Protein AF-0000000066158275 (afdb_homodimer)

Foldseek 3Di:
DVLVVLLVVLLVLLCVLLVHDFPDCVLLLQLQEDVQFDVSHQQVLLVVLLVLLLVLLLVLLVVLCVPDDPVRSVVLSPVCQDLVNQLVLLVVSQSLSNHGHHPVCVVVVVSNDSNSSSSSSSSVLSSQCVRPHSVSSSVSSCSSCVVVSVVVSVVVVLQVLQVLLQVLCVVVPFDHKDKDFDDWDDDDQAIKTKMWIHRPPVGDIDIAIDSDPSSRVSVNSNVVNVVCCVVPPDPPPDD/DVLVVLLVVLLVLLCVLLVHDFPDCVLLLQLQEDVQFDVSHQQVLLVVLLVLLLVLLLVLLVVLCVPDDPVRSVVLSPVCQDLVNQLVLLVVSQSLSNHGHHPVCVVVVVSNDSNSSSSSSSSVLSSQCVRPHSVRSSVSSCSSCVVVSVVVSVVVVLQVLQVLLQVLCVVVPFDHKDKDFDDWDDDDQQIKTKMWIHRPPVGDIDIAIDSDPSSRVSVNSNVVNVVCCVVPPDPPPDD

Structure (mmCIF, N/CA/C/O backbone):
data_AF-0000000066158275-model_v1
#
loop_
_entity.id
_entity.type
_entity.pdbx_description
1 polymer 'Ribonuclease 3'
#
loop_
_atom_site.group_PDB
_atom_site.id
_atom_site.type_symbol
_atom_site.label_atom_id
_atom_site.label_alt_id
_atom_site.label_comp_id
_atom_site.label_asym_id
_atom_site.label_entity_id
_atom_site.label_seq_id
_atom_site.pdbx_PDB_ins_code
_atom_site.Cartn_x
_atom_site.Cartn_y
_atom_site.Cartn_z
_atom_site.occupancy
_atom_site.B_iso_or_equiv
_atom_site.auth_seq_id
_atom_site.auth_comp_id
_atom_site.auth_asym_id
_atom_site.auth_atom_id
_atom_site.pdbx_PDB_model_num
ATOM 1 N N . MET A 1 1 ? -32.5 9.344 20.281 1 56.97 1 MET A N 1
ATOM 2 C CA . MET A 1 1 ? -32.469 8.188 21.172 1 56.97 1 MET A CA 1
ATOM 3 C C . MET A 1 1 ? -32.5 6.891 20.359 1 56.97 1 MET A C 1
ATOM 5 O O . MET A 1 1 ? -31.609 6.039 20.547 1 56.97 1 MET A O 1
ATOM 9 N N . LYS A 1 2 ? -33.594 6.691 19.531 1 63.56 2 LYS A N 1
ATOM 10 C CA . LYS A 1 2 ? -33.75 5.477 18.734 1 63.56 2 LYS A CA 1
ATOM 11 C C . LYS A 1 2 ? -32.625 5.32 17.734 1 63.56 2 LYS A C 1
ATOM 13 O O . LYS A 1 2 ? -32.062 4.219 17.562 1 63.56 2 LYS A O 1
ATOM 18 N N . ASP A 1 3 ? -32.125 6.441 17.109 1 70.88 3 ASP A N 1
ATOM 19 C CA . ASP A 1 3 ? -31.062 6.426 16.109 1 70.88 3 ASP A CA 1
ATOM 20 C C . ASP A 1 3 ? -29.734 5.965 16.719 1 70.88 3 ASP A C 1
ATOM 22 O O . ASP A 1 3 ? -28.984 5.219 16.094 1 70.88 3 ASP A O 1
ATOM 26 N N . ASP A 1 4 ? -29.734 6.188 17.953 1 82.56 4 ASP A N 1
ATOM 27 C CA . ASP A 1 4 ? -28.516 5.805 18.656 1 82.56 4 ASP A CA 1
ATOM 28 C C . ASP A 1 4 ? -28.469 4.301 18.906 1 82.56 4 ASP A C 1
ATOM 30 O O . ASP A 1 4 ? -27.422 3.672 18.766 1 82.56 4 ASP A O 1
ATOM 34 N N . VAL A 1 5 ? -29.672 3.799 19.188 1 88.19 5 VAL A N 1
ATOM 35 C CA . VAL A 1 5 ? -29.75 2.365 19.438 1 88.19 5 VAL A CA 1
ATOM 36 C C . VAL A 1 5 ? -29.469 1.595 18.156 1 88.19 5 VAL A C 1
ATOM 38 O O . VAL A 1 5 ? -28.766 0.575 18.172 1 88.19 5 VAL A O 1
ATOM 41 N N . LEU A 1 6 ? -30.031 2.031 17.047 1 92 6 LEU A N 1
ATOM 42 C CA . LEU A 1 6 ? -29.828 1.384 15.758 1 92 6 LEU A CA 1
ATOM 43 C C . LEU A 1 6 ? -28.359 1.425 15.344 1 92 6 LEU A C 1
ATOM 45 O O . LEU A 1 6 ? -27.844 0.452 14.797 1 92 6 LEU A O 1
ATOM 49 N N . LYS A 1 7 ? -27.766 2.514 15.617 1 95.25 7 LYS A N 1
ATOM 50 C CA . LYS A 1 7 ? -26.344 2.637 15.312 1 95.25 7 LYS A CA 1
ATOM 51 C C . LYS A 1 7 ? -25.516 1.698 16.172 1 95.25 7 LYS A C 1
ATOM 53 O O . LYS A 1 7 ? -24.562 1.087 15.695 1 95.25 7 LYS A O 1
ATOM 58 N N . GLN A 1 8 ? -25.875 1.58 17.438 1 95.62 8 GLN A N 1
ATOM 59 C CA . GLN A 1 8 ? -25.172 0.686 18.344 1 95.62 8 GLN A CA 1
ATOM 60 C C . GLN A 1 8 ? -25.297 -0.768 17.891 1 95.62 8 GLN A C 1
ATOM 62 O O . GLN A 1 8 ? -24.328 -1.535 17.984 1 95.62 8 GLN A O 1
ATOM 67 N N . GLN A 1 9 ? -26.469 -1.091 17.453 1 96.5 9 GLN A N 1
ATOM 68 C CA . GLN A 1 9 ? -26.688 -2.436 16.938 1 96.5 9 GLN A CA 1
ATOM 69 C C . GLN A 1 9 ? -25.875 -2.68 15.68 1 96.5 9 GLN A C 1
ATOM 71 O O . GLN A 1 9 ? -25.312 -3.762 15.492 1 96.5 9 GLN A O 1
ATOM 76 N N . ALA A 1 10 ? -25.859 -1.699 14.859 1 97.44 10 ALA A N 1
ATOM 77 C CA . ALA A 1 10 ? -25.078 -1.792 13.633 1 97.44 10 ALA A CA 1
ATOM 78 C C . ALA A 1 10 ? -23.594 -1.952 13.953 1 97.44 10 ALA A C 1
ATOM 80 O O . ALA A 1 10 ? -22.906 -2.758 13.32 1 97.44 10 ALA A O 1
ATOM 81 N N . HIS A 1 11 ? -23.109 -1.174 14.93 1 98.06 11 HIS A N 1
ATOM 82 C CA . HIS A 1 11 ? -21.719 -1.278 15.344 1 98.06 11 HIS A CA 1
ATOM 83 C C . HIS A 1 11 ? -21.391 -2.686 15.836 1 98.06 11 HIS A C 1
ATOM 85 O O . HIS A 1 11 ? -20.344 -3.234 15.508 1 98.06 11 HIS A O 1
ATOM 91 N N . ALA A 1 12 ? -22.297 -3.225 16.594 1 97.81 12 ALA A N 1
ATOM 92 C CA . ALA A 1 12 ? -22.078 -4.566 17.141 1 97.81 12 ALA A CA 1
ATOM 93 C C . ALA A 1 12 ? -22.031 -5.605 16.016 1 97.81 12 ALA A C 1
ATOM 95 O O . ALA A 1 12 ? -21.188 -6.508 16.047 1 97.81 12 ALA A O 1
ATOM 96 N N . ALA A 1 13 ? -22.906 -5.496 15.109 1 97.88 13 ALA A N 1
ATOM 97 C CA . ALA A 1 13 ? -22.953 -6.426 13.984 1 97.88 13 ALA A CA 1
ATOM 98 C C . ALA A 1 13 ? -21.703 -6.336 13.141 1 97.88 13 ALA A C 1
ATOM 100 O O . ALA A 1 13 ? -21.156 -7.355 12.703 1 97.88 13 ALA A O 1
ATOM 101 N N . ILE A 1 14 ? -21.266 -5.133 12.883 1 98.56 14 ILE A N 1
ATOM 102 C CA . ILE A 1 14 ? -20.062 -4.898 12.078 1 98.56 14 ILE A CA 1
ATOM 103 C C . ILE A 1 14 ? -18.844 -5.496 12.781 1 98.56 14 ILE A C 1
ATOM 105 O O . ILE A 1 14 ? -18.031 -6.168 12.156 1 98.56 14 ILE A O 1
ATOM 109 N N . GLN A 1 15 ? -18.75 -5.262 14.078 1 98.75 15 GLN A N 1
ATOM 110 C CA . GLN A 1 15 ? -17.641 -5.809 14.852 1 98.75 15 GLN A CA 1
ATOM 111 C C . GLN A 1 15 ? -17.625 -7.332 14.797 1 98.75 15 GLN A C 1
ATOM 113 O O . GLN A 1 15 ? -16.562 -7.949 14.719 1 98.75 15 GLN A O 1
ATOM 118 N N . LYS A 1 16 ? -18.797 -7.93 14.828 1 98.38 16 LYS A N 1
ATOM 119 C CA . LYS A 1 16 ? -18.906 -9.383 14.727 1 98.38 16 LYS A CA 1
ATOM 120 C C . LYS A 1 16 ? -18.375 -9.883 13.383 1 98.38 16 LYS A C 1
ATOM 122 O O . LYS A 1 16 ? -17.625 -10.859 13.328 1 98.38 16 LYS A O 1
ATOM 127 N N . LYS A 1 17 ? -18.734 -9.227 12.352 1 98.25 17 LYS A N 1
ATOM 128 C CA . LYS A 1 17 ? -18.297 -9.617 11.016 1 98.25 17 LYS A CA 1
ATOM 129 C C . LYS A 1 17 ? -16.797 -9.383 10.828 1 98.25 17 LYS A C 1
ATOM 131 O O . LYS A 1 17 ? -16.125 -10.148 10.125 1 98.25 17 LYS A O 1
ATOM 136 N N . LEU A 1 18 ? -16.281 -8.312 11.438 1 98.38 18 LEU A N 1
ATOM 137 C CA . LEU A 1 18 ? -14.852 -8.047 11.406 1 98.38 18 LEU A CA 1
ATOM 138 C C . LEU A 1 18 ? -14.086 -9.094 12.195 1 98.38 18 LEU A C 1
ATOM 140 O O . LEU A 1 18 ? -12.898 -9.32 11.953 1 98.38 18 LEU A O 1
ATOM 144 N N . GLY A 1 19 ? -14.805 -9.727 13.133 1 98.25 19 GLY A N 1
ATOM 145 C CA . GLY A 1 19 ? -14.117 -10.586 14.078 1 98.25 19 GLY A CA 1
ATOM 146 C C . GLY A 1 19 ? -13.25 -9.812 15.062 1 98.25 19 GLY A C 1
ATOM 147 O O . GLY A 1 19 ? -12.188 -10.289 15.469 1 98.25 19 GLY A O 1
ATOM 148 N N . TYR A 1 20 ? -13.625 -8.586 15.32 1 98.69 20 TYR A N 1
ATOM 149 C CA . TYR A 1 20 ? -12.836 -7.719 16.188 1 98.69 20 TYR A CA 1
ATOM 150 C C . TYR A 1 20 ? -13.742 -6.797 17 1 98.69 20 TYR A C 1
ATOM 152 O O . TYR A 1 20 ? -14.633 -6.152 16.453 1 98.69 20 TYR A O 1
ATOM 160 N N . ALA A 1 21 ? -13.531 -6.703 18.281 1 98.56 21 ALA A N 1
ATOM 161 C CA . ALA A 1 21 ? -14.25 -5.797 19.172 1 98.56 21 ALA A CA 1
ATOM 162 C C . ALA A 1 21 ? -13.367 -4.633 19.594 1 98.56 21 ALA A C 1
ATOM 164 O O . ALA A 1 21 ? -12.344 -4.832 20.266 1 98.56 21 ALA A O 1
ATOM 165 N N . PHE A 1 22 ? -13.805 -3.465 19.312 1 98.69 22 PHE A N 1
ATOM 166 C CA . PHE A 1 22 ? -13.008 -2.277 19.578 1 98.69 22 PHE A CA 1
ATOM 167 C C . PHE A 1 22 ? -12.945 -1.997 21.078 1 98.69 22 PHE A C 1
ATOM 169 O O . PHE A 1 22 ? -13.961 -2.059 21.766 1 98.69 22 PHE A O 1
ATOM 176 N N . ARG A 1 23 ? -11.766 -1.675 21.531 1 98.38 23 ARG A N 1
ATOM 177 C CA . ARG A 1 23 ? -11.602 -1.161 22.891 1 98.38 23 ARG A CA 1
ATOM 178 C C . ARG A 1 23 ? -12.109 0.275 23 1 98.38 23 ARG A C 1
ATOM 180 O O . ARG A 1 23 ? -12.75 0.64 23.984 1 98.38 23 ARG A O 1
ATOM 187 N N . ASP A 1 24 ? -11.773 1.077 22.062 1 98.31 24 ASP A N 1
ATOM 188 C CA . ASP A 1 24 ? -12.258 2.447 21.906 1 98.31 24 ASP A CA 1
ATOM 189 C C . ASP A 1 24 ? -13.227 2.559 20.734 1 98.31 24 ASP A C 1
ATOM 191 O O . ASP A 1 24 ? -12.812 2.764 19.594 1 98.31 24 ASP A O 1
ATOM 195 N N . ILE A 1 25 ? -14.438 2.555 21.047 1 97.94 25 ILE A N 1
ATOM 196 C CA . ILE A 1 25 ? -15.508 2.5 20.047 1 97.94 25 ILE A CA 1
ATOM 197 C C . ILE A 1 25 ? -15.484 3.766 19.188 1 97.94 25 ILE A C 1
ATOM 199 O O . ILE A 1 25 ? -16.031 3.785 18.094 1 97.94 25 ILE A O 1
ATOM 203 N N . SER A 1 26 ? -14.867 4.832 19.688 1 98.12 26 SER A N 1
ATOM 204 C CA . SER A 1 26 ? -14.836 6.082 18.938 1 98.12 26 SER A CA 1
ATOM 205 C C . SER A 1 26 ? -14.055 5.922 17.625 1 98.12 26 SER A C 1
ATOM 207 O O . SER A 1 26 ? -14.312 6.637 16.656 1 98.12 26 SER A O 1
ATOM 209 N N . LEU A 1 27 ? -13.125 4.977 17.578 1 98.56 27 LEU A N 1
ATOM 210 C CA . LEU A 1 27 ? -12.359 4.715 16.375 1 98.56 27 LEU A CA 1
ATOM 211 C C . LEU A 1 27 ? -13.242 4.105 15.289 1 98.56 27 LEU A C 1
ATOM 213 O O . LEU A 1 27 ? -13.148 4.484 14.117 1 98.56 27 LEU A O 1
ATOM 217 N N . LEU A 1 28 ? -14.125 3.156 15.695 1 98.75 28 LEU A N 1
ATOM 218 C CA . LEU A 1 28 ? -15.078 2.605 14.742 1 98.75 28 LEU A CA 1
ATOM 219 C C . LEU A 1 28 ? -16.047 3.68 14.258 1 98.75 28 LEU A C 1
ATOM 221 O O . LEU A 1 28 ? -16.359 3.76 13.07 1 98.75 28 LEU A O 1
ATOM 225 N N . ARG A 1 29 ? -16.5 4.473 15.195 1 98.44 29 ARG A N 1
ATOM 226 C CA . ARG A 1 29 ? -17.406 5.551 14.844 1 98.44 29 ARG A CA 1
ATOM 227 C C . ARG A 1 29 ? -16.781 6.492 13.82 1 98.44 29 ARG A C 1
ATOM 229 O O . ARG A 1 29 ? -17.438 6.867 12.836 1 98.44 29 ARG A O 1
ATOM 236 N N . GLN A 1 30 ? -15.562 6.836 14.047 1 98.56 30 GLN A N 1
ATOM 237 C CA . GLN A 1 30 ? -14.883 7.719 13.102 1 98.56 30 GLN A CA 1
ATOM 238 C C . GLN A 1 30 ? -14.711 7.043 11.75 1 98.56 30 GLN A C 1
ATOM 240 O O . GLN A 1 30 ? -14.883 7.676 10.703 1 98.56 30 GLN A O 1
ATOM 245 N N . ALA A 1 31 ? -14.359 5.789 11.727 1 98.88 31 ALA A N 1
ATOM 246 C CA . ALA A 1 31 ? -14.18 5.043 10.484 1 98.88 31 ALA A CA 1
ATOM 247 C C . ALA A 1 31 ? -15.469 5.012 9.672 1 98.88 31 ALA A C 1
ATOM 249 O O . ALA A 1 31 ? -15.438 4.938 8.445 1 98.88 31 ALA A O 1
ATOM 250 N N . LEU A 1 32 ? -16.609 5.133 10.375 1 98.75 32 LEU A N 1
ATOM 251 C CA . LEU A 1 32 ? -17.922 5.039 9.734 1 98.75 32 LEU A CA 1
ATOM 252 C C . LEU A 1 32 ? -18.516 6.426 9.492 1 98.75 32 LEU A C 1
ATOM 254 O O . LEU A 1 32 ? -19.672 6.551 9.07 1 98.75 32 LEU A O 1
ATOM 258 N N . THR A 1 33 ? -17.75 7.422 9.766 1 98.69 33 THR A N 1
ATOM 259 C CA . THR A 1 33 ? -18.234 8.789 9.609 1 98.69 33 THR A CA 1
ATOM 260 C C . THR A 1 33 ? -17.766 9.391 8.289 1 98.69 33 THR A C 1
ATOM 262 O O . THR A 1 33 ? -16.562 9.5 8.047 1 98.69 33 THR A O 1
ATOM 265 N N . HIS A 1 34 ? -18.703 9.688 7.465 1 98.31 34 HIS A N 1
ATOM 266 C CA . HIS A 1 34 ? -18.438 10.344 6.188 1 98.31 34 HIS A CA 1
ATOM 267 C C . HIS A 1 34 ? -18.203 11.836 6.371 1 98.31 34 HIS A C 1
ATOM 269 O O . HIS A 1 34 ? -18.703 12.438 7.324 1 98.31 34 HIS A O 1
ATOM 275 N N . ARG A 1 35 ? -17.453 12.422 5.457 1 95.5 35 ARG A N 1
ATOM 276 C CA . ARG A 1 35 ? -17.078 13.828 5.57 1 95.5 35 ARG A CA 1
ATOM 277 C C . ARG A 1 35 ? -18.297 14.727 5.574 1 95.5 35 ARG A C 1
ATOM 279 O O . ARG A 1 35 ? -18.25 15.852 6.074 1 95.5 35 ARG A O 1
ATOM 286 N N . SER A 1 36 ? -19.422 14.289 5.016 1 95.12 36 SER A N 1
ATOM 287 C CA . SER A 1 36 ? -20.641 15.086 4.973 1 95.12 36 SER A CA 1
ATOM 288 C C . SER A 1 36 ? -21.234 15.25 6.363 1 95.12 36 SER A C 1
ATOM 290 O O . SER A 1 36 ? -22.094 16.109 6.578 1 95.12 36 SER A O 1
ATOM 292 N N . HIS A 1 37 ? -20.844 14.438 7.297 1 95.25 37 HIS A N 1
ATOM 293 C CA . HIS A 1 37 ? -21.484 14.391 8.609 1 95.25 37 HIS A CA 1
ATOM 294 C C . HIS A 1 37 ? -20.703 15.211 9.625 1 95.25 37 HIS A C 1
ATOM 296 O O . HIS A 1 37 ? -21.297 15.914 10.445 1 95.25 37 HIS A O 1
ATOM 302 N N . HIS A 1 38 ? -19.406 15.023 9.555 1 91.31 38 HIS A N 1
ATOM 303 C CA . HIS A 1 38 ? -18.594 15.648 10.594 1 91.31 38 HIS A CA 1
ATOM 304 C C . HIS A 1 38 ? -17.188 15.953 10.086 1 91.31 38 HIS A C 1
ATOM 306 O O . HIS A 1 38 ? -16.734 15.344 9.117 1 91.31 38 HIS A O 1
ATOM 312 N N . ALA A 1 39 ? -16.516 16.844 10.859 1 87.38 39 ALA A N 1
ATOM 313 C CA . ALA A 1 39 ? -15.133 17.188 10.523 1 87.38 39 ALA A CA 1
ATOM 314 C C . ALA A 1 39 ? -14.172 16.047 10.859 1 87.38 39 ALA A C 1
ATOM 316 O O . ALA A 1 39 ? -13.188 15.836 10.148 1 87.38 39 ALA A O 1
ATOM 317 N N . LYS A 1 40 ? -14.477 15.422 11.945 1 93.19 40 LYS A N 1
ATOM 318 C CA . LYS A 1 40 ? -13.727 14.219 12.281 1 93.19 40 LYS A CA 1
ATOM 319 C C . LYS A 1 40 ? -14.297 13 11.555 1 93.19 40 LYS A C 1
ATOM 321 O O . LYS A 1 40 ? -15.156 12.297 12.094 1 93.19 40 LYS A O 1
ATOM 326 N N . HIS A 1 41 ? -13.844 12.781 10.352 1 97.19 41 HIS A N 1
ATOM 327 C CA . HIS A 1 41 ? -14.391 11.758 9.469 1 97.19 41 HIS A CA 1
ATOM 328 C C . HIS A 1 41 ? -13.32 10.758 9.055 1 97.19 41 HIS A C 1
ATOM 330 O O . HIS A 1 41 ? -12.188 10.82 9.531 1 97.19 41 HIS A O 1
ATOM 336 N N . ASN A 1 42 ? -13.617 9.906 8.141 1 98.38 42 ASN A N 1
ATOM 337 C CA . ASN A 1 42 ? -12.828 8.688 8 1 98.38 42 ASN A CA 1
ATOM 338 C C . ASN A 1 42 ? -11.805 8.812 6.875 1 98.38 42 ASN A C 1
ATOM 340 O O . ASN A 1 42 ? -11.055 7.871 6.602 1 98.38 42 ASN A O 1
ATOM 344 N N . GLU A 1 43 ? -11.617 9.984 6.289 1 97.56 43 GLU A N 1
ATOM 345 C CA . GLU A 1 43 ? -10.781 10.109 5.094 1 97.56 43 GLU A CA 1
ATOM 346 C C . GLU A 1 43 ? -9.32 9.797 5.406 1 97.56 43 GLU A C 1
ATOM 348 O O . GLU A 1 43 ? -8.664 9.078 4.656 1 97.56 43 GLU A O 1
ATOM 353 N N . ARG A 1 44 ? -8.859 10.312 6.512 1 97.69 44 ARG A N 1
ATOM 354 C CA . ARG A 1 44 ? -7.469 10.062 6.871 1 97.69 44 ARG A CA 1
ATOM 355 C C . ARG A 1 44 ? -7.262 8.609 7.285 1 97.69 44 ARG A C 1
ATOM 357 O O . ARG A 1 44 ? -6.191 8.039 7.062 1 97.69 44 ARG A O 1
ATOM 364 N N . PHE A 1 45 ? -8.336 7.984 7.914 1 98.56 45 PHE A N 1
ATOM 365 C CA . PHE A 1 45 ? -8.273 6.562 8.227 1 98.56 45 PHE A CA 1
ATOM 366 C C . PHE A 1 45 ? -8.18 5.73 6.949 1 98.56 45 PHE A C 1
ATOM 368 O O . PHE A 1 45 ? -7.41 4.766 6.891 1 98.56 45 PHE A O 1
ATOM 375 N N . GLU A 1 46 ? -9.008 6.133 5.977 1 98.31 46 GLU A N 1
ATOM 376 C CA . GLU A 1 46 ? -8.992 5.453 4.688 1 98.31 46 GLU A CA 1
ATOM 377 C C . GLU A 1 46 ? -7.594 5.434 4.086 1 98.31 46 GLU A C 1
ATOM 379 O O . GLU A 1 46 ? -7.18 4.438 3.494 1 98.31 46 GLU A O 1
ATOM 384 N N . PHE A 1 47 ? -6.883 6.523 4.262 1 98.38 47 PHE A N 1
ATOM 385 C CA . PHE A 1 47 ? -5.527 6.684 3.75 1 98.38 47 PHE A CA 1
ATOM 386 C C . PHE A 1 47 ? -4.605 5.609 4.316 1 98.38 47 PHE A C 1
ATOM 388 O O . PHE A 1 47 ? -3.877 4.949 3.57 1 98.38 47 PHE A O 1
ATOM 395 N N . VAL A 1 48 ? -4.66 5.34 5.57 1 98.31 48 VAL A N 1
ATOM 396 C CA . VAL A 1 48 ? -3.844 4.32 6.219 1 98.31 48 VAL A CA 1
ATOM 397 C C . VAL A 1 48 ? -4.414 2.934 5.926 1 98.31 48 VAL A C 1
ATOM 399 O O . VAL A 1 48 ? -3.666 1.993 5.648 1 98.31 48 VAL A O 1
ATOM 402 N N . GLY A 1 49 ? -5.695 2.818 5.938 1 98.62 49 GLY A N 1
ATOM 403 C CA . GLY A 1 49 ? -6.371 1.546 5.758 1 98.62 49 GLY A CA 1
ATOM 404 C C . GLY A 1 49 ? -6.141 0.934 4.391 1 98.62 49 GLY A C 1
ATOM 405 O O . GLY A 1 49 ? -6.039 -0.288 4.258 1 98.62 49 GLY A O 1
ATOM 406 N N . ASP A 1 50 ? -6.121 1.807 3.41 1 98.06 50 ASP A N 1
ATOM 407 C CA . ASP A 1 50 ? -5.848 1.328 2.059 1 98.06 50 ASP A CA 1
ATOM 408 C C . ASP A 1 50 ? -4.492 0.627 1.988 1 98.06 50 ASP A C 1
ATOM 410 O O . ASP A 1 50 ? -4.352 -0.399 1.319 1 98.06 50 ASP A O 1
ATOM 414 N N . SER A 1 51 ? -3.549 1.16 2.668 1 97.81 51 SER A N 1
ATOM 415 C CA . SER A 1 51 ? -2.211 0.581 2.662 1 97.81 51 SER A CA 1
ATOM 416 C C . SER A 1 51 ? -2.178 -0.744 3.416 1 97.81 51 SER A C 1
ATOM 418 O O . SER A 1 51 ? -1.447 -1.662 3.037 1 97.81 51 SER A O 1
ATOM 420 N N . ILE A 1 52 ? -2.936 -0.876 4.492 1 98.5 52 ILE A N 1
ATOM 421 C CA . ILE A 1 52 ? -3.029 -2.125 5.242 1 98.5 52 ILE A CA 1
ATOM 422 C C . ILE A 1 52 ? -3.631 -3.213 4.355 1 98.5 52 ILE A C 1
ATOM 424 O O . ILE A 1 52 ? -3.115 -4.332 4.301 1 98.5 52 ILE A O 1
ATOM 428 N N . LEU A 1 53 ? -4.68 -2.811 3.703 1 98.69 53 LEU A N 1
ATOM 429 C CA . LEU A 1 53 ? -5.391 -3.723 2.812 1 98.69 53 LEU A CA 1
ATOM 430 C C . LEU A 1 53 ? -4.477 -4.207 1.691 1 98.69 53 LEU A C 1
ATOM 432 O O . LEU A 1 53 ? -4.379 -5.41 1.442 1 98.69 53 LEU A O 1
ATOM 436 N N . ASN A 1 54 ? -3.795 -3.287 1.063 1 97.94 54 ASN A N 1
ATOM 437 C CA . ASN A 1 54 ? -2.926 -3.611 -0.062 1 97.94 54 ASN A CA 1
ATOM 438 C C . ASN A 1 54 ? -1.792 -4.547 0.357 1 97.94 54 ASN A C 1
ATOM 440 O O . ASN A 1 54 ? -1.503 -5.527 -0.331 1 97.94 54 ASN A O 1
ATOM 444 N N . TYR A 1 55 ? -1.194 -4.273 1.406 1 98.31 55 TYR A N 1
ATOM 445 C CA . TYR A 1 55 ? -0.11 -5.129 1.877 1 98.31 55 TYR A CA 1
ATOM 446 C C . TYR A 1 55 ? -0.619 -6.527 2.199 1 98.31 55 TYR A C 1
ATOM 448 O O . TYR A 1 55 ? -0.019 -7.523 1.79 1 98.31 55 TYR A O 1
ATOM 456 N N . THR A 1 56 ? -1.7 -6.562 2.984 1 98.62 56 THR A N 1
ATOM 457 C CA . THR A 1 56 ? -2.191 -7.84 3.492 1 98.62 56 THR A CA 1
ATOM 458 C C . THR A 1 56 ? -2.604 -8.758 2.344 1 98.62 56 THR A C 1
ATOM 460 O O . THR A 1 56 ? -2.223 -9.93 2.311 1 98.62 56 THR A O 1
ATOM 463 N N . VAL A 1 57 ? -3.344 -8.203 1.411 1 98.5 57 VAL A N 1
ATOM 464 C CA . VAL A 1 57 ? -3.795 -9.023 0.291 1 98.5 57 VAL A CA 1
ATOM 465 C C . VAL A 1 57 ? -2.602 -9.422 -0.574 1 98.5 57 VAL A C 1
ATOM 467 O O . VAL A 1 57 ? -2.527 -10.547 -1.063 1 98.5 57 VAL A O 1
ATOM 470 N N . ALA A 1 58 ? -1.648 -8.477 -0.774 1 97.94 58 ALA A N 1
ATOM 471 C CA . ALA A 1 58 ? -0.426 -8.812 -1.5 1 97.94 58 ALA A CA 1
ATOM 472 C C . ALA A 1 58 ? 0.283 -10 -0.856 1 97.94 58 ALA A C 1
ATOM 474 O O . ALA A 1 58 ? 0.708 -10.93 -1.55 1 97.94 58 ALA A O 1
ATOM 475 N N . ARG A 1 59 ? 0.404 -9.961 0.444 1 97.88 59 ARG A N 1
ATOM 476 C CA . ARG A 1 59 ? 1.07 -11.031 1.176 1 97.88 59 ARG A CA 1
ATOM 477 C C . ARG A 1 59 ? 0.302 -12.344 1.047 1 97.88 59 ARG A C 1
ATOM 479 O O . ARG A 1 59 ? 0.9 -13.398 0.849 1 97.88 59 ARG A O 1
ATOM 486 N N . MET A 1 60 ? -1.029 -12.281 1.124 1 97.75 60 MET A N 1
ATOM 487 C CA . MET A 1 60 ? -1.863 -13.461 0.955 1 97.75 60 MET A CA 1
ATOM 488 C C . MET A 1 60 ? -1.642 -14.094 -0.416 1 97.75 60 MET A C 1
ATOM 490 O O . MET A 1 60 ? -1.483 -15.312 -0.526 1 97.75 60 MET A O 1
ATOM 494 N N . LEU A 1 61 ? -1.641 -13.258 -1.411 1 97.12 61 LEU A N 1
ATOM 495 C CA . LEU A 1 61 ? -1.484 -13.742 -2.781 1 97.12 61 LEU A CA 1
ATOM 496 C C . LEU A 1 61 ? -0.083 -14.297 -3.004 1 97.12 61 LEU A C 1
ATOM 498 O O . LEU A 1 61 ? 0.081 -15.344 -3.643 1 97.12 61 LEU A O 1
ATOM 502 N N . PHE A 1 62 ? 0.926 -13.594 -2.484 1 97.69 62 PHE A N 1
ATOM 503 C CA . PHE A 1 62 ? 2.307 -14.055 -2.57 1 97.69 62 PHE A CA 1
ATOM 504 C C . PHE A 1 62 ? 2.443 -15.469 -2.016 1 97.69 62 PHE A C 1
ATOM 506 O O . PHE A 1 62 ? 3.111 -16.312 -2.613 1 97.69 62 PHE A O 1
ATOM 513 N N . ASP A 1 63 ? 1.799 -15.711 -0.945 1 96 63 ASP A N 1
ATOM 514 C CA . ASP A 1 63 ? 1.887 -17 -0.264 1 96 63 ASP A CA 1
ATOM 515 C C . ASP A 1 63 ? 1.082 -18.062 -1.001 1 96 63 ASP A C 1
ATOM 517 O O . ASP A 1 63 ? 1.526 -19.203 -1.129 1 96 63 ASP A O 1
ATOM 521 N N . ALA A 1 64 ? -0.046 -17.719 -1.499 1 93.69 64 ALA A N 1
ATOM 522 C CA . ALA A 1 64 ? -0.986 -18.672 -2.078 1 93.69 64 ALA A CA 1
ATOM 523 C C . ALA A 1 64 ? -0.577 -19.047 -3.496 1 93.69 64 ALA A C 1
ATOM 525 O O . ALA A 1 64 ? -0.898 -20.141 -3.971 1 93.69 64 ALA A O 1
ATOM 526 N N . PHE A 1 65 ? 0.2 -18.172 -4.152 1 93 65 PHE A N 1
ATOM 527 C CA . PHE A 1 65 ? 0.497 -18.375 -5.566 1 93 65 PHE A CA 1
ATOM 528 C C . PHE A 1 65 ? 1.996 -18.281 -5.824 1 93 65 PHE A C 1
ATOM 530 O O . PHE A 1 65 ? 2.459 -17.359 -6.496 1 93 65 PHE A O 1
ATOM 537 N N . PRO A 1 66 ? 2.707 -19.266 -5.484 1 90.69 66 PRO A N 1
ATOM 538 C CA . PRO A 1 66 ? 4.168 -19.219 -5.594 1 90.69 66 PRO A CA 1
ATOM 539 C C . PRO A 1 66 ? 4.648 -19.219 -7.043 1 90.69 66 PRO A C 1
ATOM 541 O O . PRO A 1 66 ? 5.789 -18.828 -7.316 1 90.69 66 PRO A O 1
ATOM 544 N N . LYS A 1 67 ? 3.779 -19.5 -8 1 87.19 67 LYS A N 1
ATOM 545 C CA . LYS A 1 67 ? 4.215 -19.656 -9.383 1 87.19 67 LYS A CA 1
ATOM 546 C C . LYS A 1 67 ? 3.84 -18.438 -10.219 1 87.19 67 LYS A C 1
ATOM 548 O O . LYS A 1 67 ? 4.293 -18.281 -11.352 1 87.19 67 LYS A O 1
ATOM 553 N N . LEU A 1 68 ? 3.025 -17.547 -9.688 1 90.81 68 LEU A N 1
ATOM 554 C CA . LEU A 1 68 ? 2.602 -16.375 -10.445 1 90.81 68 LEU A CA 1
ATOM 555 C C . LEU A 1 68 ? 3.703 -15.32 -10.484 1 90.81 68 LEU A C 1
ATOM 557 O O . LEU A 1 68 ? 4.391 -15.102 -9.484 1 90.81 68 LEU A O 1
ATOM 561 N N . THR A 1 69 ? 3.801 -14.664 -11.594 1 91.81 69 THR A N 1
ATOM 562 C CA . THR A 1 69 ? 4.75 -13.57 -11.766 1 91.81 69 THR A CA 1
ATOM 563 C C . THR A 1 69 ? 4.277 -12.32 -11.023 1 91.81 69 THR A C 1
ATOM 565 O O . THR A 1 69 ? 3.129 -12.25 -10.586 1 91.81 69 THR A O 1
ATOM 568 N N . GLU A 1 70 ? 5.164 -11.359 -10.883 1 93.62 70 GLU A N 1
ATOM 569 C CA . GLU A 1 70 ? 4.82 -10.086 -10.266 1 93.62 70 GLU A CA 1
ATOM 570 C C . GLU A 1 70 ? 3.641 -9.43 -10.977 1 93.62 70 GLU A C 1
ATOM 572 O O . GLU A 1 70 ? 2.73 -8.906 -10.336 1 93.62 70 GLU A O 1
ATOM 577 N N . GLY A 1 71 ? 3.717 -9.453 -12.266 1 93.44 71 GLY A N 1
ATOM 578 C CA . GLY A 1 71 ? 2.629 -8.883 -13.047 1 93.44 71 GLY A CA 1
ATOM 579 C C . GLY A 1 71 ? 1.298 -9.57 -12.797 1 93.44 71 GLY A C 1
ATOM 580 O O . GLY A 1 71 ? 0.267 -8.906 -12.664 1 93.44 71 GLY A O 1
ATOM 581 N N . GLU A 1 72 ? 1.276 -10.844 -12.734 1 91.31 72 GLU A N 1
ATOM 582 C CA . GLU A 1 72 ? 0.068 -11.617 -12.469 1 91.31 72 GLU A CA 1
ATOM 583 C C . GLU A 1 72 ? -0.447 -11.375 -11.055 1 91.31 72 GLU A C 1
ATOM 585 O O . GLU A 1 72 ? -1.653 -11.242 -10.844 1 91.31 72 GLU A O 1
ATOM 590 N N . LEU A 1 73 ? 0.471 -11.328 -10.094 1 95.69 73 LEU A N 1
ATOM 591 C CA . LEU A 1 73 ? 0.101 -11.023 -8.719 1 95.69 73 LEU A CA 1
ATOM 592 C C . LEU A 1 73 ? -0.54 -9.641 -8.625 1 95.69 73 LEU A C 1
ATOM 594 O O . LEU A 1 73 ? -1.536 -9.461 -7.918 1 95.69 73 LEU A O 1
ATOM 598 N N . SER A 1 74 ? 0.009 -8.703 -9.359 1 95.94 74 SER A N 1
ATOM 599 C CA . SER A 1 74 ? -0.497 -7.332 -9.336 1 95.94 74 SER A CA 1
ATOM 600 C C . SER A 1 74 ? -1.913 -7.258 -9.898 1 95.94 74 SER A C 1
ATOM 602 O O . SER A 1 74 ? -2.771 -6.57 -9.344 1 95.94 74 SER A O 1
ATOM 604 N N . ARG A 1 75 ? -2.135 -7.922 -10.961 1 93.75 75 ARG A N 1
ATOM 605 C CA . ARG A 1 75 ? -3.459 -7.957 -11.578 1 93.75 75 ARG A CA 1
ATOM 606 C C . ARG A 1 75 ? -4.469 -8.633 -10.656 1 93.75 75 ARG A C 1
ATOM 608 O O . ARG A 1 75 ? -5.602 -8.164 -10.516 1 93.75 75 ARG A O 1
ATOM 615 N N . LEU A 1 76 ? -4.016 -9.719 -10.086 1 94.44 76 LEU A N 1
ATOM 616 C CA . LEU A 1 76 ? -4.883 -10.445 -9.164 1 94.44 76 LEU A CA 1
ATOM 617 C C . LEU A 1 76 ? -5.23 -9.586 -7.953 1 94.44 76 LEU A C 1
ATOM 619 O O . LEU A 1 76 ? -6.383 -9.547 -7.52 1 94.44 76 LEU A O 1
ATOM 623 N N . ARG A 1 77 ? -4.254 -8.93 -7.359 1 97.5 77 ARG A N 1
ATOM 624 C CA . ARG A 1 77 ? -4.52 -8.023 -6.25 1 97.5 77 ARG A CA 1
ATOM 625 C C . ARG A 1 77 ? -5.527 -6.949 -6.652 1 97.5 77 ARG A C 1
ATOM 627 O O . ARG A 1 77 ? -6.465 -6.66 -5.906 1 97.5 77 ARG A O 1
ATOM 634 N N . ALA A 1 78 ? -5.328 -6.375 -7.82 1 96.25 78 ALA A N 1
ATOM 635 C CA . ALA A 1 78 ? -6.215 -5.32 -8.305 1 96.25 78 ALA A CA 1
ATOM 636 C C . ALA A 1 78 ? -7.645 -5.832 -8.461 1 96.25 78 ALA A C 1
ATOM 638 O O . ALA A 1 78 ? -8.602 -5.09 -8.234 1 96.25 78 ALA A O 1
ATOM 639 N N . SER A 1 79 ? -7.738 -7.082 -8.836 1 95.19 79 SER A N 1
ATOM 640 C CA . SER A 1 79 ? -9.062 -7.668 -9.031 1 95.19 79 SER A CA 1
ATOM 641 C C . SER A 1 79 ? -9.758 -7.906 -7.695 1 95.19 79 SER A C 1
ATOM 643 O O . SER A 1 79 ? -10.992 -7.914 -7.629 1 95.19 79 SER A O 1
ATOM 645 N N . LEU A 1 80 ? -9 -8.062 -6.676 1 96.88 80 LEU A N 1
ATOM 646 C CA . LEU A 1 80 ? -9.57 -8.383 -5.371 1 96.88 80 LEU A CA 1
ATOM 647 C C . LEU A 1 80 ? -9.719 -7.133 -4.516 1 96.88 80 LEU A C 1
ATOM 649 O O . LEU A 1 80 ? -10.539 -7.098 -3.598 1 96.88 80 LEU A O 1
ATOM 653 N N . VAL A 1 81 ? -8.828 -6.184 -4.742 1 98.06 81 VAL A N 1
ATOM 654 C CA . VAL A 1 81 ? -8.82 -4.949 -3.963 1 98.06 81 VAL A CA 1
ATOM 655 C C . VAL A 1 81 ? -9.234 -3.777 -4.848 1 98.06 81 VAL A C 1
ATOM 657 O O . VAL A 1 81 ? -8.391 -3.102 -5.434 1 98.06 81 VAL A O 1
ATOM 660 N N . ASN A 1 82 ? -10.445 -3.523 -4.891 1 97.25 82 ASN A N 1
ATOM 661 C CA . ASN A 1 82 ? -11.008 -2.408 -5.641 1 97.25 82 ASN A CA 1
ATOM 662 C C . ASN A 1 82 ? -12.336 -1.95 -5.043 1 97.25 82 ASN A C 1
ATOM 664 O O . ASN A 1 82 ? -12.859 -2.584 -4.125 1 97.25 82 ASN A O 1
ATOM 668 N N . GLU A 1 83 ? -12.812 -0.917 -5.543 1 97.69 83 GLU A N 1
ATOM 669 C CA . GLU A 1 83 ? -14.016 -0.304 -4.988 1 97.69 83 GLU A CA 1
ATOM 670 C C . GLU A 1 83 ? -15.195 -1.272 -5.023 1 97.69 83 GLU A C 1
ATOM 672 O O . GLU A 1 83 ? -15.953 -1.373 -4.055 1 97.69 83 GLU A O 1
ATOM 677 N N . GLY A 1 84 ? -15.344 -1.961 -6.102 1 97.69 84 GLY A N 1
ATOM 678 C CA . GLY A 1 84 ? -16.453 -2.889 -6.258 1 97.69 84 GLY A CA 1
ATOM 679 C C . GLY A 1 84 ? -16.453 -3.996 -5.219 1 97.69 84 GLY A C 1
ATOM 680 O O . GLY A 1 84 ? -17.469 -4.227 -4.551 1 97.69 84 GLY A O 1
ATOM 681 N N . VAL A 1 85 ? -15.359 -4.637 -5.051 1 97.25 85 VAL A N 1
ATOM 682 C CA . VAL A 1 85 ? -15.219 -5.75 -4.113 1 97.25 85 VAL A CA 1
ATOM 683 C C . VAL A 1 85 ? -15.43 -5.25 -2.688 1 97.25 85 VAL A C 1
ATOM 685 O O . VAL A 1 85 ? -16.141 -5.879 -1.901 1 97.25 85 VAL A O 1
ATOM 688 N N . LEU A 1 86 ? -14.852 -4.137 -2.357 1 98.69 86 LEU A N 1
ATOM 689 C CA . LEU A 1 86 ? -14.984 -3.58 -1.016 1 98.69 86 LEU A CA 1
ATOM 690 C C . LEU A 1 86 ? -16.438 -3.195 -0.727 1 98.69 86 LEU A C 1
ATOM 692 O O . LEU A 1 86 ? -16.922 -3.402 0.385 1 98.69 86 LEU A O 1
ATOM 696 N N . ALA A 1 87 ? -17.047 -2.625 -1.737 1 98.56 87 ALA A N 1
ATOM 697 C CA . ALA A 1 87 ? -18.453 -2.25 -1.572 1 98.56 87 ALA A CA 1
ATOM 698 C C . ALA A 1 87 ? -19.328 -3.482 -1.365 1 98.56 87 ALA A C 1
ATOM 700 O O . ALA A 1 87 ? -20.25 -3.467 -0.548 1 98.56 87 ALA A O 1
ATOM 701 N N . GLU A 1 88 ? -19.078 -4.48 -2.115 1 98.06 88 GLU A N 1
ATOM 702 C CA . GLU A 1 88 ? -19.812 -5.734 -1.966 1 98.06 88 GLU A CA 1
ATOM 703 C C . GLU A 1 88 ? -19.641 -6.312 -0.565 1 98.06 88 GLU A C 1
ATOM 705 O O . GLU A 1 88 ? -20.609 -6.742 0.062 1 98.06 88 GLU A O 1
ATOM 710 N N . MET A 1 89 ? -18.453 -6.32 -0.073 1 98.19 89 MET A N 1
ATOM 711 C CA . MET A 1 89 ? -18.156 -6.809 1.271 1 98.19 89 MET A CA 1
ATOM 712 C C . MET A 1 89 ? -18.875 -5.977 2.324 1 98.19 89 MET A C 1
ATOM 714 O O . MET A 1 89 ? -19.453 -6.523 3.27 1 98.19 89 MET A O 1
ATOM 718 N N . ALA A 1 90 ? -18.812 -4.699 2.113 1 98.75 90 ALA A N 1
ATOM 719 C CA . ALA A 1 90 ? -19.484 -3.789 3.035 1 98.75 90 ALA A CA 1
ATOM 720 C C . ALA A 1 90 ? -20.984 -4.062 3.078 1 98.75 90 ALA A C 1
ATOM 722 O O . ALA A 1 90 ? -21.594 -4.035 4.148 1 98.75 90 ALA A O 1
ATOM 723 N N . ALA A 1 91 ? -21.516 -4.246 1.939 1 97.75 91 ALA A N 1
ATOM 724 C CA . ALA A 1 91 ? -22.953 -4.523 1.847 1 97.75 91 ALA A CA 1
ATOM 725 C C . ALA A 1 91 ? -23.297 -5.828 2.559 1 97.75 91 ALA A C 1
ATOM 727 O O . ALA A 1 91 ? -24.297 -5.902 3.275 1 97.75 91 ALA A O 1
ATOM 728 N N . GLU A 1 92 ? -22.469 -6.816 2.377 1 96.62 92 GLU A N 1
ATOM 729 C CA . GLU A 1 92 ? -22.672 -8.109 3.033 1 96.62 92 GLU A CA 1
ATOM 730 C C . GLU A 1 92 ? -22.641 -7.965 4.555 1 96.62 92 GLU A C 1
ATOM 732 O O . GLU A 1 92 ? -23.312 -8.703 5.27 1 96.62 92 GLU A O 1
ATOM 737 N N . MET A 1 93 ? -21.938 -6.992 4.996 1 97.62 93 MET A N 1
ATOM 738 C CA . MET A 1 93 ? -21.766 -6.773 6.43 1 97.62 93 MET A CA 1
ATOM 739 C C . MET A 1 93 ? -22.766 -5.742 6.949 1 97.62 93 MET A C 1
ATOM 741 O O . MET A 1 93 ? -22.75 -5.402 8.133 1 97.62 93 MET A O 1
ATOM 745 N N . ASN A 1 94 ? -23.547 -5.152 6.047 1 97.75 94 ASN A N 1
ATOM 746 C CA . ASN A 1 94 ? -24.5 -4.105 6.367 1 97.75 94 ASN A CA 1
ATOM 747 C C . ASN A 1 94 ? -23.828 -2.877 6.961 1 97.75 94 ASN A C 1
ATOM 749 O O . ASN A 1 94 ? -24.297 -2.309 7.945 1 97.75 94 ASN A O 1
ATOM 753 N N . VAL A 1 95 ? -22.734 -2.564 6.395 1 98.62 95 VAL A N 1
ATOM 754 C CA . VAL A 1 95 ? -21.969 -1.421 6.867 1 98.62 95 VAL A CA 1
ATOM 755 C C . VAL A 1 95 ? -22.781 -0.141 6.703 1 98.62 95 VAL A C 1
ATOM 757 O O . VAL A 1 95 ? -22.672 0.781 7.516 1 98.62 95 VAL A O 1
ATOM 760 N N . GLY A 1 96 ? -23.594 -0.086 5.711 1 98.25 96 GLY A N 1
ATOM 761 C CA . GLY A 1 96 ? -24.438 1.072 5.449 1 98.25 96 GLY A CA 1
ATOM 762 C C . GLY A 1 96 ? -25.266 1.496 6.652 1 98.25 96 GLY A C 1
ATOM 763 O O . GLY A 1 96 ? -25.484 2.689 6.871 1 98.25 96 GLY A O 1
ATOM 764 N N . ASP A 1 97 ? -25.672 0.562 7.426 1 97.5 97 ASP A N 1
ATOM 765 C CA . ASP A 1 97 ? -26.5 0.827 8.602 1 97.5 97 ASP A CA 1
ATOM 766 C C . ASP A 1 97 ? -25.703 1.56 9.68 1 97.5 97 ASP A C 1
ATOM 768 O O . ASP A 1 97 ? -26.281 2.232 10.531 1 97.5 97 ASP A O 1
ATOM 772 N N . GLY A 1 98 ? -24.422 1.418 9.633 1 98.06 98 GLY A N 1
ATOM 773 C CA . GLY A 1 98 ? -23.594 2.006 10.672 1 98.06 98 GLY A CA 1
ATOM 774 C C . GLY A 1 98 ? -23 3.346 10.266 1 98.06 98 GLY A C 1
ATOM 775 O O . GLY A 1 98 ? -22.406 4.039 11.094 1 98.06 98 GLY A O 1
ATOM 776 N N . LEU A 1 99 ? -23.25 3.771 9.008 1 98.38 99 LEU A N 1
ATOM 777 C CA . LEU A 1 99 ? -22.625 4.977 8.484 1 98.38 99 LEU A CA 1
ATOM 778 C C . LEU A 1 99 ? -23.25 6.227 9.086 1 98.38 99 LEU A C 1
ATOM 780 O O . LEU A 1 99 ? -24.469 6.277 9.297 1 98.38 99 LEU A O 1
ATOM 784 N N . TYR A 1 100 ? -22.438 7.172 9.391 1 98.19 100 TYR A N 1
ATOM 785 C CA . TYR A 1 100 ? -22.891 8.523 9.734 1 98.19 100 TYR A CA 1
ATOM 786 C C . TYR A 1 100 ? -22.75 9.453 8.539 1 98.19 100 TYR A C 1
ATOM 788 O O . TYR A 1 100 ? -21.641 9.742 8.086 1 98.19 100 TYR A O 1
ATOM 796 N N . LEU A 1 101 ? -23.922 9.922 8.047 1 97.56 101 LEU A N 1
ATOM 797 C CA . LEU A 1 101 ? -23.984 10.75 6.852 1 97.56 101 LEU A CA 1
ATOM 798 C C . LEU A 1 101 ? -24.719 12.055 7.133 1 97.56 101 LEU A C 1
ATOM 800 O O . LEU A 1 101 ? -25.609 12.102 7.988 1 97.56 101 LEU A O 1
ATOM 804 N N . GLY A 1 102 ? -24.25 13.047 6.473 1 96.62 102 GLY A N 1
ATOM 805 C CA . GLY A 1 102 ? -25.031 14.266 6.52 1 96.62 102 GLY A CA 1
ATOM 806 C C . GLY A 1 102 ? -26.422 14.117 5.93 1 96.62 102 GLY A C 1
ATOM 807 O O . GLY A 1 102 ? -26.672 13.164 5.188 1 96.62 102 GLY A O 1
ATOM 808 N N . ALA A 1 103 ? -27.25 15.086 6.199 1 95.31 103 ALA A N 1
ATOM 809 C CA . ALA A 1 103 ? -28.656 15.008 5.785 1 95.31 103 ALA A CA 1
ATOM 810 C C . ALA A 1 103 ? -28.766 14.898 4.27 1 95.31 103 ALA A C 1
ATOM 812 O O . ALA A 1 103 ? -29.547 14.086 3.756 1 95.31 103 ALA A O 1
ATOM 813 N N . GLY A 1 104 ? -28.078 15.688 3.592 1 95.06 104 GLY A N 1
ATOM 814 C CA . GLY A 1 104 ? -28.109 15.648 2.139 1 95.06 104 GLY A CA 1
ATOM 815 C C . GLY A 1 104 ? -27.625 14.328 1.567 1 95.06 104 GLY A C 1
ATOM 816 O O . GLY A 1 104 ? -28.234 13.781 0.652 1 95.06 104 GLY A O 1
ATOM 817 N N . GLU A 1 105 ? -26.531 13.82 2.119 1 95.56 105 GLU A N 1
ATOM 818 C CA . GLU A 1 105 ? -25.938 12.562 1.676 1 95.56 105 GLU A CA 1
ATOM 819 C C . GLU A 1 105 ? -26.859 11.391 1.972 1 95.56 105 GLU A C 1
ATOM 821 O O . GLU A 1 105 ? -26.984 10.461 1.163 1 95.56 105 GLU A O 1
ATOM 826 N N . LEU A 1 106 ? -27.547 11.453 3.045 1 94.81 106 LEU A N 1
ATOM 827 C CA . LEU A 1 106 ? -28.5 10.422 3.43 1 94.81 106 LEU A CA 1
ATOM 828 C C . LEU A 1 106 ? -29.672 10.375 2.455 1 94.81 106 LEU A C 1
ATOM 830 O O . LEU A 1 106 ? -30.062 9.297 2.006 1 94.81 106 LEU A O 1
ATOM 834 N N . LYS A 1 107 ? -30.141 11.516 2.141 1 95.75 107 LYS A N 1
ATOM 835 C CA . LYS A 1 107 ? -31.281 11.617 1.244 1 95.75 107 LYS A CA 1
ATOM 836 C C . LYS A 1 107 ? -30.938 11.094 -0.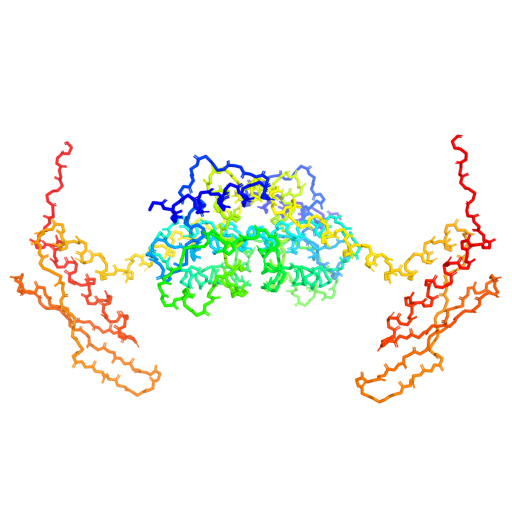149 1 95.75 107 LYS A C 1
ATOM 838 O O . LYS A 1 107 ? -31.812 10.562 -0.846 1 95.75 107 LYS A O 1
ATOM 843 N N . SER A 1 108 ? -29.734 11.203 -0.459 1 96.19 108 SER A N 1
ATOM 844 C CA . SER A 1 108 ? -29.312 10.805 -1.798 1 96.19 108 SER A CA 1
ATOM 845 C C . SER A 1 108 ? -28.922 9.336 -1.839 1 96.19 108 SER A C 1
ATOM 847 O O . SER A 1 108 ? -28.469 8.836 -2.869 1 96.19 108 SER A O 1
ATOM 849 N N . GLY A 1 109 ? -29.062 8.633 -0.707 1 96.44 109 GLY A N 1
ATOM 850 C CA . GLY A 1 109 ? -28.781 7.207 -0.668 1 96.44 109 GLY A CA 1
ATOM 851 C C . GLY A 1 109 ? -27.297 6.902 -0.476 1 96.44 109 GLY A C 1
ATOM 852 O O . GLY A 1 109 ? -26.812 5.863 -0.925 1 96.44 109 GLY A O 1
ATOM 853 N N . GLY A 1 110 ? -26.594 7.773 0.135 1 97.06 110 GLY A N 1
ATOM 854 C CA . GLY A 1 110 ? -25.172 7.613 0.347 1 97.06 110 GLY A CA 1
ATOM 855 C C . GLY A 1 110 ? -24.812 6.332 1.08 1 97.06 110 GLY A C 1
ATOM 856 O O . GLY A 1 110 ? -23.734 5.777 0.885 1 97.06 110 GLY A O 1
ATOM 857 N N . PHE A 1 111 ? -25.703 5.793 1.835 1 96.62 111 PHE A N 1
ATOM 858 C CA . PHE A 1 111 ? -25.453 4.617 2.662 1 96.62 111 PHE A CA 1
ATOM 859 C C . PHE A 1 111 ? -25.359 3.363 1.803 1 96.62 111 PHE A C 1
ATOM 861 O O . PHE A 1 111 ? -24.906 2.314 2.275 1 96.62 111 PHE A O 1
ATOM 868 N N . ARG A 1 112 ? -25.641 3.486 0.535 1 97.19 112 ARG A N 1
ATOM 869 C CA . ARG A 1 112 ? -25.547 2.355 -0.382 1 97.19 112 ARG A CA 1
ATOM 870 C C . ARG A 1 112 ? -24.516 2.635 -1.478 1 97.19 112 ARG A C 1
ATOM 872 O O . ARG A 1 112 ? -24.25 1.771 -2.314 1 97.19 112 ARG A O 1
ATOM 879 N N . ARG A 1 113 ? -23.953 3.793 -1.484 1 98 113 ARG A N 1
ATOM 880 C CA . ARG A 1 113 ? -23.031 4.184 -2.539 1 98 113 ARG A CA 1
ATOM 881 C C . ARG A 1 113 ? -21.734 3.387 -2.445 1 98 113 ARG A C 1
ATOM 883 O O . ARG A 1 113 ? -21.078 3.359 -1.395 1 98 113 ARG A O 1
ATOM 890 N N . PRO A 1 114 ? -21.328 2.809 -3.5 1 98.25 114 PRO A N 1
ATOM 891 C CA . PRO A 1 114 ? -20.141 1.941 -3.465 1 98.25 114 PRO A CA 1
ATOM 892 C C . PRO A 1 114 ? -18.891 2.666 -2.969 1 98.25 114 PRO A C 1
ATOM 894 O O . PRO A 1 114 ? -18.125 2.109 -2.182 1 98.25 114 PRO A O 1
ATOM 897 N N . SER A 1 115 ? -18.641 3.871 -3.393 1 98.12 115 SER A N 1
ATOM 898 C CA . SER A 1 115 ? -17.438 4.602 -2.994 1 98.12 115 SER A CA 1
ATOM 899 C C . SER A 1 115 ? -17.438 4.867 -1.491 1 98.12 115 SER A C 1
ATOM 901 O O . SER A 1 115 ? -16.391 4.734 -0.841 1 98.12 115 SER A O 1
ATOM 903 N N . ILE A 1 116 ? -18.594 5.207 -0.914 1 98.5 116 ILE A N 1
ATOM 904 C CA . ILE A 1 116 ? -18.688 5.508 0.51 1 98.5 116 ILE A CA 1
ATOM 905 C C . ILE A 1 116 ? -18.5 4.23 1.323 1 98.5 116 ILE A C 1
ATOM 907 O O . ILE A 1 116 ? -17.766 4.23 2.322 1 98.5 116 ILE A O 1
ATOM 911 N N . LEU A 1 117 ? -19.109 3.186 0.812 1 98.75 117 LEU A N 1
ATOM 912 C CA . LEU A 1 117 ? -18.969 1.891 1.472 1 98.75 117 LEU A CA 1
ATOM 913 C C . LEU A 1 117 ? -17.531 1.404 1.445 1 98.75 117 LEU A C 1
ATOM 915 O O . LEU A 1 117 ? -17.016 0.94 2.461 1 98.75 117 LEU A O 1
ATOM 919 N N . ALA A 1 118 ? -16.891 1.517 0.293 1 98.81 118 ALA A N 1
ATOM 920 C CA . ALA A 1 118 ? -15.508 1.076 0.144 1 98.81 118 ALA A CA 1
ATOM 921 C C . ALA A 1 118 ? -14.578 1.879 1.049 1 98.81 118 ALA A C 1
ATOM 923 O O . ALA A 1 118 ? -13.695 1.314 1.695 1 98.81 118 ALA A O 1
ATOM 924 N N . ASP A 1 119 ? -14.797 3.195 1.143 1 98.44 119 ASP A N 1
ATOM 925 C CA . ASP A 1 119 ? -13.992 4.062 1.993 1 98.44 119 ASP A CA 1
ATOM 926 C C . ASP A 1 119 ? -14.141 3.684 3.465 1 98.44 119 ASP A C 1
ATOM 928 O O . ASP A 1 119 ? -13.164 3.703 4.219 1 98.44 119 ASP A O 1
ATOM 932 N N . ALA A 1 120 ? -15.32 3.369 3.812 1 98.81 120 ALA A N 1
ATOM 933 C CA . ALA A 1 120 ? -15.578 2.975 5.195 1 98.81 120 ALA A CA 1
ATOM 934 C C . ALA A 1 120 ? -14.867 1.67 5.535 1 98.81 120 ALA A C 1
ATOM 936 O O . ALA A 1 120 ? -14.336 1.516 6.637 1 98.81 120 ALA A O 1
ATOM 937 N N . MET A 1 121 ? -14.852 0.731 4.582 1 98.88 121 MET A N 1
ATOM 938 C CA . MET A 1 121 ? -14.141 -0.529 4.777 1 98.88 121 MET A CA 1
ATOM 939 C C . MET A 1 121 ? -12.656 -0.283 5.031 1 98.88 121 MET A C 1
ATOM 941 O O . MET A 1 121 ? -12.102 -0.78 6.012 1 98.88 121 MET A O 1
ATOM 945 N N . GLU A 1 122 ? -12.086 0.463 4.164 1 98.81 122 GLU A N 1
ATOM 946 C CA . GLU A 1 122 ? -10.664 0.776 4.312 1 98.81 122 GLU A CA 1
ATOM 947 C C . GLU A 1 122 ? -10.391 1.467 5.645 1 98.81 122 GLU A C 1
ATOM 949 O O . GLU A 1 122 ? -9.438 1.116 6.348 1 98.81 122 GLU A O 1
ATOM 954 N N . ALA A 1 123 ? -11.25 2.404 5.965 1 98.88 123 ALA A N 1
ATOM 955 C CA . ALA A 1 123 ? -11.086 3.164 7.203 1 98.88 123 ALA A CA 1
ATOM 956 C C . ALA A 1 123 ? -11.188 2.252 8.422 1 98.88 123 ALA A C 1
ATOM 958 O O . ALA A 1 123 ? -10.5 2.465 9.422 1 98.88 123 ALA A O 1
ATOM 959 N N . MET A 1 124 ? -12.016 1.282 8.352 1 98.94 124 MET A N 1
ATOM 960 C CA . MET A 1 124 ? -12.164 0.368 9.477 1 98.94 124 MET A CA 1
ATOM 961 C C . MET A 1 124 ? -10.891 -0.449 9.695 1 98.94 124 MET A C 1
ATOM 963 O O . MET A 1 124 ? -10.531 -0.759 10.828 1 98.94 124 MET A O 1
ATOM 967 N N . PHE A 1 125 ? -10.227 -0.828 8.617 1 98.88 125 PHE A N 1
ATOM 968 C CA . PHE A 1 125 ? -8.961 -1.54 8.773 1 98.88 125 PHE A CA 1
ATOM 969 C C . PHE A 1 125 ? -7.949 -0.692 9.531 1 98.88 125 PHE A C 1
ATOM 971 O O . PHE A 1 125 ? -7.254 -1.194 10.422 1 98.88 125 PHE A O 1
ATOM 978 N N . ALA A 1 126 ? -7.902 0.587 9.203 1 98.81 126 ALA A N 1
ATOM 979 C CA . ALA A 1 126 ? -7.023 1.502 9.93 1 98.81 126 ALA A CA 1
ATOM 980 C C . ALA A 1 126 ? -7.449 1.628 11.391 1 98.81 126 ALA A C 1
ATOM 982 O O . ALA A 1 126 ? -6.609 1.633 12.289 1 98.81 126 ALA A O 1
ATOM 983 N N . ALA A 1 127 ? -8.727 1.738 11.633 1 98.88 127 ALA A N 1
ATOM 984 C CA . ALA A 1 127 ? -9.25 1.893 12.984 1 98.88 127 ALA A CA 1
ATOM 985 C C . ALA A 1 127 ? -8.836 0.719 13.875 1 98.88 127 ALA A C 1
ATOM 987 O O . ALA A 1 127 ? -8.484 0.906 15.039 1 98.88 127 ALA A O 1
ATOM 988 N N . VAL A 1 128 ? -8.922 -0.458 13.297 1 98.88 128 VAL A N 1
ATOM 989 C CA . VAL A 1 128 ? -8.5 -1.641 14.047 1 98.88 128 VAL A CA 1
ATOM 990 C C . VAL A 1 128 ? -7.027 -1.519 14.414 1 98.88 128 VAL A C 1
ATOM 992 O O . VAL A 1 128 ? -6.641 -1.819 15.547 1 98.88 128 VAL A O 1
ATOM 995 N N . SER A 1 129 ? -6.234 -1.096 13.461 1 98.56 129 SER A N 1
ATOM 996 C CA . SER A 1 129 ? -4.805 -0.958 13.719 1 98.56 129 SER A CA 1
ATOM 997 C C . SER A 1 129 ? -4.539 0.095 14.789 1 98.56 129 SER A C 1
ATOM 999 O O . SER A 1 129 ? -3.613 -0.049 15.594 1 98.56 129 SER A O 1
ATOM 1001 N N . PHE A 1 130 ? -5.312 1.183 14.805 1 98.25 130 PHE A N 1
ATOM 1002 C CA . PHE A 1 130 ? -5.156 2.246 15.789 1 98.25 130 PHE A CA 1
ATOM 1003 C C . PHE A 1 130 ? -5.594 1.775 17.172 1 98.25 130 PHE A C 1
ATOM 1005 O O . PHE A 1 130 ? -5.035 2.201 18.188 1 98.25 130 PHE A O 1
ATOM 1012 N N . ASP A 1 131 ? -6.559 0.953 17.234 1 98.62 131 ASP A N 1
ATOM 1013 C CA . ASP A 1 131 ? -7.113 0.451 18.484 1 98.62 131 ASP A CA 1
ATOM 1014 C C . ASP A 1 131 ? -6.227 -0.635 19.078 1 98.62 131 ASP A C 1
ATOM 1016 O O . ASP A 1 131 ? -6.145 -0.776 20.297 1 98.62 131 ASP A O 1
ATOM 1020 N N . ALA A 1 132 ? -5.578 -1.392 18.188 1 98.12 132 ALA A N 1
ATOM 1021 C CA . ALA A 1 132 ? -4.715 -2.494 18.609 1 98.12 132 ALA A CA 1
ATOM 1022 C C . ALA A 1 132 ? -3.322 -2.363 18 1 98.12 132 ALA A C 1
ATOM 1024 O O . ALA A 1 132 ? -2.461 -1.673 18.547 1 98.12 132 ALA A O 1
ATOM 1025 N N . ASP A 1 133 ? -3.135 -2.938 16.859 1 97 133 ASP A N 1
ATOM 1026 C CA . ASP A 1 133 ? -1.862 -2.859 16.141 1 97 133 ASP A CA 1
ATOM 1027 C C . ASP A 1 133 ? -2.002 -3.361 14.711 1 97 133 ASP A C 1
ATOM 1029 O O . ASP A 1 133 ? -3.09 -3.766 14.297 1 97 133 ASP A O 1
ATOM 1033 N N . PHE A 1 134 ? -1 -3.316 13.961 1 97.19 134 PHE A N 1
ATOM 1034 C CA . PHE A 1 134 ? -1.009 -3.717 12.562 1 97.19 134 PHE A CA 1
ATOM 1035 C C . PHE A 1 134 ? -1.367 -5.191 12.422 1 97.19 134 PHE A C 1
ATOM 1037 O O . PHE A 1 134 ? -2.148 -5.566 11.547 1 97.19 134 PHE A O 1
ATOM 1044 N N . ASN A 1 135 ? -0.739 -6.027 13.211 1 97.12 135 ASN A N 1
ATOM 1045 C CA . ASN A 1 135 ? -0.969 -7.469 13.133 1 97.12 135 ASN A CA 1
ATOM 1046 C C . ASN A 1 135 ? -2.447 -7.809 13.289 1 97.12 135 ASN A C 1
ATOM 1048 O O . ASN A 1 135 ? -2.963 -8.688 12.594 1 97.12 135 ASN A O 1
ATOM 1052 N N . THR A 1 136 ? -3.078 -7.152 14.18 1 98.38 136 THR A N 1
ATOM 1053 C CA . THR A 1 136 ? -4.504 -7.371 14.398 1 98.38 136 THR A CA 1
ATOM 1054 C C . THR A 1 136 ? -5.309 -6.941 13.172 1 98.38 136 THR A C 1
ATOM 1056 O O . THR A 1 136 ? -6.246 -7.633 12.766 1 98.38 136 THR A O 1
ATOM 1059 N N . ALA A 1 137 ? -4.996 -5.801 12.641 1 98.69 137 ALA A N 1
ATOM 1060 C CA . ALA A 1 137 ? -5.668 -5.34 11.43 1 98.69 137 ALA A CA 1
ATOM 1061 C C . ALA A 1 137 ? -5.465 -6.324 10.281 1 98.69 137 ALA A C 1
ATOM 1063 O O . ALA A 1 137 ? -6.391 -6.594 9.516 1 98.69 137 ALA A O 1
ATOM 1064 N N . GLU A 1 138 ? -4.223 -6.809 10.18 1 98.44 138 GLU A N 1
ATOM 1065 C CA . GLU A 1 138 ? -3.924 -7.805 9.156 1 98.44 138 GLU A CA 1
ATOM 1066 C C . GLU A 1 138 ? -4.801 -9.039 9.312 1 98.44 138 GLU A C 1
ATOM 1068 O O . GLU A 1 138 ? -5.297 -9.594 8.328 1 98.44 138 GLU A O 1
ATOM 1073 N N . LYS A 1 139 ? -4.953 -9.484 10.484 1 98.5 139 LYS A N 1
ATOM 1074 C CA . LYS A 1 139 ? -5.789 -10.648 10.75 1 98.5 139 LYS A CA 1
ATOM 1075 C C . LYS A 1 139 ? -7.227 -10.406 10.305 1 98.5 139 LYS A C 1
ATOM 1077 O O . LYS A 1 139 ? -7.883 -11.312 9.781 1 98.5 139 LYS A O 1
ATOM 1082 N N . VAL A 1 140 ? -7.738 -9.234 10.555 1 98.81 140 VAL A N 1
ATOM 1083 C CA . VAL A 1 140 ? -9.102 -8.883 10.156 1 98.81 140 VAL A CA 1
ATOM 1084 C C . VAL A 1 140 ? -9.227 -8.938 8.641 1 98.81 140 VAL A C 1
ATOM 1086 O O . VAL A 1 140 ? -10.18 -9.5 8.109 1 98.81 140 VAL A O 1
ATOM 1089 N N . VAL A 1 141 ? -8.273 -8.328 7.93 1 98.81 141 VAL A N 1
ATOM 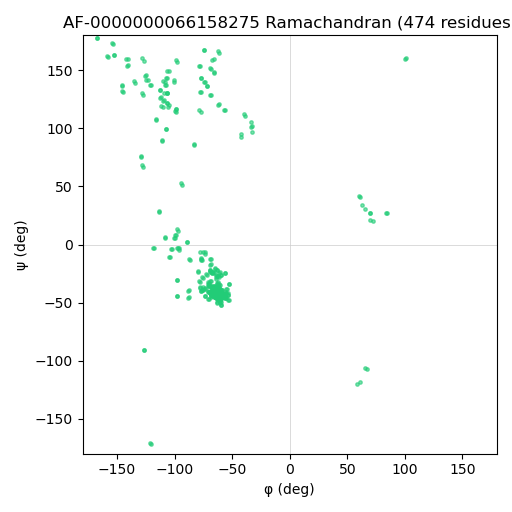1090 C CA . VAL A 1 141 ? -8.297 -8.336 6.473 1 98.81 141 VAL A CA 1
ATOM 1091 C C . VAL A 1 141 ? -8.219 -9.773 5.957 1 98.81 141 VAL A C 1
ATOM 1093 O O . VAL A 1 141 ? -8.969 -10.156 5.062 1 98.81 141 VAL A O 1
ATOM 1096 N N . ARG A 1 142 ? -7.27 -10.539 6.52 1 98.5 142 ARG A N 1
ATOM 1097 C CA . ARG A 1 142 ? -7.109 -11.93 6.109 1 98.5 142 ARG A CA 1
ATOM 1098 C C . ARG A 1 142 ? -8.414 -12.703 6.281 1 98.5 142 ARG A C 1
ATOM 1100 O O . ARG A 1 142 ? -8.781 -13.508 5.426 1 98.5 142 ARG A O 1
ATOM 1107 N N . HIS A 1 143 ? -9.055 -12.469 7.363 1 98.06 143 HIS A N 1
ATOM 1108 C CA . HIS A 1 143 ? -10.328 -13.117 7.66 1 98.06 143 HIS A CA 1
ATOM 1109 C C . HIS A 1 143 ? -11.375 -12.789 6.598 1 98.06 143 HIS A C 1
ATOM 1111 O O . HIS A 1 143 ? -12.047 -13.688 6.09 1 98.06 143 HIS A O 1
ATOM 1117 N N . LEU A 1 144 ? -11.492 -11.594 6.223 1 98.25 144 LEU A N 1
ATOM 1118 C CA . LEU A 1 144 ? -12.539 -11.125 5.312 1 98.25 144 LEU A CA 1
ATOM 1119 C C . LEU A 1 144 ? -12.234 -11.539 3.877 1 98.25 144 LEU A C 1
ATOM 1121 O O . LEU A 1 144 ? -13.148 -11.734 3.076 1 98.25 144 LEU A O 1
ATOM 1125 N N . PHE A 1 145 ? -10.906 -11.695 3.523 1 98.25 145 PHE A N 1
ATOM 1126 C CA . PHE A 1 145 ? -10.531 -11.938 2.139 1 98.25 145 PHE A CA 1
ATOM 1127 C C . PHE A 1 145 ? -10.195 -13.406 1.92 1 98.25 145 PHE A C 1
ATOM 1129 O O . PHE A 1 145 ? -9.906 -13.828 0.795 1 98.25 145 PHE A O 1
ATOM 1136 N N . ALA A 1 146 ? -10.195 -14.227 2.951 1 96.56 146 ALA A N 1
ATOM 1137 C CA . ALA A 1 146 ? -9.75 -15.625 2.906 1 96.56 146 ALA A CA 1
ATOM 1138 C C . ALA A 1 146 ? -10.469 -16.391 1.797 1 96.56 146 ALA A C 1
ATOM 1140 O O . ALA A 1 146 ? -9.828 -17.062 0.987 1 96.56 146 ALA A O 1
ATOM 1141 N N . ASP A 1 147 ? -11.758 -16.234 1.763 1 94.12 147 ASP A N 1
ATOM 1142 C CA . ASP A 1 147 ? -12.547 -17 0.796 1 94.12 147 ASP A CA 1
ATOM 1143 C C . ASP A 1 147 ? -12.266 -16.531 -0.63 1 94.12 147 ASP A C 1
ATOM 1145 O O . ASP A 1 147 ? -12.211 -17.344 -1.556 1 94.12 147 ASP A O 1
ATOM 1149 N N . ARG A 1 148 ? -12.203 -15.266 -0.797 1 94.12 148 ARG A N 1
ATOM 1150 C CA . ARG A 1 148 ? -11.953 -14.719 -2.129 1 94.12 148 ARG A CA 1
ATOM 1151 C C . ARG A 1 148 ? -10.594 -15.148 -2.654 1 94.12 148 ARG A C 1
ATOM 1153 O O . ARG A 1 148 ? -10.445 -15.461 -3.838 1 94.12 148 ARG A O 1
ATOM 1160 N N . VAL A 1 149 ? -9.555 -15.164 -1.818 1 94.81 149 VAL A N 1
ATOM 1161 C CA . VAL A 1 149 ? -8.219 -15.586 -2.211 1 94.81 149 VAL A CA 1
ATOM 1162 C C . VAL A 1 149 ? -8.219 -17.078 -2.527 1 94.81 149 VAL A C 1
ATOM 1164 O O . VAL A 1 149 ? -7.602 -17.516 -3.504 1 94.81 149 VAL A O 1
ATOM 1167 N N . ARG A 1 150 ? -8.93 -17.812 -1.742 1 90.94 150 ARG A N 1
ATOM 1168 C CA . ARG A 1 150 ? -9.039 -19.25 -1.97 1 90.94 150 ARG A CA 1
ATOM 1169 C C . ARG A 1 150 ? -9.688 -19.547 -3.316 1 90.94 150 ARG A C 1
ATOM 1171 O O . ARG A 1 150 ? -9.234 -20.422 -4.055 1 90.94 150 ARG A O 1
ATOM 1178 N N . ARG A 1 151 ? -10.711 -18.844 -3.6 1 88.19 151 ARG A N 1
ATOM 1179 C CA . ARG A 1 151 ? -11.422 -19.047 -4.863 1 88.19 151 ARG A CA 1
ATOM 1180 C C . ARG A 1 151 ? -10.531 -18.656 -6.047 1 88.19 151 ARG A C 1
ATOM 1182 O O . ARG A 1 151 ? -10.562 -19.328 -7.086 1 88.19 151 ARG A O 1
ATOM 1189 N N . ALA A 1 152 ? -9.828 -17.594 -5.906 1 87.56 152 ALA A N 1
ATOM 1190 C CA . ALA A 1 152 ? -8.891 -17.172 -6.949 1 87.56 152 ALA A CA 1
ATOM 1191 C C . ALA A 1 152 ? -7.824 -18.234 -7.184 1 87.56 152 ALA A C 1
ATOM 1193 O O . ALA A 1 152 ? -7.41 -18.469 -8.32 1 87.56 152 ALA A O 1
ATOM 1194 N N . ASP A 1 153 ? -7.359 -18.812 -6.184 1 80.62 153 ASP A N 1
ATOM 1195 C CA . ASP A 1 153 ? -6.336 -19.844 -6.266 1 80.62 153 ASP A CA 1
ATOM 1196 C C . ASP A 1 153 ? -6.859 -21.078 -6.996 1 80.62 153 ASP A C 1
ATOM 1198 O O . ASP A 1 153 ? -6.164 -21.656 -7.836 1 80.62 153 ASP A O 1
ATOM 1202 N N . PHE A 1 154 ? -8.086 -21.359 -6.66 1 70.19 154 PHE A N 1
ATOM 1203 C CA . PHE A 1 154 ? -8.734 -22.5 -7.301 1 70.19 154 PHE A CA 1
ATOM 1204 C C . PHE A 1 154 ? -8.891 -22.266 -8.797 1 70.19 154 PHE A C 1
ATOM 1206 O O . PHE A 1 154 ? -8.617 -23.156 -9.602 1 70.19 154 PHE A O 1
ATOM 1213 N N . GLN A 1 155 ? -9.273 -21.109 -9.117 1 71.44 155 GLN A N 1
ATOM 1214 C CA . GLN A 1 155 ? -9.461 -20.766 -10.523 1 71.44 155 GLN A CA 1
ATOM 1215 C C . GLN A 1 155 ? -8.125 -20.75 -11.266 1 71.44 155 GLN A C 1
ATOM 1217 O O . GLN A 1 155 ? -8.047 -21.156 -12.422 1 71.44 155 GLN A O 1
ATOM 1222 N N . ASN A 1 156 ? -7.164 -20.297 -10.594 1 71.75 156 ASN A N 1
ATOM 1223 C CA . ASN A 1 156 ? -5.836 -20.266 -11.195 1 71.75 156 ASN A CA 1
ATOM 1224 C C . ASN A 1 156 ? -5.266 -21.656 -11.398 1 71.75 156 ASN A C 1
ATOM 1226 O O . ASN A 1 156 ? -4.617 -21.922 -12.414 1 71.75 156 ASN A O 1
ATOM 1230 N N . GLN A 1 157 ? -5.477 -22.438 -10.438 1 65.44 157 GLN A N 1
ATOM 1231 C CA . GLN A 1 157 ? -5.051 -23.828 -10.57 1 65.44 157 GLN A CA 1
ATOM 1232 C C . GLN A 1 157 ? -5.781 -24.516 -11.711 1 65.44 157 GLN A C 1
ATOM 1234 O O . GLN A 1 157 ? -5.184 -25.312 -12.445 1 65.44 157 GLN A O 1
ATOM 1239 N N . ALA A 1 158 ? -6.992 -24.094 -11.75 1 60.66 158 ALA A N 1
ATOM 1240 C CA . ALA A 1 158 ? -7.801 -24.672 -12.82 1 60.66 158 ALA A CA 1
ATOM 1241 C C . ALA A 1 158 ? -7.305 -24.203 -14.188 1 60.66 158 ALA A C 1
ATOM 1243 O O . ALA A 1 158 ? -7.438 -24.938 -15.18 1 60.66 158 ALA A O 1
ATOM 1244 N N . LYS A 1 159 ? -6.668 -23.047 -14.086 1 63.47 159 LYS A N 1
ATOM 1245 C CA . LYS A 1 159 ? -6.188 -22.484 -15.344 1 63.47 159 LYS A CA 1
ATOM 1246 C C . LYS A 1 159 ? -4.805 -23.016 -15.695 1 63.47 159 LYS A C 1
ATOM 1248 O O . LYS A 1 159 ? -4.359 -22.906 -16.844 1 63.47 159 LYS A O 1
ATOM 1253 N N . ASP A 1 160 ? -4.281 -23.625 -14.703 1 74.31 160 ASP A N 1
ATOM 1254 C CA . ASP A 1 160 ? -2.914 -24.062 -14.953 1 74.31 160 ASP A CA 1
ATOM 1255 C C . ASP A 1 160 ? -2.893 -25.516 -15.445 1 74.31 160 ASP A C 1
ATOM 1257 O O . ASP A 1 160 ? -2.227 -26.375 -14.859 1 74.31 160 ASP A O 1
ATOM 1261 N N . GLY A 1 161 ? -3.646 -25.719 -16.438 1 79.31 161 GLY A N 1
ATOM 1262 C CA . GLY A 1 161 ? -3.756 -27.047 -17.031 1 79.31 161 GLY A CA 1
ATOM 1263 C C . GLY A 1 161 ? -2.451 -27.547 -17.609 1 79.31 161 GLY A C 1
ATOM 1264 O O . GLY A 1 161 ? -2.107 -28.719 -17.469 1 79.31 161 GLY A O 1
ATOM 1265 N N . LYS A 1 162 ? -1.76 -26.516 -18.109 1 84.81 162 LYS A N 1
ATOM 1266 C CA . LYS A 1 162 ? -0.523 -26.891 -18.797 1 84.81 162 LYS A CA 1
ATOM 1267 C C . LYS A 1 162 ? 0.525 -27.375 -17.797 1 84.81 162 LYS A C 1
ATOM 1269 O O . LYS A 1 162 ? 1.142 -28.438 -18 1 84.81 162 LYS A O 1
ATOM 1274 N N . THR A 1 163 ? 0.638 -26.594 -16.781 1 80.31 163 THR A N 1
ATOM 1275 C CA . THR A 1 163 ? 1.62 -26.969 -15.773 1 80.31 163 THR A CA 1
ATOM 1276 C C . THR A 1 163 ? 1.247 -28.281 -15.109 1 80.31 163 THR A C 1
ATOM 1278 O O . THR A 1 163 ? 2.1 -29.156 -14.93 1 80.31 163 THR A O 1
ATOM 1281 N N . ALA A 1 164 ? -0.034 -28.391 -14.82 1 83.12 164 ALA A N 1
ATOM 1282 C CA . ALA A 1 164 ? -0.52 -29.625 -14.195 1 83.12 164 ALA A CA 1
ATOM 1283 C C . ALA A 1 164 ? -0.298 -30.828 -15.102 1 83.12 164 ALA A C 1
ATOM 1285 O O . ALA A 1 164 ? 0.126 -31.891 -14.641 1 83.12 164 ALA A O 1
ATOM 1286 N N . LEU A 1 165 ? -0.519 -30.656 -16.359 1 89.69 165 LEU A N 1
ATOM 1287 C CA . LEU A 1 165 ? -0.326 -31.75 -17.312 1 89.69 165 LEU A CA 1
ATOM 1288 C C . LEU A 1 165 ? 1.15 -32.094 -17.438 1 89.69 165 LEU A C 1
ATOM 1290 O O . LEU A 1 165 ? 1.509 -33.281 -17.422 1 89.69 165 LEU A O 1
ATOM 1294 N N . GLN A 1 166 ? 1.945 -31.047 -17.516 1 87.38 166 GLN A N 1
ATOM 1295 C CA . GLN A 1 166 ? 3.385 -31.266 -17.625 1 87.38 166 GLN A CA 1
ATOM 1296 C C . GLN A 1 166 ? 3.93 -32.031 -16.422 1 87.38 166 GLN A C 1
ATOM 1298 O O . GLN A 1 166 ? 4.703 -32.969 -16.562 1 87.38 166 GLN A O 1
ATOM 1303 N N . GLU A 1 167 ? 3.451 -31.641 -15.266 1 86.88 167 GLU A N 1
ATOM 1304 C CA . GLU A 1 167 ? 3.881 -32.312 -14.039 1 86.88 167 GLU A CA 1
ATOM 1305 C C . GLU A 1 167 ? 3.395 -33.75 -14 1 86.88 167 GLU A C 1
ATOM 1307 O O . GLU A 1 167 ? 4.141 -34.656 -13.609 1 86.88 167 GLU A O 1
ATOM 1312 N N . ALA A 1 168 ? 2.205 -34 -14.391 1 88.12 168 ALA A N 1
ATOM 1313 C CA . ALA A 1 168 ? 1.615 -35.344 -14.391 1 88.12 168 ALA A CA 1
ATOM 1314 C C . ALA A 1 168 ? 2.342 -36.25 -15.367 1 88.12 168 ALA A C 1
ATOM 1316 O O . ALA A 1 168 ? 2.582 -37.438 -15.062 1 88.12 168 ALA A O 1
ATOM 1317 N N . LEU A 1 169 ? 2.744 -35.75 -16.453 1 91.75 169 LEU A N 1
ATOM 1318 C CA . LEU A 1 169 ? 3.451 -36.5 -17.469 1 91.75 169 LEU A CA 1
ATOM 1319 C C . LEU A 1 169 ? 4.867 -36.844 -17.016 1 91.75 169 LEU A C 1
ATOM 1321 O O . LEU A 1 169 ? 5.316 -37.969 -17.156 1 91.75 169 LEU A O 1
ATOM 1325 N N . GLN A 1 170 ? 5.465 -35.844 -16.375 1 88.38 170 GLN A N 1
ATOM 1326 C CA . GLN A 1 170 ? 6.82 -36.062 -15.875 1 88.38 170 GLN A CA 1
ATOM 1327 C C . GLN A 1 170 ? 6.84 -37.094 -14.742 1 88.38 170 GLN A C 1
ATOM 1329 O O . GLN A 1 170 ? 7.754 -37.906 -14.664 1 88.38 170 GLN A O 1
ATOM 1334 N N . ALA A 1 171 ? 5.836 -37.031 -13.938 1 87.06 171 ALA A N 1
ATOM 1335 C CA . ALA A 1 171 ? 5.723 -37.969 -12.836 1 87.06 171 ALA A CA 1
ATOM 1336 C C . ALA A 1 171 ? 5.59 -39.406 -13.359 1 87.06 171 ALA A C 1
ATOM 1338 O O . ALA A 1 171 ? 6.004 -40.344 -12.695 1 87.06 171 ALA A O 1
ATOM 1339 N N . ARG A 1 172 ? 5.18 -39.5 -14.547 1 88.94 172 ARG A N 1
ATOM 1340 C CA . ARG A 1 172 ? 4.934 -40.812 -15.141 1 88.94 172 ARG A CA 1
ATOM 1341 C C . ARG A 1 172 ? 5.988 -41.156 -16.188 1 88.94 172 ARG A C 1
ATOM 1343 O O . ARG A 1 172 ? 5.871 -42.156 -16.906 1 88.94 172 ARG A O 1
ATOM 1350 N N . ARG A 1 173 ? 7.02 -40.219 -16.234 1 90.44 173 ARG A N 1
ATOM 1351 C CA . ARG A 1 173 ? 8.18 -40.375 -17.094 1 90.44 173 ARG A CA 1
ATOM 1352 C C . ARG A 1 173 ? 7.777 -40.375 -18.562 1 90.44 173 ARG A C 1
ATOM 1354 O O . ARG A 1 173 ? 8.266 -41.188 -19.359 1 90.44 173 ARG A O 1
ATOM 1361 N N . PHE A 1 174 ? 6.746 -39.594 -18.859 1 92.19 174 PHE A N 1
ATOM 1362 C CA . PHE A 1 174 ? 6.371 -39.375 -20.25 1 92.19 174 PHE A CA 1
ATOM 1363 C C . PHE A 1 174 ? 6.93 -38.062 -20.75 1 92.19 174 PHE A C 1
ATOM 1365 O O . PHE A 1 174 ? 7.316 -37.188 -19.969 1 92.19 174 PHE A O 1
ATOM 1372 N N . ALA A 1 175 ? 7.027 -38 -22.062 1 91.38 175 ALA A N 1
ATOM 1373 C CA . ALA A 1 175 ? 7.5 -36.781 -22.688 1 91.38 175 ALA A CA 1
ATOM 1374 C C . ALA A 1 175 ? 6.492 -35.625 -22.5 1 91.38 175 ALA A C 1
ATOM 1376 O O . ALA A 1 175 ? 5.316 -35.875 -22.234 1 91.38 175 ALA A O 1
ATOM 1377 N N . LEU A 1 176 ? 6.918 -34.344 -22.625 1 92.44 176 LEU A N 1
ATOM 1378 C CA . LEU A 1 176 ? 6.059 -33.156 -22.516 1 92.44 176 LEU A CA 1
ATOM 1379 C C . LEU A 1 176 ? 5.059 -33.125 -23.656 1 92.44 176 LEU A C 1
ATOM 1381 O O . LEU A 1 176 ? 5.348 -33.594 -24.766 1 92.44 176 LEU A O 1
ATOM 1385 N N . PRO A 1 177 ? 3.92 -32.594 -23.391 1 94.12 177 PRO A N 1
ATOM 1386 C CA . PRO A 1 177 ? 2.906 -32.5 -24.438 1 94.12 177 PRO A CA 1
ATOM 1387 C C . PRO A 1 177 ? 3.281 -31.484 -25.531 1 94.12 177 PRO A C 1
ATOM 1389 O O . PRO A 1 177 ? 4.094 -30.578 -25.281 1 94.12 177 PRO A O 1
ATOM 1392 N N . LYS A 1 178 ? 2.816 -31.688 -26.688 1 94.38 178 LYS A N 1
ATOM 1393 C CA . LYS A 1 178 ? 2.984 -30.75 -27.797 1 94.38 178 LYS A CA 1
ATOM 1394 C C . LYS A 1 178 ? 1.665 -30.062 -28.141 1 94.38 178 LYS A C 1
ATOM 1396 O O . LYS A 1 178 ? 0.62 -30.719 -28.203 1 94.38 178 LYS A O 1
ATOM 1401 N N . TYR A 1 179 ? 1.756 -28.703 -28.234 1 94.94 179 TYR A N 1
ATOM 1402 C CA . TYR A 1 179 ? 0.571 -27.922 -28.562 1 94.94 179 TYR A CA 1
ATOM 1403 C C . TYR A 1 179 ? 0.659 -27.375 -29.984 1 94.94 179 TYR A C 1
ATOM 1405 O O . TYR A 1 179 ? 1.731 -26.953 -30.422 1 94.94 179 TYR A O 1
ATOM 1413 N N . ARG A 1 180 ? -0.444 -27.453 -30.672 1 93.5 180 ARG A N 1
ATOM 1414 C CA . ARG A 1 180 ? -0.497 -26.922 -32.031 1 93.5 180 ARG A CA 1
ATOM 1415 C C . ARG A 1 180 ? -1.767 -26.109 -32.25 1 93.5 180 ARG A C 1
ATOM 1417 O O . ARG A 1 180 ? -2.842 -26.484 -31.781 1 93.5 180 ARG A O 1
ATOM 1424 N N . ILE A 1 181 ? -1.585 -25.016 -32.969 1 92.44 181 ILE A N 1
ATOM 1425 C CA . ILE A 1 181 ? -2.756 -24.25 -33.375 1 92.44 181 ILE A CA 1
ATOM 1426 C C . ILE A 1 181 ? -3.436 -24.922 -34.562 1 92.44 181 ILE A C 1
ATOM 1428 O O . ILE A 1 181 ? -2.848 -25.031 -35.656 1 92.44 181 ILE A O 1
ATOM 1432 N N . GLU A 1 182 ? -4.629 -25.359 -34.312 1 92.94 182 GLU A N 1
ATOM 1433 C CA . GLU A 1 182 ? -5.375 -26.031 -35.375 1 92.94 182 GLU A CA 1
ATOM 1434 C C . GLU A 1 182 ? -6.172 -25.031 -36.219 1 92.94 182 GLU A C 1
ATOM 1436 O O . GLU A 1 182 ? -6.293 -25.188 -37.438 1 92.94 182 GLU A O 1
ATOM 1441 N N . GLU A 1 183 ? -6.855 -24.125 -35.5 1 89.19 183 GLU A N 1
ATOM 1442 C CA . GLU A 1 183 ? -7.691 -23.141 -36.188 1 89.19 183 GLU A CA 1
ATOM 1443 C C . GLU A 1 183 ? -7.672 -21.797 -35.438 1 89.19 183 GLU A C 1
ATOM 1445 O O . GLU A 1 183 ? -7.523 -21.766 -34.219 1 89.19 183 GLU A O 1
ATOM 1450 N N . GLN A 1 184 ? -7.582 -20.781 -36.062 1 85.62 184 GLN A N 1
ATOM 1451 C CA . GLN A 1 184 ? -7.863 -19.438 -35.562 1 85.62 184 GLN A CA 1
ATOM 1452 C C . GLN A 1 184 ? -9.039 -18.812 -36.312 1 85.62 184 GLN A C 1
ATOM 1454 O O . GLN A 1 184 ? -8.992 -18.641 -37.531 1 85.62 184 GLN A O 1
ATOM 1459 N N . ILE A 1 185 ? -10.109 -18.766 -35.531 1 76.81 185 ILE A N 1
ATOM 1460 C CA . ILE A 1 185 ? -11.336 -18.297 -36.156 1 76.81 185 ILE A CA 1
ATOM 1461 C C . ILE A 1 185 ? -11.672 -16.906 -35.656 1 76.81 185 ILE A C 1
ATOM 1463 O O . ILE A 1 185 ? -11.531 -16.609 -34.469 1 76.81 185 ILE A O 1
ATOM 1467 N N . GLY A 1 186 ? -12.188 -16.078 -36.469 1 71.75 186 GLY A N 1
ATOM 1468 C CA . GLY A 1 186 ? -12.789 -14.805 -36.094 1 71.75 186 GLY A CA 1
ATOM 1469 C C . GLY A 1 186 ? -11.859 -13.625 -36.312 1 71.75 186 GLY A C 1
ATOM 1470 O O . GLY A 1 186 ? -10.727 -13.789 -36.781 1 71.75 186 GLY A O 1
ATOM 1471 N N . TYR A 1 187 ? -12.469 -12.562 -36.375 1 65.5 187 TYR A N 1
ATOM 1472 C CA . TYR A 1 187 ? -11.781 -11.297 -36.562 1 65.5 187 TYR A CA 1
ATOM 1473 C C . TYR A 1 187 ? -11.805 -10.453 -35.312 1 65.5 187 TYR A C 1
ATOM 1475 O O . TYR A 1 187 ? -12.812 -10.391 -34.594 1 65.5 187 TYR A O 1
ATOM 1483 N N . ALA A 1 188 ? -10.766 -9.773 -34.938 1 59.03 188 ALA A N 1
ATOM 1484 C CA . ALA A 1 188 ? -10.539 -8.758 -33.906 1 59.03 188 ALA A CA 1
ATOM 1485 C C . ALA A 1 188 ? -10.828 -9.32 -32.531 1 59.03 188 ALA A C 1
ATOM 1487 O O . ALA A 1 188 ? -10.211 -10.297 -32.094 1 59.03 188 ALA A O 1
ATOM 1488 N N . ASN A 1 189 ? -11.742 -8.836 -31.781 1 63.94 189 ASN A N 1
ATOM 1489 C CA . ASN A 1 189 ? -12.094 -9.094 -30.391 1 63.94 189 ASN A CA 1
ATOM 1490 C C . ASN A 1 189 ? -12.867 -10.398 -30.234 1 63.94 189 ASN A C 1
ATOM 1492 O O . ASN A 1 189 ? -13.102 -10.867 -29.125 1 63.94 189 ASN A O 1
ATOM 1496 N N . ASP A 1 190 ? -13.211 -11.023 -31.375 1 67.06 190 ASP A N 1
ATOM 1497 C CA . ASP A 1 190 ? -14.016 -12.242 -31.312 1 67.06 190 ASP A CA 1
ATOM 1498 C C . ASP A 1 190 ? -13.219 -13.453 -31.797 1 67.06 190 ASP A C 1
ATOM 1500 O O . ASP A 1 190 ? -13.781 -14.398 -32.344 1 67.06 190 ASP A O 1
ATOM 1504 N N . SER A 1 191 ? -11.977 -13.359 -31.625 1 76.19 191 SER A N 1
ATOM 1505 C CA . SER A 1 191 ? -11.156 -14.453 -32.125 1 76.19 191 SER A CA 1
ATOM 1506 C C . SER A 1 191 ? -11.211 -15.664 -31.219 1 76.19 191 SER A C 1
ATOM 1508 O O . SER A 1 191 ? -11.32 -15.516 -30 1 76.19 191 SER A O 1
ATOM 1510 N N . MET A 1 192 ? -11.438 -16.766 -31.812 1 86.81 192 MET A N 1
ATOM 1511 C CA . MET A 1 192 ? -11.375 -18.047 -31.125 1 86.81 192 MET A CA 1
ATOM 1512 C C . MET A 1 192 ? -10.203 -18.875 -31.641 1 86.81 192 MET A C 1
ATOM 1514 O O . MET A 1 192 ? -9.938 -18.891 -32.844 1 86.81 192 MET A O 1
ATOM 1518 N N . PHE A 1 193 ? -9.461 -19.422 -30.75 1 90.31 193 PHE A N 1
ATOM 1519 C CA . PHE A 1 193 ? -8.352 -20.297 -31.094 1 90.31 193 PHE A CA 1
ATOM 1520 C C . PHE A 1 193 ? -8.703 -21.75 -30.781 1 90.31 193 PHE A C 1
ATOM 1522 O O . PHE A 1 193 ? -9.32 -22.047 -29.766 1 90.31 193 PHE A O 1
ATOM 1529 N N . VAL A 1 194 ? -8.469 -22.562 -31.75 1 93.62 194 VAL A N 1
ATOM 1530 C CA . VAL A 1 194 ? -8.555 -24 -31.516 1 93.62 194 VAL A CA 1
ATOM 1531 C C . VAL A 1 194 ? -7.156 -24.594 -31.453 1 93.62 194 VAL A C 1
ATOM 1533 O O . VAL A 1 194 ? -6.383 -24.5 -32.406 1 93.62 194 VAL A O 1
ATOM 1536 N N . ILE A 1 195 ? -6.82 -25.172 -30.281 1 94.06 195 ILE A N 1
ATOM 1537 C CA . ILE A 1 195 ? -5.484 -25.703 -30.047 1 94.06 195 ILE A CA 1
ATOM 1538 C C . ILE A 1 195 ? -5.578 -27.203 -29.734 1 94.06 195 ILE A C 1
ATOM 1540 O O . ILE A 1 195 ? -6.508 -27.641 -29.062 1 94.06 195 ILE A O 1
ATOM 1544 N N . SER A 1 196 ? -4.699 -27.984 -30.297 1 95.81 196 SER A N 1
ATOM 1545 C CA . SER A 1 196 ? -4.602 -29.406 -29.969 1 95.81 196 SER A CA 1
ATOM 1546 C C . SER A 1 196 ? -3.457 -29.672 -29 1 95.81 196 SER A C 1
ATOM 1548 O O . SER A 1 196 ? -2.434 -28.984 -29.031 1 95.81 196 SER A O 1
ATOM 1550 N N . CYS A 1 197 ? -3.688 -30.547 -28.109 1 96.44 197 CYS A N 1
ATOM 1551 C CA . CYS A 1 197 ? -2.686 -31.062 -27.188 1 96.44 197 CYS A CA 1
ATOM 1552 C C . CYS A 1 197 ? -2.373 -32.531 -27.5 1 96.44 197 CYS A C 1
ATOM 1554 O O . CYS A 1 197 ? -3.26 -33.375 -27.438 1 96.44 197 CYS A O 1
ATOM 1556 N N . ASP A 1 198 ? -1.084 -32.781 -27.844 1 95.62 198 ASP A N 1
ATOM 1557 C CA . ASP A 1 198 ? -0.611 -34.094 -28.25 1 95.62 198 ASP A CA 1
ATOM 1558 C C . ASP A 1 198 ? 0.306 -34.719 -27.188 1 95.62 198 ASP A C 1
ATOM 1560 O O . ASP A 1 198 ? 1.345 -34.125 -26.859 1 95.62 198 ASP A O 1
ATOM 1564 N N . LEU A 1 199 ? -0.072 -35.969 -26.703 1 94.62 199 LEU A N 1
ATOM 1565 C CA . LEU A 1 199 ? 0.688 -36.594 -25.625 1 94.62 199 LEU A CA 1
ATOM 1566 C C . LEU A 1 199 ? 1.691 -37.594 -26.188 1 94.62 199 LEU A C 1
ATOM 1568 O O . LEU A 1 199 ? 2.168 -38.469 -25.453 1 94.62 199 LEU A O 1
ATOM 1572 N N . GLY A 1 200 ? 1.894 -37.531 -27.5 1 91.12 200 GLY A N 1
ATOM 1573 C CA . GLY A 1 200 ? 2.967 -38.281 -28.125 1 91.12 200 GLY A CA 1
ATOM 1574 C C . GLY A 1 200 ? 2.779 -39.781 -28.031 1 91.12 200 GLY A C 1
ATOM 1575 O O . GLY A 1 200 ? 1.831 -40.344 -28.594 1 91.12 200 GLY A O 1
ATOM 1576 N N . GLU A 1 201 ? 3.641 -40.344 -27.109 1 90.5 201 GLU A N 1
ATOM 1577 C CA . GLU A 1 201 ? 3.734 -41.812 -27.016 1 90.5 201 GLU A CA 1
ATOM 1578 C C . GLU A 1 201 ? 2.455 -42.406 -26.438 1 90.5 201 GLU A C 1
ATOM 1580 O O . GLU A 1 201 ? 2.16 -43.594 -26.672 1 90.5 201 GLU A O 1
ATOM 1585 N N . LEU A 1 202 ? 1.738 -41.594 -25.75 1 92.38 202 LEU A N 1
ATOM 1586 C CA . LEU A 1 202 ? 0.514 -42.062 -25.125 1 92.38 202 LEU A CA 1
ATOM 1587 C C . LEU A 1 202 ? -0.615 -42.188 -26.141 1 92.38 202 LEU A C 1
ATOM 1589 O O . LEU A 1 202 ? -1.656 -42.781 -25.875 1 92.38 202 LEU A O 1
ATOM 1593 N N . GLY A 1 203 ? -0.376 -41.625 -27.281 1 91.88 203 GLY A N 1
ATOM 1594 C CA . GLY A 1 203 ? -1.307 -41.75 -28.391 1 91.88 203 GLY A CA 1
ATOM 1595 C C . GLY A 1 203 ? -2.598 -41 -28.188 1 91.88 203 GLY A C 1
ATOM 1596 O O . GLY A 1 203 ? -3.639 -41.375 -28.734 1 91.88 203 GLY A O 1
ATOM 1597 N N . PHE A 1 204 ? -2.633 -40.031 -27.344 1 94.06 204 PHE A N 1
ATOM 1598 C CA . PHE A 1 204 ? -3.826 -39.219 -27.078 1 94.06 204 PHE A CA 1
ATOM 1599 C C . PHE A 1 204 ? -3.639 -37.812 -27.562 1 94.06 204 PHE A C 1
ATOM 1601 O O . PHE A 1 204 ? -2.619 -37.156 -27.266 1 94.06 204 PHE A O 1
ATOM 1608 N N . VAL A 1 205 ? -4.594 -37.375 -28.375 1 95.62 205 VAL A N 1
ATOM 1609 C CA . VAL A 1 205 ? -4.645 -35.969 -28.828 1 95.62 205 VAL A CA 1
ATOM 1610 C C . VAL A 1 205 ? -6.031 -35.406 -28.562 1 95.62 205 VAL A C 1
ATOM 1612 O O . VAL A 1 205 ? -7.047 -36.062 -28.828 1 95.62 205 VAL A O 1
ATOM 1615 N N . CYS A 1 206 ? -6.055 -34.25 -27.938 1 95.38 206 CYS A N 1
ATOM 1616 C CA . CYS A 1 206 ? -7.328 -33.594 -27.719 1 95.38 206 CYS A CA 1
ATOM 1617 C C . CYS A 1 206 ? -7.273 -32.156 -28.219 1 95.38 206 CYS A C 1
ATOM 1619 O O . CYS A 1 206 ? -6.191 -31.609 -28.469 1 95.38 206 CYS A O 1
ATOM 1621 N N . ARG A 1 207 ? -8.469 -31.594 -28.453 1 94.69 207 ARG A N 1
ATOM 1622 C CA . ARG A 1 207 ? -8.609 -30.219 -28.922 1 94.69 207 ARG A CA 1
ATOM 1623 C C . ARG A 1 207 ? -9.5 -29.406 -28 1 94.69 207 ARG A C 1
ATOM 1625 O O . ARG A 1 207 ? -10.445 -29.938 -27.422 1 94.69 207 ARG A O 1
ATOM 1632 N N . ALA A 1 208 ? -9.117 -28.156 -27.797 1 94 208 ALA A N 1
ATOM 1633 C CA . ALA A 1 208 ? -9.945 -27.25 -27.016 1 94 208 ALA A CA 1
ATOM 1634 C C . ALA A 1 208 ? -9.969 -25.859 -27.609 1 94 208 ALA A C 1
ATOM 1636 O O . ALA A 1 208 ? -9.078 -25.5 -28.391 1 94 208 ALA A O 1
ATOM 1637 N N . LYS A 1 209 ? -11.031 -25.203 -27.297 1 91.38 209 LYS A N 1
ATOM 1638 C CA . LYS A 1 209 ? -11.211 -23.844 -27.781 1 91.38 209 LYS A CA 1
ATOM 1639 C C . LYS A 1 209 ? -11.008 -22.812 -26.672 1 91.38 209 LYS A C 1
ATOM 1641 O O . LYS A 1 209 ? -11.188 -23.141 -25.484 1 91.38 209 LYS A O 1
ATOM 1646 N N . GLY A 1 210 ? -10.516 -21.609 -27.078 1 87 210 GLY A N 1
ATOM 1647 C CA . GLY A 1 210 ? -10.352 -20.5 -26.141 1 87 210 GLY A CA 1
ATOM 1648 C C . GLY A 1 210 ? -10.297 -19.156 -26.828 1 87 210 GLY A C 1
ATOM 1649 O O . GLY A 1 210 ? -10.094 -19.062 -28.031 1 87 210 GLY A O 1
ATOM 1650 N N . THR A 1 211 ? -10.508 -18.109 -26.078 1 82.75 211 THR A N 1
ATOM 1651 C CA . THR A 1 211 ? -10.547 -16.75 -26.594 1 82.75 211 THR A CA 1
ATOM 1652 C C . THR A 1 211 ? -9.133 -16.234 -26.859 1 82.75 211 THR A C 1
ATOM 1654 O O . THR A 1 211 ? -8.953 -15.188 -27.484 1 82.75 211 THR A O 1
ATOM 1657 N N . SER A 1 212 ? -8.125 -16.875 -26.422 1 81 212 SER A N 1
ATOM 1658 C CA . SER A 1 212 ? -6.715 -16.609 -26.688 1 81 212 SER A CA 1
ATOM 1659 C C . SER A 1 212 ? -5.941 -17.922 -26.844 1 81 212 SER A C 1
ATOM 1661 O O . SER A 1 212 ? -6.43 -18.984 -26.469 1 81 212 SER A O 1
ATOM 1663 N N . ARG A 1 213 ? -4.797 -17.75 -27.5 1 84.44 213 ARG A N 1
ATOM 1664 C CA . ARG A 1 213 ? -3.936 -18.922 -27.641 1 84.44 213 ARG A CA 1
ATOM 1665 C C . ARG A 1 213 ? -3.652 -19.562 -26.297 1 84.44 213 ARG A C 1
ATOM 1667 O O . ARG A 1 213 ? -3.791 -20.781 -26.125 1 84.44 213 ARG A O 1
ATOM 1674 N N . LYS A 1 214 ? -3.367 -18.719 -25.312 1 84 214 LYS A N 1
ATOM 1675 C CA . LYS A 1 214 ? -3.023 -19.219 -23.984 1 84 214 LYS A CA 1
ATOM 1676 C C . LYS A 1 214 ? -4.211 -19.922 -23.328 1 84 214 LYS A C 1
ATOM 1678 O O . LYS A 1 214 ? -4.055 -21 -22.766 1 84 214 LYS A O 1
ATOM 1683 N N . ALA A 1 215 ? -5.336 -19.359 -23.438 1 82.31 215 ALA A N 1
ATOM 1684 C CA . ALA A 1 215 ? -6.543 -19.938 -22.859 1 82.31 215 ALA A CA 1
ATOM 1685 C C . ALA A 1 215 ? -6.875 -21.281 -23.484 1 82.31 215 ALA A C 1
ATOM 1687 O O . ALA A 1 215 ? -7.227 -22.234 -22.766 1 82.31 215 ALA A O 1
ATOM 1688 N N . ALA A 1 216 ? -6.688 -21.391 -24.797 1 87.19 216 ALA A N 1
ATOM 1689 C CA . ALA A 1 216 ? -6.969 -22.625 -25.516 1 87.19 216 ALA A CA 1
ATOM 1690 C C . ALA A 1 216 ? -5.98 -23.719 -25.109 1 87.19 216 ALA A C 1
ATOM 1692 O O . ALA A 1 216 ? -6.363 -24.891 -24.953 1 87.19 216 ALA A O 1
ATOM 1693 N N . GLU A 1 217 ? -4.773 -23.312 -24.906 1 91 217 GLU A N 1
ATOM 1694 C CA . GLU A 1 217 ? -3.758 -24.266 -24.5 1 91 217 GLU A CA 1
ATOM 1695 C C . GLU A 1 217 ? -4.074 -24.844 -23.109 1 91 217 GLU A C 1
ATOM 1697 O O . GLU A 1 217 ? -3.955 -26.047 -22.891 1 91 217 GLU A O 1
ATOM 1702 N N . GLN A 1 218 ? -4.508 -24 -22.234 1 89.31 218 GLN A N 1
ATOM 1703 C CA . GLN A 1 218 ? -4.84 -24.422 -20.875 1 89.31 218 GLN A CA 1
ATOM 1704 C C . GLN A 1 218 ? -6.023 -25.391 -20.875 1 89.31 218 GLN A C 1
ATOM 1706 O O . GLN A 1 218 ? -6.004 -26.406 -20.172 1 89.31 218 GLN A O 1
ATOM 1711 N N . GLU A 1 219 ? -6.945 -25.047 -21.672 1 88.56 219 GLU A N 1
ATOM 1712 C CA . GLU A 1 219 ? -8.125 -25.906 -21.75 1 88.56 219 GLU A CA 1
ATOM 1713 C C . GLU A 1 219 ? -7.785 -27.266 -22.344 1 88.56 219 GLU A C 1
ATOM 1715 O O . GLU A 1 219 ? -8.258 -28.297 -21.859 1 88.56 219 GLU A O 1
ATOM 1720 N N . ALA A 1 220 ? -6.988 -27.25 -23.391 1 93.44 220 ALA A N 1
ATOM 1721 C CA . ALA A 1 220 ? -6.555 -28.516 -24 1 93.44 220 ALA A CA 1
ATOM 1722 C C . ALA A 1 220 ? -5.75 -29.344 -23.016 1 93.44 220 ALA A C 1
ATOM 1724 O O . ALA A 1 220 ? -5.93 -30.562 -22.938 1 93.44 220 ALA A O 1
ATOM 1725 N N . ALA A 1 221 ? -4.961 -28.609 -22.297 1 93 221 ALA A N 1
ATOM 1726 C CA . ALA A 1 221 ? -4.141 -29.312 -21.297 1 93 221 ALA A CA 1
ATOM 1727 C C . ALA A 1 221 ? -5.008 -29.953 -20.219 1 93 221 ALA A C 1
ATOM 1729 O O . ALA A 1 221 ? -4.73 -31.062 -19.781 1 93 221 ALA A O 1
ATOM 1730 N N . LYS A 1 222 ? -6.027 -29.281 -19.797 1 90.31 222 LYS A N 1
ATOM 1731 C CA . LYS A 1 222 ? -6.934 -29.797 -18.781 1 90.31 222 LYS A CA 1
ATOM 1732 C C . LYS A 1 222 ? -7.605 -31.078 -19.25 1 90.31 222 LYS A C 1
ATOM 1734 O O . LYS A 1 222 ? -7.723 -32.031 -18.484 1 90.31 222 LYS A O 1
ATOM 1739 N N . GLU A 1 223 ? -7.988 -31.016 -20.438 1 92.06 223 GLU A N 1
ATOM 1740 C CA . GLU A 1 223 ? -8.625 -32.188 -21.016 1 92.06 223 GLU A CA 1
ATOM 1741 C C . GLU A 1 223 ? -7.645 -33.375 -21.078 1 92.06 223 GLU A C 1
ATOM 1743 O O . GLU A 1 223 ? -8.008 -34.5 -20.766 1 92.06 223 GLU A O 1
ATOM 1748 N N . ALA A 1 224 ? -6.496 -33.062 -21.516 1 93.88 224 ALA A N 1
ATOM 1749 C CA . ALA A 1 224 ? -5.465 -34.094 -21.609 1 93.88 224 ALA A CA 1
ATOM 1750 C C . ALA A 1 224 ? -5.129 -34.656 -20.234 1 93.88 224 ALA A C 1
ATOM 1752 O O . ALA A 1 224 ? -4.914 -35.844 -20.094 1 93.88 224 ALA A O 1
ATOM 1753 N N . LEU A 1 225 ? -5.105 -33.781 -19.266 1 92.5 225 LEU A N 1
ATOM 1754 C CA . LEU A 1 225 ? -4.809 -34.188 -17.891 1 92.5 225 LEU A CA 1
ATOM 1755 C C . LEU A 1 225 ? -5.883 -35.125 -17.375 1 92.5 225 LEU A C 1
ATOM 1757 O O . LEU A 1 225 ? -5.574 -36.125 -16.734 1 92.5 225 LEU A O 1
ATOM 1761 N N . LYS A 1 226 ? -7.07 -34.719 -17.625 1 90.69 226 LYS A N 1
ATOM 1762 C CA . LYS A 1 226 ? -8.188 -35.562 -17.219 1 90.69 226 LYS A CA 1
ATOM 1763 C C . LYS A 1 226 ? -8.07 -36.969 -17.812 1 90.69 226 LYS A C 1
ATOM 1765 O O . LYS A 1 226 ? -8.25 -37.969 -17.109 1 90.69 226 LYS A O 1
ATOM 1770 N N . TRP A 1 227 ? -7.762 -37.031 -19.062 1 92.94 227 TRP A N 1
ATOM 1771 C CA . TRP A 1 227 ? -7.582 -38.281 -19.766 1 92.94 227 TRP A CA 1
ATOM 1772 C C . TRP A 1 227 ? -6.438 -39.094 -19.141 1 92.94 227 TRP A C 1
ATOM 1774 O O . TRP A 1 227 ? -6.57 -40.281 -18.906 1 92.94 227 TRP A O 1
ATOM 1784 N N . LEU A 1 228 ? -5.355 -38.438 -18.859 1 92.19 228 LEU A N 1
ATOM 1785 C CA . LEU A 1 228 ? -4.16 -39.062 -18.328 1 92.19 228 LEU A CA 1
ATOM 1786 C C . LEU A 1 228 ? -4.449 -39.688 -16.953 1 92.19 228 LEU A C 1
ATOM 1788 O O . LEU A 1 228 ? -4.039 -40.812 -16.688 1 92.19 228 LEU A O 1
ATOM 1792 N N . GLU A 1 229 ? -5.172 -38.906 -16.156 1 89.94 229 GLU A N 1
ATOM 1793 C CA . GLU A 1 229 ? -5.457 -39.375 -14.805 1 89.94 229 GLU A CA 1
ATOM 1794 C C . GLU A 1 229 ? -6.434 -40.562 -14.82 1 89.94 229 GLU A C 1
ATOM 1796 O O . GLU A 1 229 ? -6.375 -41.406 -13.945 1 89.94 229 GLU A O 1
ATOM 1801 N N . GLU A 1 230 ? -7.254 -40.531 -15.773 1 90.12 230 GLU A N 1
ATOM 1802 C CA . GLU A 1 230 ? -8.211 -41.625 -15.914 1 90.12 230 GLU A CA 1
ATOM 1803 C C . GLU A 1 230 ? -7.543 -42.906 -16.469 1 90.12 230 GLU A C 1
ATOM 1805 O O . GLU A 1 230 ? -7.832 -44 -16.031 1 90.12 230 GLU A O 1
ATOM 1810 N N . LYS A 1 231 ? -6.637 -42.719 -17.375 1 89.5 231 LYS A N 1
ATOM 1811 C CA . LYS A 1 231 ? -6.023 -43.844 -18.078 1 89.5 231 LYS A CA 1
ATOM 1812 C C . LYS A 1 231 ? -4.816 -44.375 -17.312 1 89.5 231 LYS A C 1
ATOM 1814 O O . LYS A 1 231 ? -4.574 -45.562 -17.297 1 89.5 231 LYS A O 1
ATOM 1819 N N . LEU A 1 232 ? -4.031 -43.438 -16.719 1 86.38 232 LEU A N 1
ATOM 1820 C CA . LEU A 1 232 ? -2.834 -43.844 -15.984 1 86.38 232 LEU A CA 1
ATOM 1821 C C . LEU A 1 232 ? -2.834 -43.219 -14.586 1 86.38 232 LEU A C 1
ATOM 1823 O O . LEU A 1 232 ? -2.049 -42.312 -14.297 1 86.38 232 LEU A O 1
ATOM 1827 N N . PRO A 1 233 ? -3.787 -43.719 -13.797 1 79.62 233 PRO A N 1
ATOM 1828 C CA . PRO A 1 233 ? -3.801 -43.188 -12.438 1 79.62 233 PRO A CA 1
ATOM 1829 C C . PRO A 1 233 ? -2.516 -43.5 -11.672 1 79.62 233 PRO A C 1
ATOM 1831 O O . PRO A 1 233 ? -1.901 -44.531 -11.883 1 79.62 233 PRO A O 1
ATOM 1834 N N . LEU A 1 234 ? -1.798 -42.562 -11.219 1 68.12 234 LEU A N 1
ATOM 1835 C CA . LEU A 1 234 ? -0.628 -42.812 -10.383 1 68.12 234 LEU A CA 1
ATOM 1836 C C . LEU A 1 234 ? -1.004 -43.625 -9.148 1 68.12 234 LEU A C 1
ATOM 1838 O O . LEU A 1 234 ? -2.07 -43.406 -8.562 1 68.12 234 LEU A O 1
ATOM 1842 N N . LYS A 1 235 ? -0.556 -44.844 -8.898 1 59.44 235 LYS A N 1
ATOM 1843 C CA . LYS A 1 235 ? -0.786 -45.719 -7.75 1 59.44 235 LYS A CA 1
ATOM 1844 C C . LYS A 1 235 ? -0.708 -44.938 -6.445 1 59.44 235 LYS A C 1
ATOM 1846 O O . LYS A 1 235 ? 0.252 -44.188 -6.211 1 59.44 235 LYS A O 1
ATOM 1851 N N . ARG A 1 236 ? -1.693 -44.438 -5.824 1 52.94 236 ARG A N 1
ATOM 1852 C CA . ARG A 1 236 ? -1.639 -43.969 -4.449 1 52.94 236 ARG A CA 1
ATOM 1853 C C . ARG A 1 236 ? -0.688 -44.812 -3.605 1 52.94 236 ARG A C 1
ATOM 1855 O O . ARG A 1 236 ? -0.778 -46.031 -3.604 1 52.94 236 ARG A O 1
ATOM 1862 N N . LYS A 1 237 ? 0.549 -44.5 -3.244 1 47 237 LYS A N 1
ATOM 1863 C CA . LYS A 1 237 ? 1.252 -45.281 -2.217 1 47 237 LYS A CA 1
ATOM 1864 C C . LYS A 1 237 ? 0.307 -45.688 -1.087 1 47 237 LYS A C 1
ATOM 1866 O O . LYS A 1 237 ? -0.419 -44.844 -0.551 1 47 237 LYS A O 1
ATOM 1871 N N . LYS A 1 238 ? -0.043 -46.844 -0.894 1 43.62 238 LYS A N 1
ATOM 1872 C CA . LYS A 1 238 ? -0.59 -47.375 0.343 1 43.62 238 LYS A CA 1
ATOM 1873 C C . LYS A 1 238 ? 0.011 -46.688 1.563 1 43.62 238 LYS A C 1
ATOM 1875 O O . LYS A 1 238 ? 1.233 -46.625 1.702 1 43.62 238 LYS A O 1
ATOM 1880 N N . LYS A 1 239 ? -0.744 -45.75 2.287 1 33.19 239 LYS A N 1
ATOM 1881 C CA . LYS A 1 239 ? -0.345 -45.844 3.688 1 33.19 239 LYS A CA 1
ATOM 1882 C C . LYS A 1 239 ? -0.484 -47.25 4.211 1 33.19 239 LYS A C 1
ATOM 1884 O O . LYS A 1 239 ? -1.496 -47.906 3.969 1 33.19 239 LYS A O 1
ATOM 1889 N N . MET B 1 1 ? 35.969 -16.078 -7.516 1 57.22 1 MET B N 1
ATOM 1890 C CA . MET B 1 1 ? 36.469 -15.953 -6.152 1 57.22 1 MET B CA 1
ATOM 1891 C C . MET B 1 1 ? 36.406 -14.5 -5.684 1 57.22 1 MET B C 1
ATOM 1893 O O . MET B 1 1 ? 35.812 -14.203 -4.641 1 57.22 1 MET B O 1
ATOM 1897 N N . LYS B 1 2 ? 37.125 -13.57 -6.441 1 63.19 2 LYS B N 1
ATOM 1898 C CA . LYS B 1 2 ? 37.188 -12.156 -6.09 1 63.19 2 LYS B CA 1
ATOM 1899 C C . LYS B 1 2 ? 35.812 -11.523 -6.129 1 63.19 2 LYS B C 1
ATOM 1901 O O . LYS B 1 2 ? 35.438 -10.758 -5.234 1 63.19 2 LYS B O 1
ATOM 1906 N N . ASP B 1 3 ? 34.938 -11.914 -7.102 1 70.69 3 ASP B N 1
ATOM 1907 C CA . ASP B 1 3 ? 33.594 -11.359 -7.277 1 70.69 3 ASP B CA 1
ATOM 1908 C C . ASP B 1 3 ? 32.688 -11.719 -6.098 1 70.69 3 ASP B C 1
ATOM 1910 O O . ASP B 1 3 ? 31.891 -10.891 -5.652 1 70.69 3 ASP B O 1
ATOM 1914 N N . ASP B 1 4 ? 33.125 -12.766 -5.539 1 82.81 4 ASP B N 1
ATOM 1915 C CA . ASP B 1 4 ? 32.344 -13.234 -4.395 1 82.81 4 ASP B CA 1
ATOM 1916 C C . ASP B 1 4 ? 32.625 -12.406 -3.148 1 82.81 4 ASP B C 1
ATOM 1918 O O . ASP B 1 4 ? 31.734 -12.055 -2.393 1 82.81 4 ASP B O 1
ATOM 1922 N N . VAL B 1 5 ? 33.906 -12.062 -3.084 1 88.25 5 VAL B N 1
ATOM 1923 C CA . VAL B 1 5 ? 34.344 -11.273 -1.927 1 88.25 5 VAL B CA 1
ATOM 1924 C C . VAL B 1 5 ? 33.719 -9.875 -2.012 1 88.25 5 VAL B C 1
ATOM 1926 O O . VAL B 1 5 ? 33.281 -9.328 -1.004 1 88.25 5 VAL B O 1
ATOM 1929 N N . LEU B 1 6 ? 33.75 -9.266 -3.186 1 92 6 LEU B N 1
ATOM 1930 C CA . LEU B 1 6 ? 33.219 -7.93 -3.391 1 92 6 LEU B CA 1
ATOM 1931 C C . LEU B 1 6 ? 31.703 -7.914 -3.109 1 92 6 LEU B C 1
ATOM 1933 O O . LEU B 1 6 ? 31.203 -6.957 -2.525 1 92 6 LEU B O 1
ATOM 1937 N N . LYS B 1 7 ? 31.078 -8.938 -3.508 1 95.25 7 LYS B N 1
ATOM 1938 C CA . LYS B 1 7 ? 29.656 -9.039 -3.246 1 95.25 7 LYS B CA 1
ATOM 1939 C C . LYS B 1 7 ? 29.375 -9.188 -1.752 1 95.25 7 LYS B C 1
ATOM 1941 O O . LYS B 1 7 ? 28.422 -8.594 -1.229 1 95.25 7 LYS B O 1
ATOM 1946 N N . GLN B 1 8 ? 30.188 -9.969 -1.077 1 95.62 8 GLN B N 1
ATOM 1947 C CA . GLN B 1 8 ? 30.031 -10.148 0.362 1 95.62 8 GLN B CA 1
ATOM 1948 C C . GLN B 1 8 ? 30.234 -8.836 1.109 1 95.62 8 GLN B C 1
ATOM 1950 O O . GLN B 1 8 ? 29.516 -8.547 2.07 1 95.62 8 GLN B O 1
ATOM 1955 N N . GLN B 1 9 ? 31.203 -8.102 0.651 1 96.5 9 GLN B N 1
ATOM 1956 C CA . GLN B 1 9 ? 31.438 -6.789 1.243 1 96.5 9 GLN B CA 1
ATOM 1957 C C . GLN B 1 9 ? 30.266 -5.848 0.993 1 96.5 9 GLN B C 1
ATOM 1959 O O . GLN B 1 9 ? 29.875 -5.09 1.882 1 96.5 9 GLN B O 1
ATOM 1964 N N . ALA B 1 10 ? 29.781 -5.914 -0.196 1 97.44 10 ALA B N 1
ATOM 1965 C CA . ALA B 1 10 ? 28.625 -5.098 -0.543 1 97.44 10 ALA B CA 1
ATOM 1966 C C . ALA B 1 10 ? 27.406 -5.473 0.308 1 97.44 10 ALA B C 1
ATOM 1968 O O . ALA B 1 10 ? 26.688 -4.598 0.785 1 97.44 10 ALA B O 1
ATOM 1969 N N . HIS B 1 11 ? 27.219 -6.785 0.493 1 98.06 11 HIS B N 1
ATOM 1970 C CA . HIS B 1 11 ? 26.109 -7.254 1.328 1 98.06 11 HIS B CA 1
ATOM 1971 C C . HIS B 1 11 ? 26.234 -6.723 2.754 1 98.06 11 HIS B C 1
ATOM 1973 O O . HIS B 1 11 ? 25.25 -6.297 3.352 1 98.06 11 HIS B O 1
ATOM 1979 N N . ALA B 1 12 ? 27.438 -6.766 3.254 1 97.81 12 ALA B N 1
ATOM 1980 C CA . ALA B 1 12 ? 27.672 -6.301 4.617 1 97.81 12 ALA B CA 1
ATOM 1981 C C . ALA B 1 12 ? 27.391 -4.805 4.742 1 97.81 12 ALA B C 1
ATOM 1983 O O . ALA B 1 12 ? 26.781 -4.363 5.723 1 97.81 12 ALA B O 1
ATOM 1984 N N . ALA B 1 13 ? 27.828 -4.059 3.801 1 97.88 13 ALA B N 1
ATOM 1985 C CA . ALA B 1 13 ? 27.625 -2.613 3.807 1 97.88 13 ALA B CA 1
ATOM 1986 C C . ALA B 1 13 ? 26.141 -2.275 3.717 1 97.88 13 ALA B C 1
ATOM 1988 O O . ALA B 1 13 ? 25.656 -1.371 4.402 1 97.88 13 ALA B O 1
ATOM 1989 N N . ILE B 1 14 ? 25.438 -2.969 2.863 1 98.56 14 ILE B N 1
ATOM 1990 C CA . ILE B 1 14 ? 24.016 -2.746 2.676 1 98.56 14 ILE B CA 1
ATOM 1991 C C . ILE B 1 14 ? 23.266 -3.064 3.969 1 98.56 14 ILE B C 1
ATOM 1993 O O . ILE B 1 14 ? 22.391 -2.301 4.398 1 98.56 14 ILE B O 1
ATOM 1997 N N . GLN B 1 15 ? 23.609 -4.184 4.578 1 98.75 15 GLN B N 1
ATOM 1998 C CA . GLN B 1 15 ? 22.984 -4.57 5.836 1 98.75 15 GLN B CA 1
ATOM 1999 C C . GLN B 1 15 ? 23.219 -3.512 6.914 1 98.75 15 GLN B C 1
ATOM 2001 O O . GLN B 1 15 ? 22.328 -3.227 7.711 1 98.75 15 GLN B O 1
ATOM 2006 N N . LYS B 1 16 ? 24.406 -2.941 6.938 1 98.38 16 LYS B N 1
ATOM 2007 C CA . LYS B 1 16 ? 24.703 -1.881 7.891 1 98.38 16 LYS B CA 1
ATOM 2008 C C . LYS B 1 16 ? 23.812 -0.664 7.668 1 98.38 16 LYS B C 1
ATOM 2010 O O . LYS B 1 16 ? 23.281 -0.094 8.625 1 98.38 16 LYS B O 1
ATOM 2015 N N . LYS B 1 17 ? 23.625 -0.289 6.461 1 98.25 17 LYS B N 1
ATOM 2016 C CA . LYS B 1 17 ? 22.812 0.871 6.129 1 98.25 17 LYS B CA 1
ATOM 2017 C C . LYS B 1 17 ? 21.328 0.597 6.41 1 98.25 17 LYS B C 1
ATOM 2019 O O . LYS B 1 17 ? 20.594 1.502 6.797 1 98.25 17 LYS B O 1
ATOM 2024 N N . LEU B 1 18 ? 20.906 -0.642 6.176 1 98.38 18 LEU B N 1
ATOM 2025 C CA . LEU B 1 18 ? 19.547 -1.046 6.496 1 98.38 18 LEU B CA 1
ATOM 2026 C C . LEU B 1 18 ? 19.312 -1.049 8.008 1 98.38 18 LEU B C 1
ATOM 2028 O O . LEU B 1 18 ? 18.172 -0.919 8.469 1 98.38 18 LEU B O 1
ATOM 2032 N N . GLY B 1 19 ? 20.422 -1.181 8.727 1 98.25 19 GLY B N 1
ATOM 2033 C CA . GLY B 1 19 ? 20.297 -1.413 10.156 1 98.25 19 GLY B CA 1
ATOM 2034 C C . GLY B 1 19 ? 19.75 -2.785 10.492 1 98.25 19 GLY B C 1
ATOM 2035 O O . GLY B 1 19 ? 19.016 -2.941 11.469 1 98.25 19 GLY B O 1
ATOM 2036 N N . TYR B 1 20 ? 19.969 -3.732 9.617 1 98.69 20 TYR B N 1
ATOM 2037 C CA . TYR B 1 20 ? 19.422 -5.078 9.789 1 98.69 20 TYR B CA 1
ATOM 2038 C C . TYR B 1 20 ? 20.391 -6.125 9.258 1 98.69 20 TYR B C 1
ATOM 2040 O O . TYR B 1 20 ? 20.891 -6.008 8.133 1 98.69 20 TYR B O 1
ATOM 2048 N N . ALA B 1 21 ? 20.672 -7.152 10.008 1 98.56 21 ALA B N 1
ATOM 2049 C CA . ALA B 1 21 ? 21.5 -8.281 9.602 1 98.56 21 ALA B CA 1
ATOM 2050 C C . ALA B 1 21 ? 20.656 -9.523 9.336 1 98.56 21 ALA B C 1
ATOM 2052 O O . ALA B 1 21 ? 20 -10.039 10.242 1 98.56 21 ALA B O 1
ATOM 2053 N N . PHE B 1 22 ? 20.75 -10.016 8.164 1 98.69 22 PHE B N 1
ATOM 2054 C CA . PHE B 1 22 ? 19.906 -11.148 7.754 1 98.69 22 PHE B CA 1
ATOM 2055 C C . PHE B 1 22 ? 20.359 -12.43 8.438 1 98.69 22 PHE B C 1
ATOM 2057 O O . PHE B 1 22 ? 21.562 -12.719 8.5 1 98.69 22 PHE B O 1
ATOM 2064 N N . ARG B 1 23 ? 19.406 -13.164 8.898 1 98.38 23 ARG B N 1
ATOM 2065 C CA . ARG B 1 23 ? 19.672 -14.523 9.375 1 98.38 23 ARG B CA 1
ATOM 2066 C C . ARG B 1 23 ? 19.922 -15.469 8.203 1 98.38 23 ARG B C 1
ATOM 2068 O O . ARG B 1 23 ? 20.828 -16.312 8.266 1 98.38 23 ARG B O 1
ATOM 2075 N N . ASP B 1 24 ? 19.141 -15.383 7.215 1 98.31 24 ASP B N 1
ATOM 2076 C CA . ASP B 1 24 ? 19.281 -16.109 5.949 1 98.31 24 ASP B CA 1
ATOM 2077 C C . ASP B 1 24 ? 19.719 -15.164 4.832 1 98.31 24 ASP B C 1
ATOM 2079 O O . ASP B 1 24 ? 18.891 -14.539 4.172 1 98.31 24 ASP B O 1
ATOM 2083 N N . ILE B 1 25 ? 20.938 -15.18 4.562 1 97.94 25 ILE B N 1
ATOM 2084 C CA . ILE B 1 25 ? 21.562 -14.234 3.629 1 97.94 25 ILE B CA 1
ATOM 2085 C C . ILE B 1 25 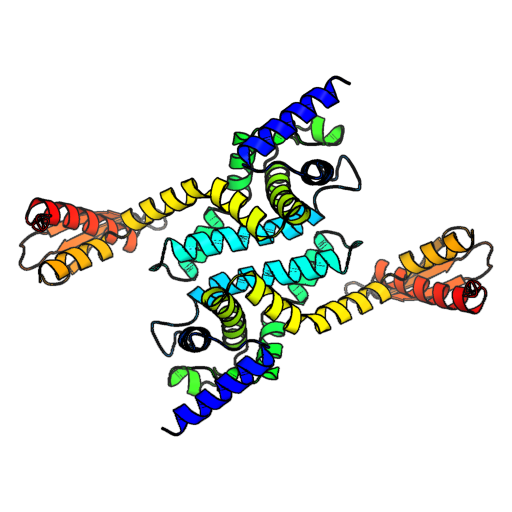? 21 -14.469 2.225 1 97.94 25 ILE B C 1
ATOM 2087 O O . ILE B 1 25 ? 21.078 -13.586 1.365 1 97.94 25 ILE B O 1
ATOM 2091 N N . SER B 1 26 ? 20.453 -15.633 1.956 1 98.19 26 SER B N 1
ATOM 2092 C CA . SER B 1 26 ? 19.922 -15.938 0.627 1 98.19 26 SER B CA 1
ATOM 2093 C C . SER B 1 26 ? 18.766 -15.023 0.275 1 98.19 26 SER B C 1
ATOM 2095 O O . SER B 1 26 ? 18.516 -14.75 -0.901 1 98.19 26 SER B O 1
ATOM 2097 N N . LEU B 1 27 ? 18.047 -14.523 1.278 1 98.56 27 LEU B N 1
ATOM 2098 C CA . LEU B 1 27 ? 16.938 -13.602 1.053 1 98.56 27 LEU B CA 1
ATOM 2099 C C . LEU B 1 27 ? 17.453 -12.258 0.537 1 98.56 27 LEU B C 1
ATOM 2101 O O . LEU B 1 27 ? 16.875 -11.68 -0.386 1 98.56 27 LEU B O 1
ATOM 2105 N N . LEU B 1 28 ? 18.562 -11.766 1.139 1 98.75 28 LEU B N 1
ATOM 2106 C CA . LEU B 1 28 ? 19.172 -10.539 0.628 1 98.75 28 LEU B CA 1
ATOM 2107 C C . LEU B 1 28 ? 19.688 -10.742 -0.788 1 98.75 28 LEU B C 1
ATOM 2109 O O . LEU B 1 28 ? 19.516 -9.883 -1.651 1 98.75 28 LEU B O 1
ATOM 2113 N N . ARG B 1 29 ? 20.312 -11.875 -0.991 1 98.44 29 ARG B N 1
ATOM 2114 C CA . ARG B 1 29 ? 20.828 -12.18 -2.318 1 98.44 29 ARG B CA 1
ATOM 2115 C C . ARG B 1 29 ? 19.719 -12.172 -3.361 1 98.44 29 ARG B C 1
ATOM 2117 O O . ARG B 1 29 ? 19.891 -11.602 -4.441 1 98.44 29 ARG B O 1
ATOM 2124 N N . GLN B 1 30 ? 18.641 -12.789 -3.02 1 98.56 30 GLN B N 1
ATOM 2125 C CA . GLN B 1 30 ? 17.516 -12.805 -3.953 1 98.56 30 GLN B CA 1
ATOM 2126 C C . GLN B 1 30 ? 16.969 -11.398 -4.188 1 98.56 30 GLN B C 1
ATOM 2128 O O . GLN B 1 30 ? 16.625 -11.039 -5.316 1 98.56 30 GLN B O 1
ATOM 2133 N N . ALA B 1 31 ? 16.844 -10.602 -3.156 1 98.88 31 ALA B N 1
ATOM 2134 C CA . ALA B 1 31 ? 16.344 -9.234 -3.27 1 98.88 31 ALA B CA 1
ATOM 2135 C C . ALA B 1 31 ? 17.219 -8.406 -4.199 1 98.88 31 ALA B C 1
ATOM 2137 O O . ALA B 1 31 ? 16.75 -7.473 -4.848 1 98.88 31 ALA B O 1
ATOM 2138 N N . LEU B 1 32 ? 18.516 -8.805 -4.312 1 98.75 32 LEU B N 1
ATOM 2139 C CA . LEU B 1 32 ? 19.484 -8.047 -5.102 1 98.75 32 LEU B CA 1
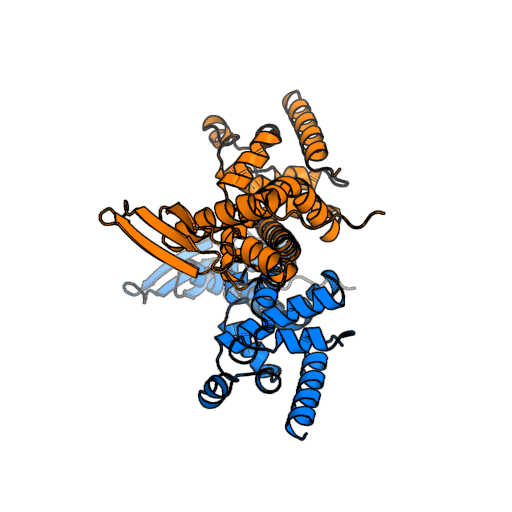ATOM 2140 C C . LEU B 1 32 ? 19.688 -8.695 -6.465 1 98.75 32 LEU B C 1
ATOM 2142 O O . LEU B 1 32 ? 20.562 -8.273 -7.23 1 98.75 32 LEU B O 1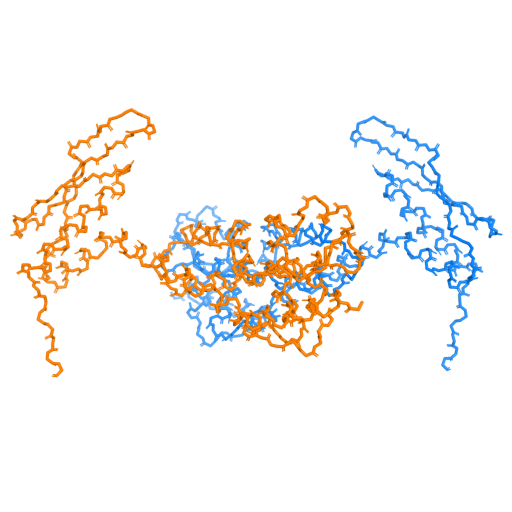
ATOM 2146 N N . THR B 1 33 ? 18.938 -9.695 -6.746 1 98.75 33 THR B N 1
ATOM 2147 C CA . THR B 1 33 ? 19.094 -10.414 -8.008 1 98.75 33 THR B CA 1
ATOM 2148 C C . THR B 1 33 ? 18.062 -9.938 -9.031 1 98.75 33 THR B C 1
ATOM 2150 O O . THR B 1 33 ? 16.859 -10.047 -8.812 1 98.75 33 THR B O 1
ATOM 2153 N N . HIS B 1 34 ? 18.562 -9.375 -10.078 1 98.31 34 HIS B N 1
ATOM 2154 C CA . HIS B 1 34 ? 17.734 -8.938 -11.195 1 98.31 34 HIS B CA 1
ATOM 2155 C C . HIS B 1 34 ? 17.328 -10.109 -12.086 1 98.31 34 HIS B C 1
ATOM 2157 O O . HIS B 1 34 ? 18.047 -11.109 -12.156 1 98.31 34 HIS B O 1
ATOM 2163 N N . ARG B 1 35 ? 16.219 -9.977 -12.766 1 95.75 35 ARG B N 1
ATOM 2164 C CA . ARG B 1 35 ? 15.672 -11.062 -13.578 1 95.75 35 ARG B CA 1
ATOM 2165 C C . ARG B 1 35 ? 16.641 -11.453 -14.688 1 95.75 35 ARG B C 1
ATOM 2167 O O . ARG B 1 35 ? 16.594 -12.578 -15.188 1 95.75 35 ARG B O 1
ATOM 2174 N N . SER B 1 36 ? 17.531 -10.555 -15.109 1 95.31 36 SER B N 1
ATOM 2175 C CA . SER B 1 36 ? 18.5 -10.852 -16.156 1 95.31 36 SER B CA 1
ATOM 2176 C C . SER B 1 36 ? 19.531 -11.867 -15.703 1 95.31 36 SER B C 1
ATOM 2178 O O . SER B 1 36 ? 20.25 -12.453 -16.516 1 95.31 36 SER B O 1
ATOM 2180 N N . HIS B 1 37 ? 19.641 -12.07 -14.406 1 95.44 37 HIS B N 1
ATOM 2181 C CA . HIS B 1 37 ? 20.719 -12.883 -13.852 1 95.44 37 HIS B CA 1
ATOM 2182 C C . HIS B 1 37 ? 20.25 -14.305 -13.57 1 95.44 37 HIS B C 1
ATOM 2184 O O . HIS B 1 37 ? 20.984 -15.266 -13.812 1 95.44 37 HIS B O 1
ATOM 2190 N N . HIS B 1 38 ? 19.078 -14.352 -12.992 1 91.81 38 HIS B N 1
ATOM 2191 C CA . HIS B 1 38 ? 18.625 -15.656 -12.539 1 91.81 38 HIS B CA 1
ATOM 2192 C C . HIS B 1 38 ? 17.094 -15.734 -12.523 1 91.81 38 HIS B C 1
ATOM 2194 O O . HIS B 1 38 ? 16.422 -14.703 -12.469 1 91.81 38 HIS B O 1
ATOM 2200 N N . ALA B 1 39 ? 16.609 -17 -12.469 1 87.75 39 ALA B N 1
ATOM 2201 C CA . ALA B 1 39 ? 15.164 -17.219 -12.414 1 87.75 39 ALA B CA 1
ATOM 2202 C C . ALA B 1 39 ? 14.609 -16.859 -11.039 1 87.75 39 ALA B C 1
ATOM 2204 O O . ALA B 1 39 ? 13.484 -16.375 -10.922 1 87.75 39 ALA B O 1
ATOM 2205 N N . LYS B 1 40 ? 15.398 -17.188 -10.062 1 93.44 40 LYS B N 1
ATOM 2206 C CA . LYS B 1 40 ? 15.039 -16.75 -8.711 1 93.44 40 LYS B CA 1
ATOM 2207 C C . LYS B 1 40 ? 15.492 -15.32 -8.453 1 93.44 40 LYS B C 1
ATOM 2209 O O . LYS B 1 40 ? 16.609 -15.094 -7.961 1 93.44 40 LYS B O 1
ATOM 2214 N N . HIS B 1 41 ? 14.68 -14.375 -8.836 1 97.31 41 HIS B N 1
ATOM 2215 C CA . HIS B 1 41 ? 15.023 -12.961 -8.805 1 97.31 41 HIS B CA 1
ATOM 2216 C C . HIS B 1 41 ? 14.055 -12.172 -7.922 1 97.31 41 HIS B C 1
ATOM 2218 O O . HIS B 1 41 ? 13.195 -12.766 -7.262 1 97.31 41 HIS B O 1
ATOM 2224 N N . ASN B 1 42 ? 14.141 -10.898 -7.945 1 98.44 42 ASN B N 1
ATOM 2225 C CA . ASN B 1 42 ? 13.57 -10.117 -6.848 1 98.44 42 ASN B CA 1
ATOM 2226 C C . ASN B 1 42 ? 12.195 -9.562 -7.211 1 98.44 42 ASN B C 1
ATOM 2228 O O . ASN B 1 42 ? 11.57 -8.859 -6.41 1 98.44 42 ASN B O 1
ATOM 2232 N N . GLU B 1 43 ? 11.609 -9.945 -8.328 1 97.69 43 GLU B N 1
ATOM 2233 C CA . GLU B 1 43 ? 10.383 -9.305 -8.805 1 97.69 43 GLU B CA 1
ATOM 2234 C C . GLU B 1 43 ? 9.219 -9.57 -7.852 1 97.69 43 GLU B C 1
ATOM 2236 O O . GLU B 1 43 ? 8.461 -8.656 -7.52 1 97.69 43 GLU B O 1
ATOM 2241 N N . ARG B 1 44 ? 9.109 -10.797 -7.406 1 97.75 44 ARG B N 1
ATOM 2242 C CA . ARG B 1 44 ? 8.023 -11.125 -6.496 1 97.75 44 ARG B CA 1
ATOM 2243 C C . ARG B 1 44 ? 8.234 -10.484 -5.129 1 97.75 44 ARG B C 1
ATOM 2245 O O . ARG B 1 44 ? 7.273 -10.133 -4.449 1 97.75 44 ARG B O 1
ATOM 2252 N N . PHE B 1 45 ? 9.555 -10.344 -4.703 1 98.62 45 PHE B N 1
ATOM 2253 C CA . PHE B 1 45 ? 9.867 -9.633 -3.473 1 98.62 45 PHE B CA 1
ATOM 2254 C C . PHE B 1 45 ? 9.438 -8.172 -3.574 1 98.62 45 PHE B C 1
ATOM 2256 O O . PHE B 1 45 ? 8.883 -7.613 -2.627 1 98.62 45 PHE B O 1
ATOM 2263 N N . GLU B 1 46 ? 9.766 -7.598 -4.75 1 98.38 46 GLU B N 1
ATOM 2264 C CA . GLU B 1 46 ? 9.391 -6.207 -5 1 98.38 46 GLU B CA 1
ATOM 2265 C C . GLU B 1 46 ? 7.887 -6 -4.812 1 98.38 46 GLU B C 1
ATOM 2267 O O . GLU B 1 46 ? 7.461 -4.973 -4.281 1 98.38 46 GLU B O 1
ATOM 2272 N N . PHE B 1 47 ? 7.125 -6.973 -5.227 1 98.38 47 PHE B N 1
ATOM 2273 C CA . PHE B 1 47 ? 5.672 -6.938 -5.133 1 98.38 47 PHE B CA 1
ATOM 2274 C C . PHE B 1 47 ? 5.223 -6.793 -3.686 1 98.38 47 PHE B C 1
ATOM 2276 O O . PHE B 1 47 ? 4.398 -5.934 -3.369 1 98.38 47 PHE B O 1
ATOM 2283 N N . VAL B 1 48 ? 5.789 -7.512 -2.789 1 98.38 48 VAL B N 1
ATOM 2284 C CA . VAL B 1 48 ? 5.457 -7.441 -1.37 1 98.38 48 VAL B CA 1
ATOM 2285 C C . VAL B 1 48 ? 6.102 -6.203 -0.749 1 98.38 48 VAL B C 1
ATOM 2287 O O . VAL B 1 48 ? 5.477 -5.504 0.05 1 98.38 48 VAL B O 1
ATOM 2290 N N . GLY B 1 49 ? 7.293 -5.918 -1.132 1 98.62 49 GLY B N 1
ATOM 2291 C CA . GLY B 1 49 ? 8.062 -4.82 -0.566 1 98.62 49 GLY B CA 1
ATOM 2292 C C . GLY B 1 49 ? 7.438 -3.459 -0.828 1 98.62 49 GLY B C 1
ATOM 2293 O O . GLY B 1 49 ? 7.504 -2.568 0.02 1 98.62 49 GLY B O 1
ATOM 2294 N N . ASP B 1 50 ? 6.902 -3.342 -2.021 1 98.06 50 ASP B N 1
ATOM 2295 C CA . ASP B 1 50 ? 6.227 -2.092 -2.357 1 98.06 50 ASP B CA 1
ATOM 2296 C C . ASP B 1 50 ? 5.086 -1.804 -1.384 1 98.06 50 ASP B C 1
ATOM 2298 O O . ASP B 1 50 ? 4.887 -0.658 -0.976 1 98.06 50 ASP B O 1
ATOM 2302 N N . SER B 1 51 ? 4.395 -2.816 -1.017 1 97.88 51 SER B N 1
ATOM 2303 C CA . SER B 1 51 ? 3.27 -2.654 -0.099 1 97.88 51 SER B CA 1
ATOM 2304 C C . SER B 1 51 ? 3.75 -2.322 1.31 1 97.88 51 SER B C 1
ATOM 2306 O O . SER B 1 51 ? 3.1 -1.56 2.029 1 97.88 51 SER B O 1
ATOM 2308 N N . ILE B 1 52 ? 4.863 -2.881 1.738 1 98.56 52 ILE B N 1
ATOM 2309 C CA . ILE B 1 52 ? 5.441 -2.572 3.041 1 98.56 52 ILE B CA 1
ATOM 2310 C C . ILE B 1 52 ? 5.848 -1.101 3.09 1 98.56 52 ILE B C 1
ATOM 2312 O O . ILE B 1 52 ? 5.551 -0.401 4.062 1 98.56 52 ILE B O 1
ATOM 2316 N N . LEU B 1 53 ? 6.492 -0.716 2.029 1 98.69 53 LEU B N 1
ATOM 2317 C CA . LEU B 1 53 ? 6.965 0.66 1.908 1 98.69 53 LEU B CA 1
ATOM 2318 C C . LEU B 1 53 ? 5.793 1.64 1.949 1 98.69 53 LEU B C 1
ATOM 2320 O O . LEU B 1 53 ? 5.816 2.607 2.713 1 98.69 53 LEU B O 1
ATOM 2324 N N . ASN B 1 54 ? 4.781 1.362 1.175 1 97.94 54 ASN B N 1
ATOM 2325 C CA . ASN B 1 54 ? 3.623 2.244 1.082 1 97.94 54 ASN B CA 1
ATOM 2326 C C . ASN B 1 54 ? 2.906 2.371 2.424 1 97.94 54 ASN B C 1
ATOM 2328 O O . ASN B 1 54 ? 2.551 3.475 2.84 1 97.94 54 ASN B O 1
ATOM 2332 N N . TYR B 1 55 ? 2.715 1.327 3.061 1 98.31 55 TYR B N 1
ATOM 2333 C CA . TYR B 1 55 ? 2.047 1.371 4.359 1 98.31 55 TYR B CA 1
ATOM 2334 C C . TYR B 1 55 ? 2.871 2.16 5.367 1 98.31 55 TYR B C 1
ATOM 2336 O O . TYR B 1 55 ? 2.34 3.02 6.074 1 98.31 55 TYR B O 1
ATOM 2344 N N . THR B 1 56 ? 4.152 1.804 5.441 1 98.62 56 THR B N 1
ATOM 2345 C CA . THR B 1 56 ? 5.008 2.375 6.477 1 98.62 56 THR B CA 1
ATOM 2346 C C . THR B 1 56 ? 5.109 3.889 6.32 1 98.62 56 THR B C 1
ATOM 2348 O O . THR B 1 56 ? 4.953 4.633 7.289 1 98.62 56 THR B O 1
ATOM 2351 N N . VAL B 1 57 ? 5.34 4.328 5.098 1 98.56 57 VAL B N 1
ATOM 2352 C CA . VAL B 1 57 ? 5.473 5.766 4.871 1 98.56 57 VAL B CA 1
ATOM 2353 C C . VAL B 1 57 ? 4.129 6.449 5.102 1 98.56 57 VAL B C 1
ATOM 2355 O O . VAL B 1 57 ? 4.07 7.547 5.66 1 98.56 57 VAL B O 1
ATOM 2358 N N . ALA B 1 58 ? 3.023 5.793 4.664 1 97.94 58 ALA B N 1
ATOM 2359 C CA . ALA B 1 58 ? 1.695 6.332 4.945 1 97.94 58 ALA B CA 1
ATOM 2360 C C . ALA B 1 58 ? 1.492 6.539 6.445 1 97.94 58 ALA B C 1
ATOM 2362 O O . ALA B 1 58 ? 1.001 7.586 6.871 1 97.94 58 ALA B O 1
ATOM 2363 N N . ARG B 1 59 ? 1.867 5.551 7.211 1 97.81 59 ARG B N 1
ATOM 2364 C CA . ARG B 1 59 ? 1.719 5.625 8.664 1 97.81 59 ARG B CA 1
ATOM 2365 C C . ARG B 1 59 ? 2.596 6.727 9.25 1 97.81 59 ARG B C 1
ATOM 2367 O O . ARG B 1 59 ? 2.158 7.473 10.125 1 97.81 59 ARG B O 1
ATOM 2374 N N . MET B 1 60 ? 3.83 6.855 8.75 1 97.75 60 MET B N 1
ATOM 2375 C CA . MET B 1 60 ? 4.73 7.914 9.195 1 97.75 60 MET B CA 1
ATOM 2376 C C . MET B 1 60 ? 4.125 9.289 8.938 1 97.75 60 MET B C 1
ATOM 2378 O O . MET B 1 60 ? 4.152 10.156 9.812 1 97.75 60 MET B O 1
ATOM 2382 N N . LEU B 1 61 ? 3.59 9.461 7.766 1 97.12 61 LEU B N 1
ATOM 2383 C CA . LEU B 1 61 ? 3.018 10.742 7.375 1 97.12 61 LEU B CA 1
ATOM 2384 C C . LEU B 1 61 ? 1.75 11.039 8.172 1 97.12 61 LEU B C 1
ATOM 2386 O O . LEU B 1 61 ? 1.54 12.164 8.617 1 97.12 61 LEU B O 1
ATOM 2390 N N . PHE B 1 62 ? 0.928 10.016 8.344 1 97.75 62 PHE B N 1
ATOM 2391 C CA . PHE B 1 62 ? -0.285 10.148 9.141 1 97.75 62 PHE B CA 1
ATOM 2392 C C . PHE B 1 62 ? 0.041 10.664 10.539 1 97.75 62 PHE B C 1
ATOM 2394 O O . PHE B 1 62 ? -0.645 11.555 11.055 1 97.75 62 PHE B O 1
ATOM 2401 N N . ASP B 1 63 ? 1.066 10.164 11.086 1 96.19 63 ASP B N 1
ATOM 2402 C CA . ASP B 1 63 ? 1.463 10.516 12.445 1 96.19 63 ASP B CA 1
ATOM 2403 C C . ASP B 1 63 ? 2.107 11.898 12.492 1 96.19 63 ASP B C 1
ATOM 2405 O O . ASP B 1 63 ? 1.851 12.68 13.406 1 96.19 63 ASP B O 1
ATOM 2409 N N . ALA B 1 64 ? 2.893 12.219 11.531 1 93.62 64 ALA B N 1
ATOM 2410 C CA . ALA B 1 64 ? 3.701 13.438 11.539 1 93.62 64 ALA B CA 1
ATOM 2411 C C . ALA B 1 64 ? 2.865 14.648 11.148 1 93.62 64 ALA B C 1
ATOM 2413 O O . ALA B 1 64 ? 3.174 15.773 11.547 1 93.62 64 ALA B O 1
ATOM 2414 N N . PHE B 1 65 ? 1.753 14.406 10.422 1 93 65 PHE B N 1
ATOM 2415 C CA . PHE B 1 65 ? 0.994 15.516 9.859 1 93 65 PHE B CA 1
ATOM 2416 C C . PHE B 1 65 ? -0.486 15.391 10.203 1 93 65 PHE B C 1
ATOM 2418 O O . PHE B 1 65 ? -1.317 15.18 9.312 1 93 65 PHE B O 1
ATOM 2425 N N . PRO B 1 66 ? -0.828 15.672 11.383 1 90.62 66 PRO B N 1
ATOM 2426 C CA . PRO B 1 66 ? -2.209 15.477 11.828 1 90.62 66 PRO B CA 1
ATOM 2427 C C . PRO B 1 66 ? -3.188 16.438 11.172 1 90.62 66 PRO B C 1
ATOM 2429 O O . PRO B 1 66 ? -4.398 16.203 11.164 1 90.62 66 PRO B O 1
ATOM 2432 N N . LYS B 1 67 ? -2.699 17.484 10.5 1 87.06 67 LYS B N 1
ATOM 2433 C CA . LYS B 1 67 ? -3.588 18.516 9.969 1 87.06 67 LYS B CA 1
ATOM 2434 C C . LYS B 1 67 ? -3.764 18.359 8.461 1 87.06 67 LYS B C 1
ATOM 2436 O O . LYS B 1 67 ? -4.629 19 7.859 1 87.06 67 LYS B O 1
ATOM 2441 N N . LEU B 1 68 ? -2.986 17.516 7.809 1 90.81 68 LEU B N 1
ATOM 2442 C CA . LEU B 1 68 ? -3.084 17.344 6.359 1 90.81 68 LEU B CA 1
ATOM 2443 C C . LEU B 1 68 ? -4.281 16.484 5.992 1 90.81 68 LEU B C 1
ATOM 2445 O O . LEU B 1 68 ? -4.57 15.492 6.668 1 90.81 68 LEU B O 1
ATOM 2449 N N . THR B 1 69 ? -4.898 16.828 4.914 1 91.75 69 THR B N 1
ATOM 2450 C CA . THR B 1 69 ? -6.02 16.062 4.379 1 91.75 69 THR B CA 1
ATOM 2451 C C . THR B 1 69 ? -5.527 14.773 3.729 1 91.75 69 THR B C 1
ATOM 2453 O O . THR B 1 69 ? -4.324 14.609 3.506 1 91.75 69 THR B O 1
ATOM 2456 N N . GLU B 1 70 ? -6.457 13.883 3.451 1 93.56 70 GLU B N 1
ATOM 2457 C CA . GLU B 1 70 ? -6.133 12.641 2.756 1 93.56 70 GLU B CA 1
ATOM 2458 C C . GLU B 1 70 ? -5.441 12.922 1.425 1 93.56 70 GLU B C 1
ATOM 2460 O O . GLU B 1 70 ? -4.461 12.258 1.078 1 93.56 70 GLU B O 1
ATOM 2465 N N . GLY B 1 71 ? -5.984 13.852 0.722 1 93.38 71 GLY B N 1
ATOM 2466 C CA . GLY B 1 71 ? -5.383 14.219 -0.55 1 93.38 71 GLY B CA 1
ATOM 2467 C C . GLY B 1 71 ? -3.959 14.727 -0.412 1 93.38 71 GLY B C 1
ATOM 2468 O O . GLY B 1 71 ? -3.084 14.359 -1.2 1 93.38 71 GLY B O 1
ATOM 2469 N N . GLU B 1 72 ? -3.686 15.547 0.54 1 91.25 72 GLU B N 1
ATOM 2470 C CA . GLU B 1 72 ? -2.352 16.078 0.799 1 91.25 72 GLU B CA 1
ATOM 2471 C C . GLU B 1 72 ? -1.396 14.977 1.252 1 91.25 72 GLU B C 1
ATOM 2473 O O . GLU B 1 72 ? -0.24 14.938 0.825 1 91.25 72 GLU B O 1
ATOM 2478 N N . LEU B 1 73 ? -1.883 14.094 2.121 1 95.69 73 LEU B N 1
ATOM 2479 C CA . LEU B 1 73 ? -1.083 12.953 2.555 1 95.69 73 LEU B CA 1
ATOM 2480 C C . LEU B 1 73 ? -0.703 12.07 1.37 1 95.69 73 LEU B C 1
ATOM 2482 O O . LEU B 1 73 ? 0.437 11.617 1.273 1 95.69 73 LEU B O 1
ATOM 2486 N N . SER B 1 74 ? -1.64 11.883 0.468 1 95.94 74 SER B N 1
ATOM 2487 C CA . SER B 1 74 ? -1.408 11.039 -0.703 1 95.94 74 SER B CA 1
ATOM 2488 C C . SER B 1 74 ? -0.341 11.641 -1.611 1 95.94 74 SER B C 1
ATOM 2490 O O . SER B 1 74 ? 0.528 10.922 -2.113 1 95.94 74 SER B O 1
ATOM 2492 N N . ARG B 1 75 ? -0.426 12.906 -1.827 1 93.62 75 ARG B N 1
ATOM 2493 C CA . ARG B 1 75 ? 0.56 13.594 -2.652 1 93.62 75 ARG B CA 1
ATOM 2494 C C . ARG B 1 75 ? 1.941 13.547 -2.01 1 93.62 75 ARG B C 1
ATOM 2496 O O . ARG B 1 75 ? 2.943 13.328 -2.691 1 93.62 75 ARG B O 1
ATOM 2503 N N . LEU B 1 76 ? 1.935 13.789 -0.724 1 94.38 76 LEU B N 1
ATOM 2504 C CA . LEU B 1 76 ? 3.195 13.75 0.009 1 94.38 76 LEU B CA 1
ATOM 2505 C C . LEU B 1 76 ? 3.812 12.359 -0.047 1 94.38 76 LEU B C 1
ATOM 2507 O O . LEU B 1 76 ? 5.02 12.219 -0.251 1 94.38 76 LEU B O 1
ATOM 2511 N N . ARG B 1 77 ? 3.027 11.32 0.191 1 97.5 77 ARG B N 1
ATOM 2512 C CA . ARG B 1 77 ? 3.527 9.953 0.072 1 97.5 77 ARG B CA 1
ATOM 2513 C C . ARG B 1 77 ? 4.109 9.703 -1.315 1 97.5 77 ARG B C 1
ATOM 2515 O O . ARG B 1 77 ? 5.191 9.125 -1.446 1 97.5 77 ARG B O 1
ATOM 2522 N N . ALA B 1 78 ? 3.4 10.133 -2.332 1 96.19 78 ALA B N 1
ATOM 2523 C CA . ALA B 1 78 ? 3.846 9.938 -3.709 1 96.19 78 ALA B CA 1
ATOM 2524 C C . ALA B 1 78 ? 5.184 10.625 -3.959 1 96.19 78 ALA B C 1
ATOM 2526 O O . ALA B 1 78 ? 6.012 10.133 -4.727 1 96.19 78 ALA B O 1
ATOM 2527 N N . SER B 1 79 ? 5.336 11.75 -3.307 1 95.19 79 SER B N 1
ATOM 2528 C CA . SER B 1 79 ? 6.574 12.508 -3.486 1 95.19 79 SER B CA 1
ATOM 2529 C C . SER B 1 79 ? 7.746 11.82 -2.803 1 95.19 79 SER B C 1
ATOM 2531 O O . SER B 1 79 ? 8.898 11.984 -3.217 1 95.19 79 SER B O 1
ATOM 2533 N N . LEU B 1 80 ? 7.465 11.055 -1.806 1 96.88 80 LEU B N 1
ATOM 2534 C CA . LEU B 1 80 ? 8.523 10.422 -1.022 1 96.88 80 LEU B CA 1
ATOM 2535 C C . LEU B 1 80 ? 8.758 8.984 -1.488 1 96.88 80 LEU B C 1
ATOM 2537 O O . LEU B 1 80 ? 9.852 8.438 -1.295 1 96.88 80 LEU B O 1
ATOM 2541 N N . VAL B 1 81 ? 7.695 8.367 -1.972 1 98.06 81 VAL B N 1
ATOM 2542 C CA . VAL B 1 81 ? 7.766 6.977 -2.412 1 98.06 81 VAL B CA 1
ATOM 2543 C C . VAL B 1 81 ? 7.617 6.906 -3.93 1 98.06 81 VAL B C 1
ATOM 2545 O O . VAL B 1 81 ? 6.508 6.727 -4.441 1 98.06 81 VAL B O 1
ATOM 2548 N N . ASN B 1 82 ? 8.664 6.984 -4.578 1 97.25 82 ASN B N 1
ATOM 2549 C CA . ASN B 1 82 ? 8.711 6.879 -6.035 1 97.25 82 ASN B CA 1
ATOM 2550 C C . ASN B 1 82 ? 10.062 6.367 -6.512 1 97.25 82 ASN B C 1
ATOM 2552 O O . ASN B 1 82 ? 10.992 6.211 -5.715 1 97.25 82 ASN B O 1
ATOM 2556 N N . GLU B 1 83 ? 10.133 6.117 -7.738 1 97.69 83 GLU B N 1
ATOM 2557 C CA . GLU B 1 83 ? 11.336 5.512 -8.312 1 97.69 83 GLU B CA 1
ATOM 2558 C C . GLU B 1 83 ? 12.562 6.387 -8.07 1 97.69 83 GLU B C 1
ATOM 2560 O O . GLU B 1 83 ? 13.633 5.883 -7.719 1 97.69 83 GLU B O 1
ATOM 2565 N N . GLY B 1 84 ? 12.422 7.652 -8.258 1 97.69 84 GLY B N 1
ATOM 2566 C CA . GLY B 1 84 ? 13.531 8.57 -8.086 1 97.69 84 GLY B CA 1
ATOM 2567 C C . GLY B 1 84 ? 14.109 8.562 -6.684 1 97.69 84 GLY B C 1
ATOM 2568 O O . GLY B 1 84 ? 15.32 8.406 -6.504 1 97.69 84 GLY B O 1
ATOM 2569 N N . VAL B 1 85 ? 13.273 8.68 -5.707 1 97.31 85 VAL B N 1
ATOM 2570 C CA . VAL B 1 85 ? 13.688 8.719 -4.309 1 97.31 85 VAL B CA 1
ATOM 2571 C C . VAL B 1 85 ? 14.328 7.387 -3.92 1 97.31 85 VAL B C 1
ATOM 2573 O O . VAL B 1 85 ? 15.383 7.359 -3.275 1 97.31 85 VAL B O 1
ATOM 2576 N N . LEU B 1 86 ? 13.727 6.309 -4.324 1 98.69 86 LEU B N 1
ATOM 2577 C CA . LEU B 1 86 ? 14.25 4.988 -3.998 1 98.69 86 LEU B CA 1
ATOM 2578 C C . LEU B 1 86 ? 15.617 4.77 -4.648 1 98.69 86 LEU B C 1
ATOM 2580 O O . LEU B 1 86 ? 16.516 4.184 -4.035 1 98.69 86 LEU B O 1
ATOM 2584 N N . ALA B 1 87 ? 15.719 5.227 -5.879 1 98.56 87 ALA B N 1
ATOM 2585 C CA . ALA B 1 87 ? 17 5.098 -6.578 1 98.56 87 ALA B CA 1
ATOM 2586 C C . ALA B 1 87 ? 18.078 5.922 -5.891 1 98.56 87 ALA B C 1
ATOM 2588 O O . ALA B 1 87 ? 19.219 5.477 -5.773 1 98.56 87 ALA B O 1
ATOM 2589 N N . GLU B 1 88 ? 17.734 7.086 -5.508 1 98.06 88 GLU B N 1
ATOM 2590 C CA . GLU B 1 88 ? 18.688 7.941 -4.789 1 98.06 88 GLU B CA 1
ATOM 2591 C C . GLU B 1 88 ? 19.141 7.285 -3.49 1 98.06 88 GLU B C 1
ATOM 2593 O O . GLU B 1 88 ? 20.328 7.285 -3.176 1 98.06 88 GLU B O 1
ATOM 2598 N N . MET B 1 89 ? 18.234 6.727 -2.754 1 98.19 89 MET B N 1
ATOM 2599 C CA . MET B 1 89 ? 18.562 6.031 -1.509 1 98.19 89 MET B CA 1
ATOM 2600 C C . MET B 1 89 ? 19.469 4.836 -1.77 1 98.19 89 MET B C 1
ATOM 2602 O O . MET B 1 89 ? 20.438 4.617 -1.041 1 98.19 89 MET B O 1
ATOM 2606 N N . ALA B 1 90 ? 19.109 4.121 -2.793 1 98.75 90 ALA B N 1
ATOM 2607 C CA . ALA B 1 90 ? 19.922 2.963 -3.17 1 98.75 90 ALA B CA 1
ATOM 2608 C C . ALA B 1 90 ? 21.344 3.371 -3.506 1 98.75 90 ALA B C 1
ATOM 2610 O O . ALA B 1 90 ? 22.297 2.682 -3.135 1 98.75 90 ALA B O 1
ATOM 2611 N N . ALA B 1 91 ? 21.453 4.414 -4.238 1 97.75 91 ALA B 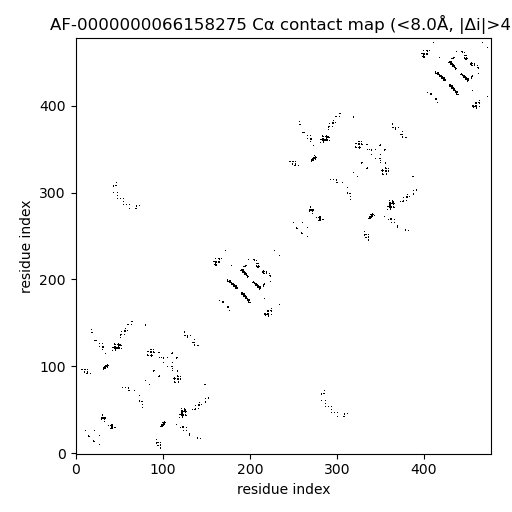N 1
ATOM 2612 C CA . ALA B 1 91 ? 22.766 4.914 -4.621 1 97.75 91 ALA B CA 1
ATOM 2613 C C . ALA B 1 91 ? 23.578 5.328 -3.396 1 97.75 91 ALA B C 1
ATOM 2615 O O . ALA B 1 91 ? 24.766 5.027 -3.299 1 97.75 91 ALA B O 1
ATOM 2616 N N . GLU B 1 92 ? 22.906 5.973 -2.469 1 96.62 92 GLU B N 1
ATOM 2617 C CA . GLU B 1 92 ? 23.562 6.391 -1.231 1 96.62 92 GLU B CA 1
ATOM 2618 C C . GLU B 1 92 ? 24.062 5.188 -0.44 1 96.62 92 GLU B C 1
ATOM 2620 O O . GLU B 1 92 ? 25.078 5.281 0.26 1 96.62 92 GLU B O 1
ATOM 2625 N N . MET B 1 93 ? 23.422 4.098 -0.626 1 97.62 93 MET B N 1
ATOM 2626 C CA . MET B 1 93 ? 23.766 2.885 0.114 1 97.62 93 MET B CA 1
ATOM 2627 C C . MET B 1 93 ? 24.688 1.991 -0.701 1 97.62 93 MET B C 1
ATOM 2629 O O . MET B 1 93 ? 25.062 0.906 -0.253 1 97.62 93 MET B O 1
ATOM 2633 N N . ASN B 1 94 ? 24.984 2.387 -1.938 1 97.75 94 ASN B N 1
ATOM 2634 C CA . ASN B 1 94 ? 25.797 1.618 -2.867 1 97.75 94 ASN B CA 1
ATOM 2635 C C . ASN B 1 94 ? 25.188 0.251 -3.158 1 97.75 94 ASN B C 1
ATOM 2637 O O . ASN B 1 94 ? 25.891 -0.758 -3.18 1 97.75 94 ASN B O 1
ATOM 2641 N N . VAL B 1 95 ? 23.938 0.262 -3.316 1 98.62 95 VAL B N 1
ATOM 2642 C CA . VAL B 1 95 ? 23.203 -0.976 -3.582 1 98.62 95 VAL B CA 1
ATOM 2643 C C . VAL B 1 95 ? 23.672 -1.57 -4.91 1 98.62 95 VAL B C 1
ATOM 2645 O O . VAL B 1 95 ? 23.719 -2.793 -5.066 1 98.62 95 VAL B O 1
ATOM 2648 N N . GLY B 1 96 ? 24.031 -0.741 -5.828 1 98.25 96 GLY B N 1
ATOM 2649 C CA . GLY B 1 96 ? 24.5 -1.18 -7.133 1 98.25 96 GLY B CA 1
ATOM 2650 C C . GLY B 1 96 ? 25.625 -2.193 -7.051 1 98.25 96 GLY B C 1
ATOM 2651 O O . GLY B 1 96 ? 25.703 -3.109 -7.871 1 98.25 96 GLY B O 1
ATOM 2652 N N . ASP B 1 97 ? 26.453 -2.062 -6.062 1 97.5 97 ASP B N 1
ATOM 2653 C CA . ASP B 1 97 ? 27.594 -2.945 -5.887 1 97.5 97 ASP B CA 1
ATOM 2654 C C . ASP B 1 97 ? 27.156 -4.352 -5.496 1 97.5 97 ASP B C 1
ATOM 2656 O O . ASP B 1 97 ? 27.875 -5.32 -5.703 1 97.5 97 ASP B O 1
ATOM 2660 N N . GLY B 1 98 ? 26 -4.445 -4.945 1 98.12 98 GLY B N 1
ATOM 2661 C CA . GLY B 1 98 ? 25.516 -5.73 -4.465 1 98.12 98 GLY B CA 1
ATOM 2662 C C . GLY B 1 98 ? 24.594 -6.438 -5.449 1 98.12 98 GLY B C 1
ATOM 2663 O O . GLY B 1 98 ? 24.25 -7.598 -5.25 1 98.12 98 GLY B O 1
ATOM 2664 N N . LEU B 1 99 ? 24.297 -5.762 -6.582 1 98.44 99 LEU B N 1
ATOM 2665 C CA . LEU B 1 99 ? 23.328 -6.297 -7.523 1 98.44 99 LEU B CA 1
ATOM 2666 C C . LEU B 1 99 ? 23.906 -7.461 -8.312 1 98.44 99 LEU B C 1
ATOM 2668 O O . LEU B 1 99 ? 25.078 -7.438 -8.68 1 98.44 99 LEU B O 1
ATOM 2672 N N . TYR B 1 100 ? 23.125 -8.445 -8.523 1 98.19 100 TYR B N 1
ATOM 2673 C CA . TYR B 1 100 ? 23.422 -9.516 -9.469 1 98.19 100 TYR B CA 1
ATOM 2674 C C . TYR B 1 100 ? 22.703 -9.297 -10.789 1 98.19 100 TYR B C 1
ATOM 2676 O O . TYR B 1 100 ? 21.469 -9.344 -10.852 1 98.19 100 TYR B O 1
ATOM 2684 N N . LEU B 1 101 ? 23.5 -9.062 -11.852 1 97.62 101 LEU B N 1
ATOM 2685 C CA . LEU B 1 101 ? 22.969 -8.734 -13.172 1 97.62 101 LEU B CA 1
ATOM 2686 C C . LEU B 1 101 ? 23.531 -9.688 -14.227 1 97.62 101 LEU B C 1
ATOM 2688 O O . LEU B 1 101 ? 24.656 -10.188 -14.086 1 97.62 101 LEU B O 1
ATOM 2692 N N . GLY B 1 102 ? 22.688 -9.953 -15.141 1 96.69 102 GLY B N 1
ATOM 2693 C CA . GLY B 1 102 ? 23.203 -10.672 -16.297 1 96.69 102 GLY B CA 1
ATOM 2694 C C . GLY B 1 102 ? 24.281 -9.906 -17.047 1 96.69 102 GLY B C 1
ATOM 2695 O O . GLY B 1 102 ? 24.406 -8.688 -16.875 1 96.69 102 GLY B O 1
ATOM 2696 N N . ALA B 1 103 ? 24.984 -10.602 -17.891 1 95.38 103 ALA B N 1
ATOM 2697 C CA . ALA B 1 103 ? 26.125 -10.008 -18.594 1 95.38 103 ALA B CA 1
ATOM 2698 C C . ALA B 1 103 ? 25.672 -8.812 -19.438 1 95.38 103 ALA B C 1
ATOM 2700 O O . ALA B 1 103 ? 26.328 -7.77 -19.438 1 95.38 103 ALA B O 1
ATOM 2701 N N . GLY B 1 104 ? 24.672 -8.969 -20.141 1 95.19 104 GLY B N 1
ATOM 2702 C CA . GLY B 1 104 ? 24.156 -7.887 -20.969 1 95.19 104 GLY B CA 1
ATOM 2703 C C . GLY B 1 104 ? 23.719 -6.676 -20.172 1 95.19 104 GLY B C 1
ATOM 2704 O O . GLY B 1 104 ? 24.031 -5.539 -20.531 1 95.19 104 GLY B O 1
ATOM 2705 N N . GLU B 1 105 ? 23.016 -6.922 -19.078 1 95.69 105 GLU B N 1
ATOM 2706 C CA . GLU B 1 105 ? 22.516 -5.859 -18.203 1 95.69 105 GLU B CA 1
ATOM 2707 C C . GLU B 1 105 ? 23.672 -5.129 -17.531 1 95.69 105 GLU B C 1
ATOM 2709 O O . GLU B 1 105 ? 23.641 -3.906 -17.375 1 95.69 105 GLU B O 1
ATOM 2714 N N . LEU B 1 106 ? 24.688 -5.84 -17.203 1 94.81 106 LEU B N 1
ATOM 2715 C CA . LEU B 1 106 ? 25.875 -5.262 -16.578 1 94.81 106 LEU B CA 1
ATOM 2716 C C . LEU B 1 106 ? 26.578 -4.32 -17.547 1 94.81 106 LEU B C 1
ATOM 2718 O O . LEU B 1 106 ? 26.953 -3.205 -17.172 1 94.81 106 LEU B O 1
ATOM 2722 N N . LYS B 1 107 ? 26.703 -4.777 -18.719 1 95.75 107 LYS B N 1
ATOM 2723 C CA . LYS B 1 107 ? 27.391 -3.998 -19.75 1 95.75 107 LYS B CA 1
ATOM 2724 C C . LYS B 1 107 ? 26.641 -2.703 -20.047 1 95.75 107 LYS B C 1
ATOM 2726 O O . LYS B 1 107 ? 27.266 -1.688 -20.375 1 95.75 107 LYS B O 1
ATOM 2731 N N . SER B 1 108 ? 25.406 -2.746 -19.875 1 96.19 108 SER B N 1
ATOM 2732 C CA . SER B 1 108 ? 24.594 -1.586 -20.203 1 96.19 108 SER B CA 1
ATOM 2733 C C . SER B 1 108 ? 24.469 -0.639 -19.016 1 96.19 108 SER B C 1
ATOM 2735 O O . SER B 1 108 ? 23.75 0.361 -19.078 1 96.19 108 SER B O 1
ATOM 2737 N N . GLY B 1 109 ? 25.125 -0.974 -17.906 1 96.44 109 GLY B N 1
ATOM 2738 C CA . GLY B 1 109 ? 25.125 -0.101 -16.734 1 96.44 109 GLY B CA 1
ATOM 2739 C C . GLY B 1 109 ? 23.906 -0.295 -15.852 1 96.44 109 GLY B C 1
ATOM 2740 O O . GLY B 1 109 ? 23.469 0.639 -15.18 1 96.44 109 GLY B O 1
ATOM 2741 N N . GLY B 1 110 ? 23.344 -1.439 -15.875 1 97 110 GLY B N 1
ATOM 2742 C CA . GLY B 1 110 ? 22.156 -1.735 -15.102 1 97 110 GLY B CA 1
ATOM 2743 C C . GLY B 1 110 ? 22.328 -1.473 -13.617 1 97 110 GLY B C 1
ATOM 2744 O O . GLY B 1 110 ? 21.359 -1.148 -12.922 1 97 110 GLY B O 1
ATOM 2745 N N . PHE B 1 111 ? 23.5 -1.496 -13.125 1 96.56 111 PHE B N 1
ATOM 2746 C CA . PHE B 1 111 ? 23.781 -1.354 -11.703 1 96.56 111 PHE B CA 1
ATOM 2747 C C . PHE B 1 111 ? 23.578 0.089 -11.25 1 96.56 111 PHE B C 1
ATOM 2749 O O . PHE B 1 111 ? 23.531 0.369 -10.055 1 96.56 111 PHE B O 1
ATOM 2756 N N . ARG B 1 112 ? 23.359 0.975 -12.188 1 97.12 112 ARG B N 1
ATOM 2757 C CA . ARG B 1 112 ? 23.109 2.375 -11.859 1 97.12 112 ARG B CA 1
ATOM 2758 C C . ARG B 1 112 ? 21.719 2.807 -12.312 1 97.12 112 ARG B C 1
ATOM 2760 O O . ARG B 1 112 ? 21.312 3.943 -12.078 1 97.12 112 ARG B O 1
ATOM 2767 N N . ARG B 1 113 ? 21.016 1.94 -12.953 1 98 113 ARG B N 1
ATOM 2768 C CA . ARG B 1 113 ? 19.703 2.283 -13.5 1 98 113 ARG B CA 1
ATOM 2769 C C . ARG B 1 113 ? 18.688 2.525 -12.383 1 98 113 ARG B C 1
ATOM 2771 O O . ARG B 1 113 ? 18.5 1.671 -11.516 1 98 113 ARG B O 1
ATOM 2778 N N . PRO B 1 114 ? 18.016 3.602 -12.43 1 98.25 114 PRO B N 1
ATOM 2779 C CA . PRO B 1 114 ? 17.109 3.953 -11.336 1 98.25 114 PRO B CA 1
ATOM 2780 C C . PRO B 1 114 ? 16.031 2.895 -11.109 1 98.25 114 PRO B C 1
ATOM 2782 O O . PRO B 1 114 ? 15.719 2.561 -9.961 1 98.25 114 PRO B O 1
ATOM 2785 N N . SE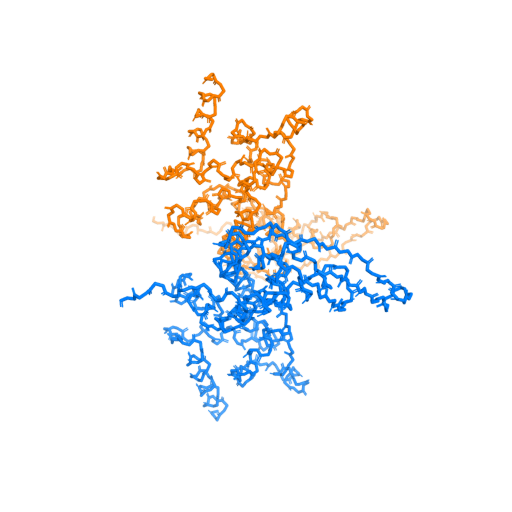R B 1 115 ? 15.438 2.352 -12.133 1 98.12 115 SER B N 1
ATOM 2786 C CA . SER B 1 115 ? 14.367 1.368 -11.984 1 98.12 115 SER B CA 1
ATOM 2787 C C . SER B 1 115 ? 14.875 0.102 -11.305 1 98.12 115 SER B C 1
ATOM 2789 O O . SER B 1 115 ? 14.195 -0.458 -10.438 1 98.12 115 SER B O 1
ATOM 2791 N N . ILE B 1 116 ? 16.094 -0.343 -11.648 1 98.5 116 ILE B N 1
ATOM 2792 C CA . ILE B 1 116 ? 16.656 -1.56 -11.078 1 98.5 116 ILE B CA 1
ATOM 2793 C C . ILE B 1 116 ? 17 -1.329 -9.602 1 98.5 116 ILE B C 1
ATOM 2795 O O . ILE B 1 116 ? 16.719 -2.174 -8.75 1 98.5 116 ILE B O 1
ATOM 2799 N N . LEU B 1 117 ? 17.547 -0.156 -9.367 1 98.75 117 LEU B N 1
ATOM 2800 C CA . LEU B 1 117 ? 17.906 0.21 -8 1 98.75 117 LEU B CA 1
ATOM 2801 C C . LEU B 1 117 ? 16.656 0.309 -7.125 1 98.75 117 LEU B C 1
ATOM 2803 O O . LEU B 1 117 ? 16.641 -0.206 -6.004 1 98.75 117 LEU B O 1
ATOM 2807 N N . ALA B 1 118 ? 15.625 0.957 -7.637 1 98.81 118 ALA B N 1
ATOM 2808 C CA . ALA B 1 118 ? 14.383 1.121 -6.887 1 98.81 118 ALA B CA 1
ATOM 2809 C C . ALA B 1 118 ? 13.734 -0.229 -6.598 1 98.81 118 ALA B C 1
ATOM 2811 O O . ALA B 1 118 ? 13.266 -0.472 -5.484 1 98.81 118 ALA B O 1
ATOM 2812 N N . ASP B 1 119 ? 13.742 -1.14 -7.57 1 98.5 119 ASP B N 1
ATOM 2813 C CA . ASP B 1 119 ? 13.172 -2.475 -7.406 1 98.5 119 ASP B CA 1
ATOM 2814 C C . ASP B 1 119 ? 13.922 -3.262 -6.332 1 98.5 119 ASP B C 1
ATOM 2816 O O . ASP B 1 119 ? 13.312 -3.988 -5.551 1 98.5 119 ASP B O 1
ATOM 2820 N N . ALA B 1 120 ? 15.188 -3.096 -6.352 1 98.81 120 ALA B N 1
ATOM 2821 C CA . ALA B 1 120 ? 16 -3.789 -5.363 1 98.81 120 ALA B CA 1
ATOM 2822 C C . ALA B 1 120 ? 15.703 -3.287 -3.953 1 98.81 120 ALA B C 1
ATOM 2824 O O . ALA B 1 120 ? 15.656 -4.074 -3.006 1 98.81 120 ALA B O 1
ATOM 2825 N N . MET B 1 121 ? 15.492 -1.973 -3.812 1 98.88 121 MET B N 1
ATOM 2826 C CA . MET B 1 121 ? 15.133 -1.395 -2.521 1 98.88 121 MET B CA 1
ATOM 2827 C C . MET B 1 121 ? 13.836 -1.999 -2 1 98.88 121 MET B C 1
ATOM 2829 O O . MET B 1 121 ? 13.773 -2.475 -0.865 1 98.88 121 MET B O 1
ATOM 2833 N N . GLU B 1 122 ? 12.859 -1.974 -2.83 1 98.81 122 GLU B N 1
ATOM 2834 C CA . GLU B 1 122 ? 11.57 -2.535 -2.443 1 98.81 122 GLU B CA 1
ATOM 2835 C C . GLU B 1 122 ? 11.695 -4.008 -2.07 1 98.81 122 GLU B C 1
ATOM 2837 O O . GLU B 1 122 ? 11.156 -4.445 -1.055 1 98.81 122 GLU B O 1
ATOM 2842 N N . ALA B 1 123 ? 12.438 -4.711 -2.887 1 98.88 123 ALA B N 1
ATOM 2843 C CA . ALA B 1 123 ? 12.617 -6.145 -2.656 1 98.88 123 ALA B CA 1
ATOM 2844 C C . ALA B 1 123 ? 13.328 -6.398 -1.327 1 98.88 123 ALA B C 1
ATOM 2846 O O . ALA B 1 123 ? 13.031 -7.383 -0.644 1 98.88 123 ALA B O 1
ATOM 2847 N N . MET B 1 124 ? 14.219 -5.562 -0.974 1 98.94 124 MET B N 1
ATOM 2848 C CA . MET B 1 124 ? 14.938 -5.738 0.287 1 98.94 124 MET B CA 1
ATOM 2849 C C . MET B 1 124 ? 14 -5.566 1.476 1 98.94 124 MET B C 1
ATOM 2851 O O . MET B 1 124 ? 14.141 -6.246 2.494 1 98.94 124 MET B O 1
ATOM 2855 N N . PHE B 1 125 ? 13.047 -4.652 1.373 1 98.88 125 PHE B N 1
ATOM 2856 C CA . PHE B 1 125 ? 12.07 -4.504 2.447 1 98.88 125 PHE B CA 1
ATOM 2857 C C . PHE B 1 125 ? 11.289 -5.793 2.652 1 98.88 125 PHE B C 1
ATOM 2859 O O . PHE B 1 125 ? 11.07 -6.219 3.789 1 98.88 125 PHE B O 1
ATOM 2866 N N . ALA B 1 126 ? 10.906 -6.418 1.559 1 98.88 126 ALA B N 1
ATOM 2867 C CA . ALA B 1 126 ? 10.219 -7.703 1.644 1 98.88 126 ALA B CA 1
ATOM 2868 C C . ALA B 1 126 ? 11.133 -8.773 2.24 1 98.88 126 ALA B C 1
ATOM 2870 O O . ALA B 1 126 ? 10.695 -9.578 3.068 1 98.88 126 ALA B O 1
ATOM 2871 N N . ALA B 1 127 ? 12.367 -8.797 1.827 1 98.88 127 ALA B N 1
ATOM 2872 C CA . ALA B 1 127 ? 13.32 -9.789 2.307 1 98.88 127 ALA B CA 1
ATOM 2873 C C . ALA B 1 127 ? 13.477 -9.719 3.822 1 98.88 127 ALA B C 1
ATOM 2875 O O . ALA B 1 127 ? 13.562 -10.75 4.496 1 98.88 127 ALA B O 1
ATOM 2876 N N . VAL B 1 128 ? 13.539 -8.508 4.312 1 98.88 128 VAL B N 1
ATOM 2877 C CA . VAL B 1 128 ? 13.633 -8.32 5.758 1 98.88 128 VAL B CA 1
ATOM 2878 C C . VAL B 1 128 ? 12.406 -8.93 6.438 1 98.88 128 VAL B C 1
ATOM 2880 O O . VAL B 1 128 ? 12.531 -9.609 7.457 1 98.88 128 VAL B O 1
ATOM 2883 N N . SER B 1 129 ? 11.258 -8.664 5.863 1 98.56 129 SER B N 1
ATOM 2884 C CA . SER B 1 129 ? 10.031 -9.195 6.453 1 98.56 129 SER B CA 1
ATOM 2885 C C . SER B 1 129 ? 10 -10.719 6.406 1 98.56 129 SER B C 1
ATOM 2887 O O . SER B 1 129 ? 9.484 -11.359 7.32 1 98.56 129 SER B O 1
ATOM 2889 N N . PHE B 1 130 ? 10.531 -11.32 5.336 1 98.25 130 PHE B N 1
ATOM 2890 C CA . PHE B 1 130 ? 10.57 -12.773 5.195 1 98.25 130 PHE B CA 1
ATOM 2891 C C . PHE B 1 130 ? 11.57 -13.383 6.172 1 98.25 130 PHE B C 1
ATOM 2893 O O . PHE B 1 130 ? 11.367 -14.5 6.66 1 98.25 130 PHE B O 1
ATOM 2900 N N . ASP B 1 131 ? 12.617 -12.703 6.445 1 98.69 131 ASP B N 1
ATOM 2901 C CA . ASP B 1 131 ? 13.68 -13.188 7.328 1 98.69 131 ASP B CA 1
ATOM 2902 C C . ASP B 1 131 ? 13.273 -13.039 8.797 1 98.69 131 ASP B C 1
ATOM 2904 O O . ASP B 1 131 ? 13.68 -13.844 9.641 1 98.69 131 ASP B O 1
ATOM 2908 N N . ALA B 1 132 ? 12.477 -12 9.07 1 98.12 132 ALA B N 1
ATOM 2909 C CA . ALA B 1 132 ? 12.039 -11.719 10.43 1 98.12 132 ALA B CA 1
ATOM 2910 C C . ALA B 1 132 ? 10.516 -11.602 10.5 1 98.12 132 ALA B C 1
ATOM 2912 O O . ALA B 1 132 ? 9.812 -12.609 10.617 1 98.12 132 ALA B O 1
ATOM 2913 N N . ASP B 1 133 ? 10.016 -10.414 10.328 1 97 133 ASP B N 1
ATOM 2914 C CA . ASP B 1 133 ? 8.578 -10.172 10.336 1 97 133 ASP B CA 1
ATOM 2915 C C . ASP B 1 133 ? 8.258 -8.773 9.812 1 97 133 ASP B C 1
ATOM 2917 O O . ASP B 1 133 ? 9.164 -8.016 9.453 1 97 133 ASP B O 1
ATOM 2921 N N . PHE B 1 134 ? 7.051 -8.438 9.719 1 97.25 134 PHE B N 1
ATOM 2922 C CA . PHE B 1 134 ? 6.605 -7.156 9.188 1 97.25 134 PHE B CA 1
ATOM 2923 C C . PHE B 1 134 ? 7.129 -6.008 10.039 1 97.25 134 PHE B C 1
ATOM 2925 O O . PHE B 1 134 ? 7.578 -4.988 9.508 1 97.25 134 PHE B O 1
ATOM 2932 N N . ASN B 1 135 ? 7 -6.117 11.336 1 97.12 135 ASN B N 1
ATOM 2933 C CA . ASN B 1 135 ? 7.422 -5.055 12.242 1 97.12 135 ASN B CA 1
ATOM 2934 C C . ASN B 1 135 ? 8.891 -4.688 12.039 1 97.12 135 ASN B C 1
ATOM 2936 O O . ASN B 1 135 ? 9.25 -3.512 12.078 1 97.12 135 ASN B O 1
ATOM 2940 N N . THR B 1 136 ? 9.68 -5.668 11.844 1 98.38 136 THR B N 1
ATOM 2941 C CA . THR B 1 136 ? 11.094 -5.434 11.594 1 98.38 136 THR B CA 1
ATOM 2942 C C . THR B 1 136 ? 11.305 -4.695 10.273 1 98.38 136 THR B C 1
ATOM 2944 O O . THR B 1 136 ? 12.125 -3.779 10.188 1 98.38 136 THR B O 1
ATOM 2947 N N . ALA B 1 137 ? 10.617 -5.121 9.266 1 98.69 137 ALA B N 1
ATOM 2948 C CA . ALA B 1 137 ? 10.711 -4.438 7.977 1 98.69 137 ALA B CA 1
ATOM 2949 C C . ALA B 1 137 ? 10.258 -2.984 8.094 1 98.69 137 ALA B C 1
ATOM 2951 O O . ALA B 1 137 ? 10.867 -2.088 7.5 1 98.69 137 ALA B O 1
ATOM 2952 N N . GLU B 1 138 ? 9.172 -2.805 8.844 1 98.44 138 GLU B N 1
ATOM 2953 C CA . GLU B 1 138 ? 8.688 -1.448 9.086 1 98.44 138 GLU B CA 1
ATOM 2954 C C . GLU B 1 138 ? 9.758 -0.587 9.75 1 98.44 138 GLU B C 1
ATOM 2956 O O . GLU B 1 138 ? 9.938 0.579 9.391 1 98.44 138 GLU B O 1
ATOM 2961 N N . LYS B 1 139 ? 10.414 -1.115 10.688 1 98.5 139 LYS B N 1
ATOM 2962 C CA . LYS B 1 139 ? 11.477 -0.384 11.375 1 98.5 139 LYS B CA 1
ATOM 2963 C C . LYS B 1 139 ? 12.586 0.018 10.406 1 98.5 139 LYS B C 1
ATOM 2965 O O . LYS B 1 139 ? 13.141 1.114 10.516 1 98.5 139 LYS B O 1
ATOM 2970 N N . VAL B 1 140 ? 12.93 -0.851 9.508 1 98.81 140 VAL B N 1
ATOM 2971 C CA . VAL B 1 140 ? 13.969 -0.567 8.523 1 98.81 140 VAL B CA 1
ATOM 2972 C C . VAL B 1 140 ? 13.531 0.59 7.629 1 98.81 140 VAL B C 1
ATOM 2974 O O . VAL B 1 140 ? 14.305 1.517 7.375 1 98.81 140 VAL B O 1
ATOM 2977 N N . VAL B 1 141 ? 12.289 0.532 7.137 1 98.81 141 VAL B N 1
ATOM 2978 C CA . VAL B 1 141 ? 11.766 1.595 6.285 1 98.81 141 VAL B CA 1
ATOM 2979 C C . VAL B 1 141 ? 11.75 2.914 7.055 1 98.81 141 VAL B C 1
ATOM 2981 O O . VAL B 1 141 ? 12.172 3.949 6.531 1 98.81 141 VAL B O 1
ATOM 2984 N N . ARG B 1 142 ? 11.234 2.863 8.289 1 98.5 142 ARG B N 1
ATOM 2985 C CA . ARG B 1 142 ? 11.18 4.062 9.117 1 98.5 142 ARG B CA 1
ATOM 2986 C C . ARG B 1 142 ? 12.562 4.676 9.289 1 98.5 142 ARG B C 1
ATOM 2988 O O . ARG B 1 142 ? 12.719 5.898 9.242 1 98.5 142 ARG B O 1
ATOM 2995 N N . HIS B 1 143 ? 13.5 3.846 9.516 1 98.06 143 HIS B N 1
ATOM 2996 C CA . HIS B 1 143 ? 14.883 4.277 9.68 1 98.06 143 HIS B CA 1
ATOM 2997 C C . HIS B 1 143 ? 15.391 5.004 8.438 1 98.06 143 HIS B C 1
ATOM 2999 O O . HIS B 1 143 ? 15.977 6.086 8.547 1 98.06 143 HIS B O 1
ATOM 3005 N N . LEU B 1 144 ? 15.156 4.504 7.305 1 98.25 144 LEU B N 1
ATOM 3006 C CA . LEU B 1 144 ? 15.688 5.031 6.055 1 98.25 144 LEU B CA 1
ATOM 3007 C C . LEU B 1 144 ? 14.945 6.293 5.633 1 98.25 144 LEU B C 1
ATOM 3009 O O . LEU B 1 144 ? 15.516 7.16 4.965 1 98.25 144 LEU B O 1
ATOM 3013 N N . PHE B 1 145 ? 13.633 6.43 6.035 1 98.25 145 PHE B N 1
ATOM 3014 C CA . PHE B 1 145 ? 12.812 7.535 5.551 1 98.25 145 PHE B CA 1
ATOM 3015 C C . PHE B 1 145 ? 12.672 8.617 6.617 1 98.25 145 PHE B C 1
ATOM 3017 O O . PHE B 1 145 ? 12.07 9.664 6.371 1 98.25 145 PHE B O 1
ATOM 3024 N N . ALA B 1 146 ? 13.203 8.406 7.809 1 96.62 146 ALA B N 1
ATOM 3025 C CA . ALA B 1 146 ? 13.023 9.297 8.953 1 96.62 146 ALA B CA 1
ATOM 3026 C C . ALA B 1 146 ? 13.391 10.734 8.602 1 96.62 146 ALA B C 1
ATOM 3028 O O . ALA B 1 146 ? 12.625 11.664 8.852 1 96.62 146 ALA B O 1
ATOM 3029 N N . ASP B 1 147 ? 14.531 10.891 7.984 1 94.12 147 ASP B N 1
ATOM 3030 C CA . ASP B 1 147 ? 15.016 12.227 7.68 1 94.12 147 ASP B CA 1
ATOM 3031 C C . ASP B 1 147 ? 14.148 12.898 6.617 1 94.12 147 ASP B C 1
ATOM 3033 O O . ASP B 1 147 ? 13.891 14.102 6.688 1 94.12 147 ASP B O 1
ATOM 3037 N N . ARG B 1 148 ? 13.805 12.148 5.629 1 94.19 148 ARG B N 1
ATOM 3038 C CA . ARG B 1 148 ? 12.992 12.703 4.555 1 94.19 148 ARG B CA 1
ATOM 3039 C C . ARG B 1 148 ? 11.625 13.141 5.07 1 94.19 148 ARG B C 1
ATOM 3041 O O . ARG B 1 148 ? 11.102 14.188 4.668 1 94.19 148 ARG B O 1
ATOM 3048 N N . VAL B 1 149 ? 11.008 12.367 5.957 1 94.88 149 VAL B N 1
ATOM 3049 C CA . VAL B 1 149 ? 9.711 12.711 6.535 1 94.88 149 VAL B CA 1
ATOM 3050 C C . VAL B 1 149 ? 9.852 13.938 7.434 1 94.88 149 VAL B C 1
ATOM 3052 O O . VAL B 1 149 ? 9 14.828 7.414 1 94.88 149 VAL B O 1
ATOM 3055 N N . ARG B 1 150 ? 10.914 13.984 8.156 1 91 150 ARG B N 1
ATOM 3056 C CA . ARG B 1 150 ? 11.172 15.125 9.023 1 91 150 ARG B CA 1
ATOM 3057 C C . ARG B 1 150 ? 11.312 16.406 8.219 1 91 150 ARG B C 1
ATOM 3059 O O . ARG B 1 150 ? 10.766 17.453 8.602 1 91 150 ARG B O 1
ATOM 3066 N N . ARG B 1 151 ? 12.016 16.328 7.156 1 88.19 151 ARG B N 1
ATOM 3067 C CA . ARG B 1 151 ? 12.219 17.5 6.301 1 88.19 151 ARG B CA 1
ATOM 3068 C C . ARG B 1 151 ? 10.906 17.953 5.672 1 88.19 151 ARG B C 1
ATOM 3070 O O . ARG B 1 151 ? 10.648 19.141 5.539 1 88.19 151 ARG B O 1
ATOM 3077 N N . ALA B 1 152 ? 10.133 17.016 5.238 1 87.44 152 ALA B N 1
ATOM 3078 C CA . ALA B 1 152 ? 8.82 17.328 4.68 1 87.44 152 ALA B CA 1
ATOM 3079 C C . ALA B 1 152 ? 7.941 18.031 5.715 1 87.44 152 ALA B C 1
ATOM 3081 O O . ALA B 1 152 ? 7.18 18.938 5.379 1 87.44 152 ALA B O 1
ATOM 3082 N N . ASP B 1 153 ? 7.988 17.594 6.875 1 80.5 153 ASP B N 1
ATOM 3083 C CA . ASP B 1 153 ? 7.203 18.172 7.961 1 80.5 153 ASP B CA 1
ATOM 3084 C C . ASP B 1 153 ? 7.621 19.609 8.234 1 80.5 153 ASP B C 1
ATOM 3086 O O . ASP B 1 153 ? 6.773 20.484 8.422 1 80.5 153 ASP B O 1
ATOM 3090 N N . PHE B 1 154 ? 8.906 19.766 8.172 1 70.06 154 PHE B N 1
ATOM 3091 C CA . PHE B 1 154 ? 9.453 21.109 8.391 1 70.06 154 PHE B CA 1
ATOM 3092 C C . PHE B 1 154 ? 9 22.062 7.289 1 70.06 154 PHE B C 1
ATOM 3094 O O . PHE B 1 154 ? 8.609 23.203 7.57 1 70.06 154 PHE B O 1
ATOM 3101 N N . GLN B 1 155 ? 9.039 21.594 6.121 1 71.19 155 GLN B N 1
ATOM 3102 C CA . GLN B 1 155 ? 8.625 22.406 4.988 1 71.19 155 GLN B CA 1
ATOM 3103 C C . GLN B 1 155 ? 7.125 22.703 5.043 1 71.19 155 GLN B C 1
ATOM 3105 O O . GLN B 1 155 ? 6.691 23.812 4.699 1 71.19 155 GLN B O 1
ATOM 3110 N N . ASN B 1 156 ? 6.43 21.75 5.469 1 71.62 156 ASN B N 1
ATOM 3111 C CA . ASN B 1 156 ? 4.984 21.922 5.582 1 71.62 156 ASN B CA 1
ATOM 3112 C C . ASN B 1 156 ? 4.629 22.922 6.688 1 71.62 156 ASN B C 1
ATOM 3114 O O . ASN B 1 156 ? 3.705 23.719 6.539 1 71.62 156 ASN B O 1
ATOM 3118 N N . GLN B 1 157 ? 5.312 22.766 7.73 1 65 157 GLN B N 1
ATOM 3119 C CA . GLN B 1 157 ? 5.113 23.719 8.828 1 65 157 GLN B CA 1
ATOM 3120 C C . GLN B 1 157 ? 5.473 25.141 8.398 1 65 157 GLN B C 1
ATOM 3122 O O . GLN B 1 157 ? 4.793 26.094 8.773 1 65 157 GLN B O 1
ATOM 3127 N N . ALA B 1 158 ? 6.496 25.078 7.609 1 60.25 158 ALA B N 1
ATOM 3128 C CA . ALA B 1 158 ? 6.93 26.391 7.102 1 60.25 158 ALA B CA 1
ATOM 3129 C C . ALA B 1 158 ? 5.887 26.984 6.168 1 60.25 158 ALA B C 1
ATOM 3131 O O . ALA B 1 158 ? 5.762 28.203 6.07 1 60.25 158 ALA B O 1
ATOM 3132 N N . LYS B 1 159 ? 5.141 26.031 5.621 1 63.19 159 LYS B N 1
ATOM 3133 C CA . LYS B 1 159 ? 4.129 26.469 4.668 1 63.19 159 LYS B CA 1
ATOM 3134 C C . LYS B 1 159 ? 2.828 26.844 5.379 1 63.19 159 LYS B C 1
ATOM 3136 O O . LYS B 1 159 ? 1.968 27.516 4.801 1 63.19 159 LYS B O 1
ATOM 3141 N N . ASP B 1 160 ? 2.842 26.438 6.566 1 74.19 160 ASP B N 1
ATOM 3142 C CA . ASP B 1 160 ? 1.586 26.672 7.273 1 74.19 160 ASP B CA 1
ATOM 3143 C C . ASP B 1 160 ? 1.627 27.984 8.047 1 74.19 160 ASP B C 1
ATOM 3145 O O . ASP B 1 160 ? 1.368 28.016 9.25 1 74.19 160 ASP B O 1
ATOM 3149 N N . GLY B 1 161 ? 1.99 28.969 7.363 1 79.06 161 GLY B N 1
ATOM 3150 C CA . GLY B 1 161 ? 2.092 30.297 7.941 1 79.06 161 GLY B CA 1
ATOM 3151 C C . GLY B 1 161 ? 0.764 30.828 8.445 1 79.06 161 GLY B C 1
ATOM 3152 O O . GLY B 1 161 ? 0.701 31.453 9.516 1 79.06 161 GLY B O 1
ATOM 3153 N N . LYS B 1 162 ? -0.226 30.406 7.668 1 84.62 162 LYS B N 1
ATOM 3154 C CA . LYS B 1 162 ? -1.544 30.938 8.008 1 84.62 162 LYS B CA 1
ATOM 3155 C C . LYS B 1 162 ? -2.049 30.344 9.32 1 84.62 162 LYS B C 1
ATOM 3157 O O . LYS B 1 162 ? -2.51 31.078 10.203 1 84.62 162 LYS B O 1
ATOM 3162 N N . THR B 1 163 ? -1.909 29.078 9.375 1 80.12 163 THR B N 1
ATOM 3163 C CA . THR B 1 163 ? -2.367 28.406 10.586 1 80.12 163 THR B CA 1
ATOM 3164 C C . THR B 1 163 ? -1.552 28.859 11.797 1 80.12 163 THR B C 1
ATOM 3166 O O . THR B 1 163 ? -2.111 29.156 12.852 1 80.12 163 THR B O 1
ATOM 3169 N N . ALA B 1 164 ? -0.265 28.938 11.578 1 83.06 164 ALA B N 1
ATOM 3170 C CA . ALA B 1 164 ? 0.623 29.375 12.648 1 83.06 164 ALA B CA 1
ATOM 3171 C C . ALA B 1 164 ? 0.294 30.797 13.102 1 83.06 164 ALA B C 1
ATOM 3173 O O . ALA B 1 164 ? 0.261 31.078 14.297 1 83.06 164 ALA B O 1
ATOM 3174 N N . LEU B 1 165 ? 0.004 31.641 12.164 1 89.69 165 LEU B N 1
ATOM 3175 C CA . LEU B 1 165 ? -0.339 33.031 12.477 1 89.69 165 LEU B CA 1
ATOM 3176 C C . LEU B 1 165 ? -1.669 33.094 13.219 1 89.69 165 LEU B C 1
ATOM 3178 O O . LEU B 1 165 ? -1.788 33.812 14.227 1 89.69 165 LEU B O 1
ATOM 3182 N N . GLN B 1 166 ? -2.604 32.312 12.703 1 87.19 166 GLN B N 1
ATOM 3183 C CA . GLN B 1 166 ? -3.924 32.281 13.32 1 87.19 166 GLN B CA 1
ATOM 3184 C C . GLN B 1 166 ? -3.844 31.812 14.766 1 87.19 166 GLN B C 1
ATOM 3186 O O . GLN B 1 166 ? -4.449 32.406 15.664 1 87.19 166 GLN B O 1
ATOM 3191 N N . GLU B 1 167 ? -3.041 30.797 14.977 1 86.75 167 GLU B N 1
ATOM 3192 C CA . GLU B 1 167 ? -2.867 30.266 16.328 1 86.75 167 GLU B CA 1
ATOM 3193 C C . GLU B 1 167 ? -2.158 31.266 17.219 1 86.75 167 GLU B C 1
ATOM 3195 O O . GLU B 1 167 ? -2.537 31.453 18.375 1 86.75 167 GLU B O 1
ATOM 3200 N N . ALA B 1 168 ? -1.169 31.922 16.75 1 88 168 ALA B N 1
ATOM 3201 C CA . ALA B 1 168 ? -0.401 32.906 17.5 1 88 168 ALA B CA 1
ATOM 3202 C C . ALA B 1 168 ? -1.268 34.094 17.891 1 88 168 ALA B C 1
ATOM 3204 O O . ALA B 1 168 ? -1.172 34.625 19 1 88 168 ALA B O 1
ATOM 3205 N N . LEU B 1 169 ? -2.131 34.5 17.031 1 91.62 169 LEU B N 1
ATOM 3206 C CA . LEU B 1 169 ? -3.021 35.625 17.281 1 91.62 169 LEU B CA 1
ATOM 3207 C C . LEU B 1 169 ? -4.086 35.25 18.312 1 91.62 169 LEU B C 1
ATOM 3209 O O . LEU B 1 169 ? -4.352 36.031 19.234 1 91.62 169 LEU B O 1
ATOM 3213 N N . GLN B 1 170 ? -4.562 34.031 18.156 1 88.31 170 GLN B N 1
ATOM 3214 C CA . GLN B 1 170 ? -5.582 33.562 19.094 1 88.31 170 GLN B CA 1
ATOM 3215 C C . GLN B 1 170 ? -5.004 33.406 20.5 1 88.31 170 GLN B C 1
ATOM 3217 O O . GLN B 1 170 ? -5.668 33.75 21.484 1 88.31 170 GLN B O 1
ATOM 3222 N N . ALA B 1 171 ? -3.809 32.969 20.547 1 87.06 171 ALA B N 1
ATOM 3223 C CA . ALA B 1 171 ? -3.129 32.812 21.828 1 87.06 171 ALA B CA 1
ATOM 3224 C C . ALA B 1 171 ? -2.957 34.156 22.531 1 87.06 171 ALA B C 1
ATOM 3226 O O . ALA B 1 171 ? -2.926 34.219 23.766 1 87.06 171 ALA B O 1
ATOM 3227 N N . ARG B 1 172 ? -3.004 35.156 21.781 1 88.88 172 ARG B N 1
ATOM 3228 C CA . ARG B 1 172 ? -2.777 36.5 22.297 1 88.88 172 ARG B CA 1
ATOM 3229 C C . ARG B 1 172 ? -4.074 37.312 22.344 1 88.88 172 ARG B C 1
ATOM 3231 O O . ARG B 1 172 ? -4.062 38.5 22.625 1 88.88 172 ARG B O 1
ATOM 3238 N N . ARG B 1 173 ? -5.191 36.531 22 1 90.38 173 ARG B N 1
ATOM 3239 C CA . ARG B 1 173 ? -6.543 37.094 22.062 1 90.38 173 ARG B CA 1
ATOM 3240 C C . ARG B 1 173 ? -6.723 38.219 21.047 1 90.38 173 ARG B C 1
ATOM 3242 O O . ARG B 1 173 ? -7.332 39.25 21.359 1 90.38 173 ARG B O 1
ATOM 3249 N N . PHE B 1 174 ? -6.016 38.094 19.953 1 92.06 174 PHE B N 1
ATOM 3250 C CA . PHE B 1 174 ? -6.227 39.031 18.859 1 92.06 174 PHE B CA 1
ATOM 3251 C C . PHE B 1 174 ? -7.152 38.438 17.797 1 92.06 174 PHE B C 1
ATOM 3253 O O . PHE B 1 174 ? -7.359 37.219 17.766 1 92.06 174 PHE B O 1
ATOM 3260 N N . ALA B 1 175 ? -7.742 39.344 17.062 1 91.38 175 ALA B N 1
ATOM 3261 C CA . ALA B 1 175 ? -8.617 38.906 15.977 1 91.38 175 ALA B CA 1
ATOM 3262 C C . ALA B 1 175 ? -7.82 38.188 14.883 1 91.38 175 ALA B C 1
ATOM 3264 O O . ALA B 1 175 ? -6.605 38.375 14.781 1 91.38 175 ALA B O 1
ATOM 3265 N N . LEU B 1 176 ? -8.484 37.344 14.016 1 92.38 176 LEU B N 1
ATOM 3266 C CA . LEU B 1 176 ? -7.859 36.656 12.898 1 92.38 176 LEU B CA 1
ATOM 3267 C C . LEU B 1 176 ? -7.375 37.625 11.844 1 92.38 176 LEU B C 1
ATOM 3269 O O . LEU B 1 176 ? -7.965 38.719 11.664 1 92.38 176 LEU B O 1
ATOM 3273 N N . PRO B 1 177 ? -6.316 37.281 11.195 1 94 177 PRO B N 1
ATOM 3274 C CA . PRO B 1 177 ? -5.801 38.156 10.141 1 94 177 PRO B CA 1
ATOM 3275 C C . PRO B 1 177 ? -6.719 38.219 8.922 1 94 177 PRO B C 1
ATOM 3277 O O . PRO B 1 177 ? -7.535 37.312 8.711 1 94 177 PRO B O 1
ATOM 3280 N N . LYS B 1 178 ? -6.695 39.312 8.242 1 94.38 178 LYS B N 1
ATOM 3281 C CA . LYS B 1 178 ? -7.418 39.469 6.984 1 94.38 178 LYS B CA 1
ATOM 3282 C C . LYS B 1 178 ? -6.461 39.469 5.797 1 94.38 178 LYS B C 1
ATOM 3284 O O . LYS B 1 178 ? -5.418 40.156 5.844 1 94.38 178 LYS B O 1
ATOM 3289 N N . TYR B 1 179 ? -6.816 38.625 4.777 1 94.88 179 TYR B N 1
ATOM 3290 C CA . TYR B 1 179 ? -5.992 38.562 3.574 1 94.88 179 TYR B CA 1
ATOM 3291 C C . TYR B 1 179 ? -6.695 39.219 2.395 1 94.88 179 TYR B C 1
ATOM 3293 O O . TYR B 1 179 ? -7.91 39.062 2.232 1 94.88 179 TYR B O 1
ATOM 3301 N N . ARG B 1 180 ? -5.922 39.969 1.652 1 93.5 180 ARG B N 1
ATOM 3302 C CA . ARG B 1 180 ? -6.469 40.625 0.469 1 93.5 180 ARG B CA 1
ATOM 3303 C C . ARG B 1 180 ? -5.531 40.469 -0.725 1 93.5 180 ARG B C 1
ATOM 3305 O O . ARG B 1 180 ? -4.309 40.562 -0.577 1 93.5 180 ARG B O 1
ATOM 3312 N N . ILE B 1 181 ? -6.156 40.219 -1.871 1 92.38 181 ILE B N 1
ATOM 3313 C CA . ILE B 1 181 ? -5.367 40.219 -3.1 1 92.38 181 ILE B CA 1
ATOM 3314 C C . ILE B 1 181 ? -5.074 41.625 -3.543 1 92.38 181 ILE B C 1
ATOM 3316 O O . ILE B 1 181 ? -5.996 42.406 -3.867 1 92.38 181 ILE B O 1
ATOM 3320 N N . GLU B 1 182 ? -3.818 41.969 -3.508 1 92.88 182 GLU B N 1
ATOM 3321 C CA . GLU B 1 182 ? -3.418 43.312 -3.902 1 92.88 182 GLU B CA 1
ATOM 3322 C C . GLU B 1 182 ? -3.17 43.406 -5.406 1 92.88 182 GLU B C 1
ATOM 3324 O O . GLU B 1 182 ? -3.482 44.406 -6.035 1 92.88 182 GLU B O 1
ATOM 3329 N N . GLU B 1 183 ? -2.445 42.406 -5.918 1 89.12 183 GLU B N 1
ATOM 3330 C CA . GLU B 1 183 ? -2.096 42.406 -7.336 1 89.12 183 GLU B CA 1
ATOM 3331 C C . GLU B 1 183 ? -2.066 40.969 -7.879 1 89.12 183 GLU B C 1
ATOM 3333 O O . GLU B 1 183 ? -1.751 40.031 -7.148 1 89.12 183 GLU B O 1
ATOM 3338 N N . GLN B 1 184 ? -2.566 40.75 -8.945 1 85.56 184 GLN B N 1
ATOM 3339 C CA . GLN B 1 184 ? -2.355 39.531 -9.75 1 85.56 184 GLN B CA 1
ATOM 3340 C C . GLN B 1 184 ? -1.661 39.875 -11.07 1 85.56 184 GLN B C 1
ATOM 3342 O O . GLN B 1 184 ? -2.188 40.656 -11.875 1 85.56 184 GLN B O 1
ATOM 3347 N N . ILE B 1 185 ? -0.414 39.469 -11.047 1 76.81 185 ILE B N 1
ATOM 3348 C CA . ILE B 1 185 ? 0.393 39.812 -12.203 1 76.81 185 ILE B CA 1
ATOM 3349 C C . ILE B 1 185 ? 0.655 38.594 -13.062 1 76.81 185 ILE B C 1
ATOM 3351 O O . ILE B 1 185 ? 0.919 37.5 -12.531 1 76.81 185 ILE B O 1
ATOM 3355 N N . GLY B 1 186 ? 0.677 38.75 -14.312 1 71.56 186 GLY B N 1
ATOM 3356 C CA . GLY B 1 186 ? 1.139 37.719 -15.25 1 71.56 186 GLY B CA 1
ATOM 3357 C C . GLY B 1 186 ? 0.005 36.969 -15.906 1 71.56 186 GLY B C 1
ATOM 3358 O O . GLY B 1 186 ? -1.167 37.219 -15.617 1 71.56 186 GLY B O 1
ATOM 3359 N N . TYR B 1 187 ? 0.374 36.406 -16.922 1 65.56 187 TYR B N 1
ATOM 3360 C CA . TYR B 1 187 ? -0.548 35.594 -17.719 1 65.56 187 TYR B CA 1
ATOM 3361 C C . TYR B 1 187 ? -0.207 34.094 -17.609 1 65.56 187 TYR B C 1
ATOM 3363 O O . TYR B 1 187 ? 0.968 33.719 -17.594 1 65.56 187 TYR B O 1
ATOM 3371 N N . ALA B 1 188 ? -1.131 33.25 -17.531 1 58.97 188 ALA B N 1
ATOM 3372 C CA . ALA B 1 188 ? -1.138 31.797 -17.578 1 58.97 188 ALA B CA 1
ATOM 3373 C C . ALA B 1 188 ? -0.259 31.188 -16.484 1 58.97 188 ALA B C 1
ATOM 3375 O O . ALA B 1 188 ? -0.474 31.453 -15.305 1 58.97 188 ALA B O 1
ATOM 3376 N N . ASN B 1 189 ? 0.743 30.438 -16.766 1 64.25 189 ASN B N 1
ATOM 3377 C CA . ASN B 1 189 ? 1.625 29.641 -15.914 1 64.25 189 ASN B CA 1
ATOM 3378 C C . ASN B 1 189 ? 2.619 30.531 -15.164 1 64.25 189 ASN B C 1
ATOM 3380 O O . ASN B 1 189 ? 3.324 30.047 -14.273 1 64.25 189 ASN B O 1
ATOM 3384 N N . ASP B 1 190 ? 2.625 31.828 -15.5 1 67.25 190 ASP B N 1
ATOM 3385 C CA . ASP B 1 190 ? 3.596 32.719 -14.867 1 67.25 190 ASP B CA 1
ATOM 3386 C C . ASP B 1 190 ? 2.902 33.75 -13.969 1 67.25 190 ASP B C 1
ATOM 3388 O O . ASP B 1 190 ? 3.385 34.844 -13.797 1 67.25 190 ASP B O 1
ATOM 3392 N N . SER B 1 191 ? 1.819 33.344 -13.484 1 76.19 191 SER B N 1
ATOM 3393 C CA . SER B 1 191 ? 1.07 34.281 -12.672 1 76.19 191 SER B CA 1
ATOM 3394 C C . SER B 1 191 ? 1.672 34.406 -11.281 1 76.19 191 SER B C 1
ATOM 3396 O O . SER B 1 191 ? 2.205 33.438 -10.734 1 76.19 191 SER B O 1
ATOM 3398 N N . MET B 1 192 ? 1.851 35.625 -10.891 1 86.62 192 MET B N 1
ATOM 3399 C CA . MET B 1 192 ? 2.264 35.969 -9.531 1 86.62 192 MET B CA 1
ATOM 3400 C C . MET B 1 192 ? 1.149 36.688 -8.789 1 86.62 192 MET B C 1
ATOM 3402 O O . MET B 1 192 ? 0.461 37.531 -9.367 1 86.62 192 MET B O 1
ATOM 3406 N N . PHE B 1 193 ? 0.902 36.281 -7.617 1 90.31 193 PHE B N 1
ATOM 3407 C CA . PHE B 1 193 ? -0.087 36.906 -6.762 1 90.31 193 PHE B CA 1
ATOM 3408 C C . PHE B 1 193 ? 0.591 37.719 -5.652 1 90.31 193 PHE B C 1
ATOM 3410 O O . PHE B 1 193 ? 1.587 37.25 -5.078 1 90.31 193 PHE B O 1
ATOM 3417 N N . VAL B 1 194 ? 0.151 38.906 -5.531 1 93.62 194 VAL B N 1
ATOM 3418 C CA . VAL B 1 194 ? 0.566 39.688 -4.383 1 93.62 194 VAL B CA 1
ATOM 3419 C C . VAL B 1 194 ? -0.582 39.781 -3.381 1 93.62 194 VAL B C 1
ATOM 3421 O O . VAL B 1 194 ? -1.66 40.281 -3.713 1 93.62 194 VAL B O 1
ATOM 3424 N N . ILE B 1 195 ? -0.349 39.281 -2.168 1 94 195 ILE B N 1
ATOM 3425 C CA . ILE B 1 195 ? -1.387 39.219 -1.145 1 94 195 ILE B CA 1
ATOM 3426 C C . ILE B 1 195 ? -0.93 40 0.087 1 94 195 ILE B C 1
ATOM 3428 O O . ILE B 1 195 ? 0.248 39.969 0.451 1 94 195 ILE B O 1
ATOM 3432 N N . SER B 1 196 ? -1.812 40.781 0.673 1 95.75 196 SER B N 1
ATOM 3433 C CA . SER B 1 196 ? -1.54 41.469 1.931 1 95.75 196 SER B CA 1
ATOM 3434 C C . SER B 1 196 ? -2.178 40.75 3.109 1 95.75 196 SER B C 1
ATOM 3436 O O . SER B 1 196 ? -3.244 40.125 2.969 1 95.75 196 SER B O 1
ATOM 3438 N N . CYS B 1 197 ? -1.485 40.688 4.172 1 96.38 197 CYS B N 1
ATOM 3439 C CA . CYS B 1 197 ? -1.966 40.188 5.453 1 96.38 197 CYS B CA 1
ATOM 3440 C C . CYS B 1 197 ? -2.111 41.312 6.465 1 96.38 197 CYS B C 1
ATOM 3442 O O . CYS B 1 197 ? -1.135 42 6.785 1 96.38 197 CYS B O 1
ATOM 3444 N N . ASP B 1 198 ? -3.365 41.531 6.93 1 95.62 198 ASP B N 1
ATOM 3445 C CA . ASP B 1 198 ? -3.719 42.625 7.84 1 95.62 198 ASP B CA 1
ATOM 3446 C C . ASP B 1 198 ? -4.055 42.094 9.227 1 95.62 198 ASP B C 1
ATOM 3448 O O . ASP B 1 198 ? -4.98 41.281 9.383 1 95.62 198 ASP B O 1
ATOM 3452 N N . LEU B 1 199 ? -3.316 42.625 10.281 1 94.56 199 LEU B N 1
ATOM 3453 C CA . LEU B 1 199 ? -3.502 42.125 11.641 1 94.56 199 LEU B CA 1
ATOM 3454 C C . LEU B 1 199 ? -4.453 43 12.43 1 94.56 199 LEU B C 1
ATOM 3456 O O . LEU B 1 199 ? -4.469 42.969 13.664 1 94.56 199 LEU B O 1
ATOM 3460 N N . GLY B 1 200 ? -5.133 43.906 11.695 1 91.12 200 GLY B N 1
ATOM 3461 C CA . GLY B 1 200 ? -6.215 44.656 12.281 1 91.12 200 GLY B CA 1
ATOM 3462 C C . GLY B 1 200 ? -5.746 45.625 13.367 1 91.12 200 GLY B C 1
ATOM 3463 O O . GLY B 1 200 ? -4.988 46.562 13.086 1 91.12 200 GLY B O 1
ATOM 3464 N N . GLU B 1 201 ? -6.094 45.188 14.633 1 90.31 201 GLU B N 1
ATOM 3465 C CA . GLU B 1 201 ? -5.891 46.062 15.781 1 90.31 201 GLU B CA 1
ATOM 3466 C C . GLU B 1 201 ? -4.406 46.25 16.078 1 90.31 201 GLU B C 1
ATOM 3468 O O . GLU B 1 201 ? -4.016 47.25 16.688 1 90.31 201 GLU B O 1
ATOM 3473 N N . LEU B 1 202 ? -3.641 45.312 15.609 1 92.19 202 LEU B N 1
ATOM 3474 C CA . LEU B 1 202 ? -2.207 45.375 15.867 1 92.19 202 LEU B CA 1
ATOM 3475 C C . LEU B 1 202 ? -1.534 46.406 14.945 1 92.19 202 LEU B C 1
ATOM 3477 O O . LEU B 1 202 ? -0.38 46.781 15.156 1 92.19 202 LEU B O 1
ATOM 3481 N N . GLY B 1 203 ? -2.268 46.812 13.961 1 91.69 203 GLY B N 1
ATOM 3482 C CA . GLY B 1 203 ? -1.801 47.875 13.094 1 91.69 203 GLY B CA 1
ATOM 3483 C C . GLY B 1 203 ? -0.682 47.469 12.164 1 91.69 203 GLY B C 1
ATOM 3484 O O . GLY B 1 203 ? 0.136 48.281 11.75 1 91.69 203 GLY B O 1
ATOM 3485 N N . PHE B 1 204 ? -0.52 46.219 11.93 1 93.94 204 PHE B N 1
ATOM 3486 C CA . PHE B 1 204 ? 0.53 45.688 11.062 1 93.94 204 PHE B CA 1
ATOM 3487 C C . PHE B 1 204 ? -0.066 45.062 9.805 1 93.94 204 PHE B C 1
ATOM 3489 O O . PHE B 1 204 ? -0.999 44.25 9.891 1 93.94 204 PHE B O 1
ATOM 3496 N N . VAL B 1 205 ? 0.425 45.531 8.664 1 95.5 205 VAL B N 1
ATOM 3497 C CA . VAL B 1 205 ? 0.064 44.969 7.371 1 95.5 205 VAL B CA 1
ATOM 3498 C C . VAL B 1 205 ? 1.328 44.625 6.586 1 95.5 205 VAL B C 1
ATOM 3500 O O . VAL B 1 205 ? 2.27 45.438 6.535 1 95.5 205 VAL B O 1
ATOM 3503 N N . CYS B 1 206 ? 1.391 43.438 6.109 1 95.31 206 CYS B N 1
ATOM 3504 C CA . CYS B 1 206 ? 2.516 43.031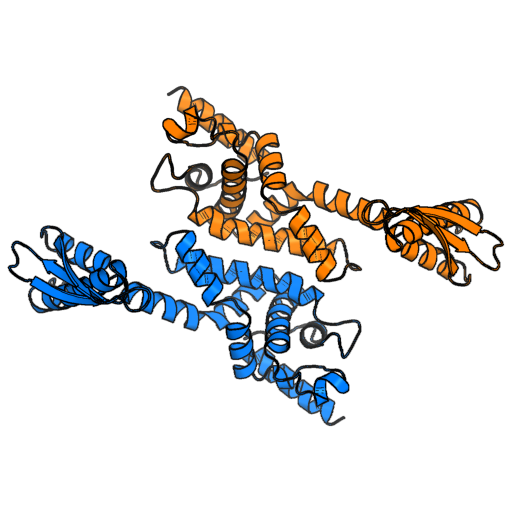 5.266 1 95.31 206 CYS B CA 1
ATOM 3505 C C . CYS B 1 206 ? 2.031 42.438 3.949 1 95.31 206 CYS B C 1
ATOM 3507 O O . CYS B 1 206 ? 0.857 42.094 3.816 1 95.31 206 CYS B O 1
ATOM 3509 N N . ARG B 1 207 ? 2.938 42.469 2.969 1 94.62 207 ARG B N 1
ATOM 3510 C CA . ARG B 1 207 ? 2.65 41.938 1.645 1 94.62 207 ARG B CA 1
ATOM 3511 C C . ARG B 1 207 ? 3.67 40.875 1.255 1 94.62 207 ARG B C 1
ATOM 3513 O O . ARG B 1 207 ? 4.844 40.938 1.622 1 94.62 207 ARG B O 1
ATOM 3520 N N . ALA B 1 208 ? 3.176 39.844 0.598 1 93.94 208 ALA B N 1
ATOM 3521 C CA . ALA B 1 208 ? 4.07 38.812 0.082 1 93.94 208 ALA B CA 1
ATOM 3522 C C . ALA B 1 208 ? 3.619 38.312 -1.295 1 93.94 208 ALA B C 1
ATOM 3524 O O . ALA B 1 208 ? 2.455 38.5 -1.668 1 93.94 208 ALA B O 1
ATOM 3525 N N . LYS B 1 209 ? 4.602 37.844 -1.994 1 91.25 209 LYS B N 1
ATOM 3526 C CA . LYS B 1 209 ? 4.352 37.312 -3.338 1 91.25 209 LYS B CA 1
ATOM 3527 C C . LYS B 1 209 ? 4.402 35.812 -3.369 1 91.25 209 LYS B C 1
ATOM 3529 O O . LYS B 1 209 ? 5.059 35.188 -2.533 1 91.25 209 LYS B O 1
ATOM 3534 N N . GLY B 1 210 ? 3.588 35.219 -4.301 1 86.94 210 GLY B N 1
ATOM 3535 C CA . GLY B 1 210 ? 3.594 33.781 -4.508 1 86.94 210 GLY B CA 1
ATOM 3536 C C . GLY B 1 210 ? 3.062 33.375 -5.867 1 86.94 210 GLY B C 1
ATOM 3537 O O . GLY B 1 210 ? 2.412 34.156 -6.551 1 86.94 210 GLY B O 1
ATOM 3538 N N . THR B 1 211 ? 3.359 32.188 -6.289 1 82.75 211 THR B N 1
ATOM 3539 C CA . THR B 1 211 ? 2.965 31.656 -7.594 1 82.75 211 THR B CA 1
ATOM 3540 C C . THR B 1 211 ? 1.49 31.266 -7.602 1 82.75 211 THR B C 1
ATOM 3542 O O . THR B 1 211 ? 0.919 31 -8.656 1 82.75 211 THR B O 1
ATOM 3545 N N . SER B 1 212 ? 0.842 31.188 -6.508 1 80.88 212 SER B N 1
ATOM 3546 C CA . SER B 1 212 ? -0.591 30.984 -6.328 1 80.88 212 SER B CA 1
ATOM 3547 C C . SER B 1 212 ? -1.133 31.828 -5.18 1 80.88 212 SER B C 1
ATOM 3549 O O . SER B 1 212 ? -0.365 32.344 -4.367 1 80.88 212 SER B O 1
ATOM 3551 N N . ARG B 1 213 ? -2.443 32 -5.258 1 84.19 213 ARG B N 1
ATOM 3552 C CA . ARG B 1 213 ? -3.08 32.719 -4.164 1 84.19 213 ARG B CA 1
ATOM 3553 C C . ARG B 1 213 ? -2.729 32.094 -2.816 1 84.19 213 ARG B C 1
ATOM 3555 O O . ARG B 1 213 ? -2.336 32.812 -1.888 1 84.19 213 ARG B O 1
ATOM 3562 N N . LYS B 1 214 ? -2.77 30.797 -2.76 1 83.94 214 LYS B N 1
ATOM 3563 C CA . LYS B 1 214 ? -2.504 30.078 -1.514 1 83.94 214 LYS B CA 1
ATOM 3564 C C . LYS B 1 214 ? -1.061 30.281 -1.062 1 83.94 214 LYS B C 1
ATOM 3566 O O . LYS B 1 214 ? -0.804 30.547 0.112 1 83.94 214 LYS B O 1
ATOM 3571 N N . ALA B 1 215 ? -0.169 30.172 -1.947 1 82.06 215 ALA B N 1
ATOM 3572 C CA . ALA B 1 215 ? 1.251 30.328 -1.639 1 82.06 215 ALA B CA 1
ATOM 3573 C C . ALA B 1 215 ? 1.552 31.734 -1.132 1 82.06 215 ALA B C 1
ATOM 3575 O O . ALA B 1 215 ? 2.301 31.906 -0.168 1 82.06 215 ALA B O 1
ATOM 3576 N N . ALA B 1 216 ? 0.916 32.719 -1.748 1 87.06 216 ALA B N 1
ATOM 3577 C CA . ALA B 1 216 ? 1.119 34.125 -1.355 1 87.06 216 ALA B CA 1
ATOM 3578 C C . ALA B 1 216 ? 0.554 34.406 0.037 1 87.06 216 ALA B C 1
ATOM 3580 O O . ALA B 1 216 ? 1.163 35.094 0.835 1 87.06 216 ALA B O 1
ATOM 3581 N N . GLU B 1 217 ? -0.547 33.75 0.302 1 90.94 217 GLU B N 1
ATOM 3582 C CA . GLU B 1 217 ? -1.154 33.906 1.621 1 90.94 217 GLU B CA 1
ATOM 3583 C C . GLU B 1 217 ? -0.254 33.344 2.711 1 90.94 217 GLU B C 1
ATOM 3585 O O . GLU B 1 217 ? -0.078 33.938 3.766 1 90.94 217 GLU B O 1
ATOM 3590 N N . GLN B 1 218 ? 0.328 32.219 2.455 1 89.25 218 GLN B N 1
ATOM 3591 C CA . GLN B 1 218 ? 1.207 31.547 3.418 1 89.25 218 GLN B CA 1
ATOM 3592 C C . GLN B 1 218 ? 2.455 32.406 3.684 1 89.25 218 GLN B C 1
ATOM 3594 O O . GLN B 1 218 ? 2.873 32.531 4.832 1 89.25 218 GLN B O 1
ATOM 3599 N N . GLU B 1 219 ? 2.943 32.906 2.621 1 88.38 219 GLU B N 1
ATOM 3600 C CA . GLU B 1 219 ? 4.141 33.75 2.766 1 88.38 219 GLU B CA 1
ATOM 3601 C C . GLU B 1 219 ? 3.846 35 3.553 1 88.38 219 GLU B C 1
ATOM 3603 O O . GLU B 1 219 ? 4.641 35.406 4.402 1 88.38 219 GLU B O 1
ATOM 3608 N N . ALA B 1 220 ? 2.715 35.656 3.238 1 93.38 220 ALA B N 1
ATOM 3609 C CA . ALA B 1 220 ? 2.311 36.844 3.969 1 93.38 220 ALA B CA 1
ATOM 3610 C C . ALA B 1 220 ? 2.09 36.531 5.445 1 93.38 220 ALA B C 1
ATOM 3612 O O . ALA B 1 220 ? 2.49 37.312 6.316 1 93.38 220 ALA B O 1
ATOM 3613 N N . ALA B 1 221 ? 1.511 35.375 5.613 1 92.88 221 ALA B N 1
ATOM 3614 C CA . ALA B 1 221 ? 1.249 34.969 6.988 1 92.88 221 ALA B CA 1
ATOM 3615 C C . ALA B 1 221 ? 2.551 34.75 7.754 1 92.88 221 ALA B C 1
ATOM 3617 O O . ALA B 1 221 ? 2.656 35.125 8.93 1 92.88 221 ALA B O 1
ATOM 3618 N N . LYS B 1 222 ? 3.521 34.188 7.133 1 90.25 222 LYS B N 1
ATOM 3619 C CA . LYS B 1 222 ? 4.816 33.938 7.758 1 90.25 222 LYS B CA 1
ATOM 3620 C C . LYS B 1 222 ? 5.48 35.25 8.18 1 90.25 222 LYS B C 1
ATOM 3622 O O . LYS B 1 222 ? 6.039 35.344 9.281 1 90.25 222 LYS B O 1
ATOM 3627 N N . GLU B 1 223 ? 5.379 36.125 7.312 1 92.06 223 GLU B N 1
ATOM 3628 C CA . GLU B 1 223 ? 5.949 37.438 7.613 1 92.06 223 GLU B CA 1
ATOM 3629 C C . GLU B 1 223 ? 5.234 38.094 8.789 1 92.06 223 GLU B C 1
ATOM 3631 O O . GLU B 1 223 ? 5.875 38.688 9.664 1 92.06 223 GLU B O 1
ATOM 3636 N N . ALA B 1 224 ? 3.967 38 8.734 1 93.75 224 ALA B N 1
ATOM 3637 C CA . ALA B 1 224 ? 3.168 38.562 9.82 1 93.75 224 ALA B CA 1
ATOM 3638 C C . ALA B 1 224 ? 3.471 37.875 11.148 1 93.75 224 ALA B C 1
ATOM 3640 O O . ALA B 1 224 ? 3.539 38.531 12.188 1 93.75 224 ALA B O 1
ATOM 3641 N N . LEU B 1 225 ? 3.654 36.594 11.062 1 92.5 225 LEU B N 1
ATOM 3642 C CA . LEU B 1 225 ? 3.959 35.812 12.266 1 92.5 225 LEU B CA 1
ATOM 3643 C C . LEU B 1 225 ? 5.301 36.219 12.852 1 92.5 225 LEU B C 1
ATOM 3645 O O . LEU B 1 225 ? 5.43 36.375 14.07 1 92.5 225 LEU B O 1
ATOM 3649 N N . LYS B 1 226 ? 6.223 36.344 11.961 1 90.56 226 LYS B N 1
ATOM 3650 C CA . LYS B 1 226 ? 7.543 36.812 12.406 1 90.56 226 LYS B CA 1
ATOM 3651 C C . LYS B 1 226 ? 7.453 38.156 13.125 1 90.56 226 LYS B C 1
ATOM 3653 O O . LYS B 1 226 ? 8.047 38.312 14.188 1 90.56 226 LYS B O 1
ATOM 3658 N N . TRP B 1 227 ? 6.723 39.031 12.57 1 92.75 227 TRP B N 1
ATOM 3659 C CA . TRP B 1 227 ? 6.516 40.375 13.164 1 92.75 227 TRP B CA 1
ATOM 3660 C C . TRP B 1 227 ? 5.84 40.25 14.523 1 92.75 227 TRP B C 1
ATOM 3662 O O . TRP B 1 227 ? 6.254 40.906 15.484 1 92.75 227 TRP B O 1
ATOM 3672 N N . LEU B 1 228 ? 4.844 39.406 14.609 1 92.06 228 LEU B N 1
ATOM 3673 C CA . LEU B 1 228 ? 4.062 39.25 15.828 1 92.06 228 LEU B CA 1
ATOM 3674 C C . LEU B 1 228 ? 4.938 38.719 16.953 1 92.06 228 LEU B C 1
ATOM 3676 O O . LEU B 1 228 ? 4.859 39.188 18.094 1 92.06 228 LEU B O 1
ATOM 3680 N N . GLU B 1 229 ? 5.75 37.719 16.578 1 89.81 229 GLU B N 1
ATOM 3681 C CA . GLU B 1 229 ? 6.594 37.094 17.594 1 89.81 229 GLU B CA 1
ATOM 3682 C C . GLU B 1 229 ? 7.68 38.062 18.078 1 89.81 229 GLU B C 1
ATOM 3684 O O . GLU B 1 229 ? 8.102 37.969 19.234 1 89.81 229 GLU B O 1
ATOM 3689 N N . GLU B 1 230 ? 8.086 38.875 17.219 1 90 230 GLU B N 1
ATOM 3690 C CA . GLU B 1 230 ? 9.102 39.875 17.594 1 90 230 GLU B CA 1
ATOM 3691 C C . GLU B 1 230 ? 8.5 41 18.438 1 90 230 GLU B C 1
ATOM 3693 O O . GLU B 1 230 ? 9.117 41.438 19.391 1 90 230 GLU B O 1
ATOM 3698 N N . LYS B 1 231 ? 7.297 41.375 18.125 1 89.25 231 LYS B N 1
ATOM 3699 C CA . LYS B 1 231 ? 6.668 42.531 18.766 1 89.25 231 LYS B CA 1
ATOM 3700 C C . LYS B 1 231 ? 5.949 42.094 20.047 1 89.25 231 LYS B C 1
ATOM 3702 O O . LYS B 1 231 ? 5.934 42.844 21.016 1 89.25 231 LYS B O 1
ATOM 3707 N N . LEU B 1 232 ? 5.297 40.938 20 1 86 232 LEU B N 1
ATOM 3708 C CA . LEU B 1 232 ? 4.543 40.438 21.141 1 86 232 LEU B CA 1
ATOM 3709 C C . LEU B 1 232 ? 4.961 39 21.5 1 86 232 LEU B C 1
ATOM 3711 O O . LEU B 1 232 ? 4.195 38.062 21.281 1 86 232 LEU B O 1
ATOM 3715 N N . PRO B 1 233 ? 6.215 38.938 21.953 1 79.38 233 PRO B N 1
ATOM 3716 C CA . PRO B 1 233 ? 6.641 37.594 22.328 1 79.38 233 PRO B CA 1
ATOM 3717 C C . PRO B 1 233 ? 5.809 37 23.469 1 79.38 233 PRO B C 1
ATOM 3719 O O . PRO B 1 233 ? 5.355 37.719 24.359 1 79.38 233 PRO B O 1
ATOM 3722 N N . LEU B 1 234 ? 5.184 35.938 23.312 1 67.56 234 LEU B N 1
ATOM 3723 C CA . LEU B 1 234 ? 4.473 35.281 24.406 1 67.56 234 LEU B CA 1
ATOM 3724 C C . LEU B 1 234 ? 5.418 34.969 25.562 1 67.56 234 LEU B C 1
ATOM 3726 O O . LEU B 1 234 ? 6.566 34.594 25.344 1 67.56 234 LEU B O 1
ATOM 3730 N N . LYS B 1 235 ? 5.336 35.5 26.766 1 59.34 235 LYS B N 1
ATOM 3731 C CA . LYS B 1 235 ? 6.125 35.281 27.969 1 59.34 235 LYS B CA 1
ATOM 3732 C C . LYS B 1 235 ? 6.406 33.781 28.172 1 59.34 235 LYS B C 1
ATOM 3734 O O . LYS B 1 235 ? 5.492 32.969 28.109 1 59.34 235 LYS B O 1
ATOM 3739 N N . ARG B 1 236 ? 7.441 33.188 27.75 1 53.25 236 ARG B N 1
ATOM 3740 C CA . ARG B 1 236 ? 7.836 31.859 28.188 1 53.25 236 ARG B CA 1
ATOM 3741 C C . ARG B 1 236 ? 7.449 31.625 29.641 1 53.25 236 ARG B C 1
ATOM 3743 O O . ARG B 1 236 ? 7.758 32.438 30.516 1 53.25 236 ARG B O 1
ATOM 3750 N N . LYS B 1 237 ? 6.418 30.922 30.109 1 47.47 237 LYS B N 1
ATOM 3751 C CA . LYS B 1 237 ? 6.305 30.562 31.516 1 47.47 237 LYS B CA 1
ATOM 3752 C C . LYS B 1 237 ? 7.66 30.172 32.094 1 47.47 237 LYS B C 1
ATOM 3754 O O . LYS B 1 237 ? 8.375 29.344 31.516 1 47.47 237 LYS B O 1
ATOM 3759 N N . LYS B 1 238 ? 8.227 30.844 32.938 1 44.75 238 LYS B N 1
ATOM 3760 C CA . LYS B 1 238 ? 9.281 30.438 33.875 1 44.75 238 LYS B CA 1
ATOM 3761 C C . LYS B 1 238 ? 9.109 28.969 34.281 1 44.75 238 LYS B C 1
ATOM 3763 O O . LYS B 1 238 ? 8.047 28.578 34.75 1 44.75 238 LYS B O 1
ATOM 3768 N N . LYS B 1 239 ? 9.836 27.984 33.625 1 33.28 239 LYS B N 1
ATOM 3769 C CA . LYS B 1 239 ? 10.031 26.891 34.562 1 33.28 239 LYS B CA 1
ATOM 3770 C C . LYS B 1 239 ? 10.695 27.406 35.844 1 33.28 239 LYS B C 1
ATOM 3772 O O . LYS B 1 239 ? 11.656 28.172 35.781 1 33.28 239 LYS B O 1
#

InterPro domains:
  IPR000999 Ribonuclease III domain [PF14622] (24-145)
  IPR000999 Ribonuclease III domain [PS00517] (43-51)
  IPR000999 Ribonuclease III domain [PS50142] (11-133)
  IPR000999 Ribonuclease III domain [SM00535] (26-154)
  IPR000999 Ribonuclease III domain [cd00593] (26-153)
  IPR011907 Ribonuclease III [MF_00104] (14-225)
  IPR011907 Ribonuclease III [TIGR02191] (14-227)
  IPR014720 Double-stranded RNA-binding domain [PF00035] (162-228)
  IPR014720 Double-stranded RNA-binding domain [PS50137] (160-230)
  IPR014720 Double-stranded RNA-binding domain [SM00358] (161-229)
  IPR036389 Ribonuclease III, endonuclease domain superfamily [G3DSA:1.10.1520.10] (6-152)
  IPR036389 Ribonuclease III, endonuclease domain superfamily [SSF69065] (7-151)

Organism: Neisseria meningitidis serogroup C (strain 8013) (NCBI:txid604162)

Sequence (478 aa):
MKDDVLKQQAHAAIQKKLGYAFRDISLLRQALTHRSHHAKHNERFEFVGDSILNYTVARMLFDAFPKLTEGELSRLRASLVNEGVLAEMAAEMNVGDGLYLGAGELKSGGFRRPSILADAMEAMFAAVSFDADFNTAEKVVRHLFADRVRRADFQNQAKDGKTALQEALQARRFALPKYRIEEQIGYANDSMFVISCDLGELGFVCRAKGTSRKAAEQEAAKEALKWLEEKLPLKRKKKMKDDVLKQQAHAAIQKKLGYAFRDISLLRQALTHRSHHAKHNERFEFVGDSILNYTVARMLFDAFPKLTEGELSRLRASLVNEGVLAEMAAEMNVGDGLYLGAGELKSGGFRRPSILADAMEAMFAAVSFDADFNTAEKVVRHLFADRVRRADFQNQAKDGKTALQEALQARRFALPKYRIEEQIGYANDSMFVISCDLGELGFVCRAKGTSRKAAEQEAAKEALKWLEEKLPLKRKKK

Secondary structure (DSSP, 8-state):
-HHHHHHHHHHHHHHHHHT---SSHHHHHHHTB-TTT-SS-SHHHHHHHHHHHHHHHHHHHHHH-TT--HHHHHHHHHHHSSHHHHHHHHHHTTGGGG-B--HHHHHTTGGG-HHHHHHHHHHHHHHHHHHS-HHHHHHHHHHHHHHHHHHHHHHHHHHTHHHHHHHHHHHTTPPPPEEEEEEEESSGGG-EEEEEEE-GGG--EEEEEESSHHHHHHHHHHHHHHHHHHHS-------/-HHHHHHHHHHHHHHHHHT---SSHHHHHHHTB-TTT-SS-SHHHHHHHHHHHHHHHHHHHHHH-TT--HHHHHHHHHHHSSHHHHHHHHHHTTGGGG-B--HHHHHTTGGG-HHHHHHHHHHHHHHHHHHS-HHHHHHHHHHHHHHHHHHHHHHHHHHTHHHHHHHHHHHTTPPPPEEEEEEEESSGGG-EEEEEEE-GGG--EEEEEESSHHHHHHHHHHHHHHHHHHHS-------

Nearest PDB structures (foldseek):
  7r97-assembly1_B  TM=6.367E-01  e=4.867E-19  Escherichia coli K-12
  1o0w-assembly1_A  TM=5.998E-01  e=3.818E-14  Thermotoga maritima
  3o2r-assembly2_D  TM=9.615E-01  e=1.368E-09  Campylobacter jejuni subsp. jejuni NCTC 11168 = ATCC 700819
  3n3w-assembly1_B  TM=9.436E-01  e=9.241E-10  Campylobacter jejuni subsp. jejuni NCTC 11168 = ATCC 700819
  9h4a-assembly1_B  TM=9.254E-01  e=6.567E-07  Arabidopsis thaliana

Solvent-accessible surface area (backbone atoms only — not comparable to full-atom values): 24392 Å² total; per-residue (Å²): 112,71,69,54,50,52,33,51,50,28,48,52,50,38,27,59,72,47,71,47,80,70,85,54,57,66,41,54,53,27,13,29,17,37,69,70,51,37,89,75,30,15,56,56,32,23,55,42,6,47,26,50,50,50,28,46,50,39,48,51,46,53,68,73,38,80,82,59,49,42,69,54,48,52,53,51,44,50,71,62,61,41,54,66,51,36,18,51,52,25,55,76,49,45,44,41,61,41,46,40,59,16,71,70,44,48,74,71,45,42,57,70,34,44,69,55,33,20,42,28,52,25,2,39,41,26,28,40,24,71,67,68,31,61,69,57,23,42,50,34,51,48,63,74,42,45,63,60,53,50,50,52,48,51,53,47,55,63,52,36,11,46,60,52,30,44,51,55,28,49,76,68,73,42,70,73,66,46,76,43,82,75,43,78,42,68,64,82,94,59,31,35,22,31,18,33,31,33,42,63,91,73,70,46,72,39,72,22,64,22,75,36,68,66,51,3,44,18,44,11,22,40,53,49,35,53,49,43,49,71,74,57,56,74,78,73,76,78,128,112,70,66,53,50,53,34,51,51,28,47,52,52,38,27,59,72,49,70,48,80,71,85,53,57,65,41,54,51,27,13,29,19,36,69,69,52,36,89,75,31,15,57,56,34,22,56,44,6,46,27,51,50,50,28,45,51,40,48,52,46,54,67,74,39,78,83,57,50,43,68,54,50,51,51,51,42,50,71,62,60,39,53,67,50,36,17,51,52,26,56,75,52,46,44,41,63,41,46,40,61,17,73,70,44,49,73,72,44,41,55,72,34,43,67,55,34,20,43,28,50,24,2,38,40,26,29,42,23,72,67,69,31,62,71,59,21,41,51,34,51,48,64,74,42,46,63,61,53,50,51,51,47,51,52,48,55,62,52,34,11,47,61,52,30,44,51,55,28,49,76,67,72,43,70,73,65,45,77,43,83,74,44,78,42,69,64,80,95,59,30,36,22,29,19,32,30,33,43,64,91,74,72,46,71,41,71,20,65,20,75,36,67,68,51,2,44,18,46,11,22,40,53,49,35,53,51,44,49,71,74,57,57,75,78,72,76,80,127

pLDDT: mean 91.6, std 10.79, range [33.19, 98.94]

Radius of gyration: 29.09 Å; Cα contacts (8 Å, |Δi|>4): 761; chains: 2; bounding box: 71×95×71 Å